Protein AF-0000000086820956 (afdb_homodimer)

Structure (mmCIF, N/CA/C/O backbone):
data_AF-0000000086820956-model_v1
#
loop_
_entity.id
_entity.type
_entity.pdbx_description
1 polymer Peripherin-2
#
loop_
_atom_site.group_PDB
_atom_site.id
_atom_site.type_symbol
_atom_site.label_atom_id
_atom_site.label_alt_id
_atom_site.label_comp_id
_atom_site.label_asym_id
_atom_site.label_entity_id
_atom_site.label_seq_id
_atom_site.pdbx_PDB_ins_code
_atom_site.Cartn_x
_atom_site.Cartn_y
_atom_site.Cartn_z
_atom_site.occupancy
_atom_site.B_iso_or_equiv
_atom_site.auth_seq_id
_atom_site.auth_comp_id
_atom_site.auth_asym_id
_atom_site.auth_atom_id
_atom_site.pdbx_PDB_model_num
ATOM 1 N N . MET A 1 1 ? 43.594 37.875 9.523 1 58.31 1 MET A N 1
ATOM 2 C CA . MET A 1 1 ? 42.438 38.719 9.273 1 58.31 1 MET A CA 1
ATOM 3 C C . MET A 1 1 ? 41.156 37.844 9.219 1 58.31 1 MET A C 1
ATOM 5 O O . MET A 1 1 ? 41.219 36.688 8.82 1 58.31 1 MET A O 1
ATOM 9 N N . ALA A 1 2 ? 40.156 38.344 9.859 1 69.44 2 ALA A N 1
ATOM 10 C CA . ALA A 1 2 ? 38.875 37.625 9.914 1 69.44 2 ALA A CA 1
ATOM 11 C C . ALA A 1 2 ? 38.406 37.281 8.516 1 69.44 2 ALA A C 1
ATOM 13 O O . ALA A 1 2 ? 38.594 38.031 7.566 1 69.44 2 ALA A O 1
ATOM 14 N N . LEU A 1 3 ? 38 36.094 8.305 1 74.12 3 LEU A N 1
ATOM 15 C CA . LEU A 1 3 ? 37.5 35.625 7.012 1 74.12 3 LEU A CA 1
ATOM 16 C C . LEU A 1 3 ? 36.031 36 6.84 1 74.12 3 LEU A C 1
ATOM 18 O O . LEU A 1 3 ? 35.219 35.75 7.73 1 74.12 3 LEU A O 1
ATOM 22 N N . LEU A 1 4 ? 35.688 36.75 5.754 1 78.75 4 LEU A N 1
ATOM 23 C CA . LEU A 1 4 ? 34.344 37.156 5.324 1 78.75 4 LEU A CA 1
ATOM 24 C C . LEU A 1 4 ? 33.688 38.031 6.359 1 78.75 4 LEU A C 1
ATOM 26 O O . LEU A 1 4 ? 32.656 37.688 6.922 1 78.75 4 LEU A O 1
ATOM 30 N N . LYS A 1 5 ? 34.25 39.188 6.551 1 84.31 5 LYS A N 1
ATOM 31 C CA . LYS A 1 5 ? 33.719 40.188 7.496 1 84.31 5 LYS A CA 1
ATOM 32 C C . LYS A 1 5 ? 32.562 40.938 6.898 1 84.31 5 LYS A C 1
ATOM 34 O O . LYS A 1 5 ? 32.562 41.312 5.723 1 84.31 5 LYS A O 1
ATOM 39 N N . VAL A 1 6 ? 31.469 40.938 7.68 1 85.56 6 VAL A N 1
ATOM 40 C CA . VAL A 1 6 ? 30.281 41.688 7.262 1 85.56 6 VAL A CA 1
ATOM 41 C C . VAL A 1 6 ? 29.891 42.688 8.344 1 85.56 6 VAL A C 1
ATOM 43 O O . VAL A 1 6 ? 29.969 42.375 9.539 1 85.56 6 VAL A O 1
ATOM 46 N N . ARG A 1 7 ? 29.531 43.875 7.965 1 86.31 7 ARG A N 1
ATOM 47 C CA . ARG A 1 7 ? 29.109 44.906 8.891 1 86.31 7 ARG A CA 1
ATOM 48 C C . ARG A 1 7 ? 27.594 44.875 9.102 1 86.31 7 ARG A C 1
ATOM 50 O O . ARG A 1 7 ? 26.844 44.75 8.141 1 86.31 7 ARG A O 1
ATOM 57 N N . PHE A 1 8 ? 27.234 44.906 10.359 1 84.44 8 PHE A N 1
ATOM 58 C CA . PHE A 1 8 ? 25.812 44.844 10.688 1 84.44 8 PHE A CA 1
ATOM 59 C C . PHE A 1 8 ? 25.359 46.062 11.461 1 84.44 8 PHE A C 1
ATOM 61 O O . PHE A 1 8 ? 26.062 46.531 12.359 1 84.44 8 PHE A O 1
ATOM 68 N N . ASP A 1 9 ? 24.234 46.594 10.906 1 84.31 9 ASP A N 1
ATOM 69 C CA . ASP A 1 9 ? 23.531 47.531 11.75 1 84.31 9 ASP A CA 1
ATOM 70 C C . ASP A 1 9 ? 22.5 46.812 12.633 1 84.31 9 ASP A C 1
ATOM 72 O O . ASP A 1 9 ? 22.359 45.594 12.562 1 84.31 9 ASP A O 1
ATOM 76 N N . GLN A 1 10 ? 21.922 47.594 13.578 1 81.5 10 GLN A N 1
ATOM 77 C CA . GLN A 1 10 ? 20.969 46.969 14.508 1 81.5 10 GLN A CA 1
ATOM 78 C C . GLN A 1 10 ? 19.797 46.375 13.766 1 81.5 10 GLN A C 1
ATOM 80 O O . GLN A 1 10 ? 19.359 45.25 14.094 1 81.5 10 GLN A O 1
ATOM 85 N N . LYS A 1 11 ? 19.266 47.062 12.828 1 84.88 11 LYS A N 1
ATOM 86 C CA . LYS A 1 11 ? 18.141 46.562 12.047 1 84.88 11 LYS A CA 1
ATOM 87 C C . LYS A 1 11 ? 18.5 45.281 11.297 1 84.88 11 LYS A C 1
ATOM 89 O O . LYS A 1 11 ? 17.734 44.312 11.273 1 84.88 11 LYS A O 1
ATOM 94 N N . ARG A 1 12 ? 19.641 45.281 10.742 1 86.94 12 ARG A N 1
ATOM 95 C CA . ARG A 1 12 ? 20.094 44.094 10 1 86.94 12 ARG A CA 1
ATOM 96 C C . ARG A 1 12 ? 20.359 42.938 10.93 1 86.94 12 ARG A C 1
ATOM 98 O O . ARG A 1 12 ? 20.125 41.781 10.57 1 86.94 12 ARG A O 1
ATOM 105 N N . ARG A 1 13 ? 20.766 43.219 12.062 1 86.31 13 ARG A N 1
ATOM 106 C CA . ARG A 1 13 ? 21.031 42.156 13.039 1 86.31 13 ARG A CA 1
ATOM 107 C C . ARG A 1 13 ? 19.734 41.5 13.5 1 86.31 13 ARG A C 1
ATOM 109 O O . ARG A 1 13 ? 19.672 40.281 13.633 1 86.31 13 ARG A O 1
ATOM 116 N N . VAL A 1 14 ? 18.797 42.344 13.727 1 87.5 14 VAL A N 1
ATOM 117 C CA . VAL A 1 14 ? 17.5 41.844 14.172 1 87.5 14 VAL A CA 1
ATOM 118 C C . VAL A 1 14 ? 16.875 41 13.062 1 87.5 14 VAL A C 1
ATOM 120 O O . VAL A 1 14 ? 16.328 39.906 13.32 1 87.5 14 VAL A O 1
ATOM 123 N N . ARG A 1 15 ? 16.969 41.469 11.82 1 91 15 ARG A N 1
ATOM 124 C CA . ARG A 1 15 ? 16.438 40.719 10.68 1 91 15 ARG A CA 1
ATOM 125 C C . ARG A 1 15 ? 17.172 39.406 10.508 1 91 15 ARG A C 1
ATOM 127 O O . ARG A 1 15 ? 16.562 38.375 10.164 1 91 15 ARG A O 1
ATOM 134 N N . LEU A 1 16 ? 18.453 39.469 10.703 1 90.62 16 LEU A N 1
ATOM 135 C CA . LEU A 1 16 ? 19.25 38.25 10.617 1 90.62 16 LEU A CA 1
ATOM 136 C C . LEU A 1 16 ? 18.828 37.25 11.695 1 90.62 16 LEU A C 1
ATOM 138 O O . LEU A 1 16 ? 18.641 36.062 11.414 1 90.62 16 LEU A O 1
ATOM 142 N N . ALA A 1 17 ? 18.656 37.75 12.867 1 90.81 17 ALA A N 1
ATOM 143 C CA . ALA A 1 17 ? 18.266 36.875 13.977 1 90.81 17 ALA A CA 1
ATOM 144 C C . ALA A 1 17 ? 16.891 36.25 13.727 1 90.81 17 ALA A C 1
ATOM 146 O O . ALA A 1 17 ? 16.688 35.062 13.984 1 90.81 17 ALA A O 1
ATOM 147 N N . GLN A 1 18 ? 16 37.031 13.195 1 93.69 18 GLN A N 1
ATOM 148 C CA . GLN A 1 18 ? 14.664 36.531 12.891 1 93.69 18 GLN A CA 1
ATOM 149 C C . GLN A 1 18 ? 14.703 35.531 11.758 1 93.69 18 GLN A C 1
ATOM 151 O O . GLN A 1 18 ? 14.016 34.5 11.812 1 93.69 18 GLN A O 1
ATOM 156 N N . GLY A 1 19 ? 15.406 35.844 10.727 1 94.88 19 GLY A N 1
ATOM 157 C CA . GLY A 1 19 ? 15.562 34.906 9.625 1 94.88 19 GLY A CA 1
ATOM 158 C C . GLY A 1 19 ? 16.203 33.594 10.047 1 94.88 19 GLY A C 1
ATOM 159 O O . GLY A 1 19 ? 15.773 32.531 9.609 1 94.88 19 GLY A O 1
ATOM 160 N N . LEU A 1 20 ? 17.156 33.75 10.906 1 94.44 20 LEU A N 1
ATOM 161 C CA . LEU A 1 20 ? 17.844 32.531 11.391 1 94.44 20 LEU A CA 1
ATOM 162 C C . LEU A 1 20 ? 16.922 31.719 12.289 1 94.44 20 LEU A C 1
ATOM 164 O O . LEU A 1 20 ? 16.984 30.484 12.289 1 94.44 20 LEU A O 1
ATOM 168 N N . TRP A 1 21 ? 16.203 32.438 13.094 1 94.94 21 TRP A N 1
ATOM 169 C CA . TRP A 1 21 ? 15.219 31.75 13.914 1 94.94 21 TRP A CA 1
ATOM 170 C C . TRP A 1 21 ? 14.273 30.922 13.055 1 94.94 21 TRP A C 1
ATOM 172 O O . TRP A 1 21 ? 14.047 29.75 13.336 1 94.94 21 TRP A O 1
ATOM 182 N N . LEU A 1 22 ? 13.797 31.484 11.922 1 95.19 22 LEU A N 1
ATOM 183 C CA . LEU A 1 22 ? 12.914 30.781 11 1 95.19 22 LEU A CA 1
ATOM 184 C C . LEU A 1 22 ? 13.641 29.641 10.32 1 95.19 22 LEU A C 1
ATOM 186 O O . LEU A 1 22 ? 13.102 28.531 10.188 1 95.19 22 LEU A O 1
ATOM 190 N N . LEU A 1 23 ? 14.82 29.922 9.914 1 95.19 23 LEU A N 1
ATOM 191 C CA . LEU A 1 23 ? 15.602 28.891 9.219 1 95.19 23 LEU A CA 1
ATOM 192 C C . LEU A 1 23 ? 15.891 27.703 10.125 1 95.19 23 LEU A C 1
ATOM 194 O O . LEU A 1 23 ? 15.852 26.562 9.688 1 95.19 23 LEU A O 1
ATOM 198 N N . ASN A 1 24 ? 16.156 27.969 11.383 1 95.31 24 ASN A N 1
ATOM 199 C CA . ASN A 1 24 ? 16.422 26.891 12.32 1 95.31 24 ASN A CA 1
ATOM 200 C C . ASN A 1 24 ? 15.172 26.047 12.578 1 95.31 24 ASN A C 1
ATOM 202 O O . ASN A 1 24 ? 15.258 24.828 12.68 1 95.31 24 ASN A O 1
ATOM 206 N N . TRP A 1 25 ? 14.062 26.766 12.633 1 95.38 25 TRP A N 1
ATOM 207 C CA . TRP A 1 25 ? 12.844 26 12.859 1 95.38 25 TRP A CA 1
ATOM 208 C C . TRP A 1 25 ? 12.469 25.188 11.625 1 95.38 25 TRP A C 1
ATOM 210 O O . TRP A 1 25 ? 11.938 24.078 11.734 1 95.38 25 TRP A O 1
ATOM 220 N N . LEU A 1 26 ? 12.742 25.703 10.461 1 95.94 26 LEU A N 1
ATOM 221 C CA . LEU A 1 26 ? 12.586 24.922 9.242 1 95.94 26 LEU A CA 1
ATOM 222 C C . LEU A 1 26 ? 13.539 23.734 9.234 1 95.94 26 LEU A C 1
ATOM 224 O O . LEU A 1 26 ? 13.172 22.641 8.781 1 95.94 26 LEU A O 1
ATOM 228 N N . SER A 1 27 ? 14.672 23.922 9.773 1 95.12 27 SER A N 1
ATOM 229 C CA . SER A 1 27 ? 15.656 22.844 9.836 1 95.12 27 SER A CA 1
ATOM 230 C C . SER A 1 27 ? 15.242 21.781 10.852 1 95.12 27 SER A C 1
ATOM 232 O O . SER A 1 27 ? 15.555 20.609 10.68 1 95.12 27 SER A O 1
ATOM 234 N N . VAL A 1 28 ? 14.594 22.203 11.906 1 95.75 28 VAL A N 1
ATOM 235 C CA . VAL A 1 28 ? 14.055 21.25 12.859 1 95.75 28 VAL A CA 1
ATOM 236 C C . VAL A 1 28 ? 13.047 20.328 12.156 1 95.75 28 VAL A C 1
ATOM 238 O O . VAL A 1 28 ? 13.086 19.109 12.328 1 95.75 28 VAL A O 1
ATOM 241 N N . LEU A 1 29 ? 12.18 20.969 11.312 1 96.62 29 LEU A N 1
ATOM 242 C CA . LEU A 1 29 ? 11.211 20.188 10.555 1 96.62 29 LEU A CA 1
ATOM 243 C C . LEU A 1 29 ? 11.914 19.25 9.578 1 96.62 29 LEU A C 1
ATOM 245 O O . LEU A 1 29 ? 11.523 18.094 9.43 1 96.62 29 LEU A O 1
ATOM 249 N N . ALA A 1 30 ? 12.945 19.75 8.961 1 96.38 30 ALA A N 1
ATOM 250 C CA . ALA A 1 30 ? 13.719 18.938 8.023 1 96.38 30 ALA A CA 1
ATOM 251 C C . ALA A 1 30 ? 14.414 17.797 8.75 1 96.38 30 ALA A C 1
ATOM 253 O O . ALA A 1 30 ? 14.477 16.672 8.234 1 96.38 30 ALA A O 1
ATOM 254 N N . GLY A 1 31 ? 14.961 18.094 9.906 1 95.75 31 GLY A N 1
ATOM 255 C CA . GLY A 1 31 ? 15.562 17.031 10.703 1 95.75 31 GLY A CA 1
ATOM 256 C C . GLY A 1 31 ? 14.57 15.961 11.117 1 95.75 31 GLY A C 1
ATOM 257 O O . GLY A 1 31 ? 14.906 14.773 11.125 1 95.75 31 GLY A O 1
ATOM 258 N N . THR A 1 32 ? 13.414 16.391 11.484 1 97.31 32 THR A N 1
ATOM 259 C CA . THR A 1 32 ? 12.352 15.438 11.805 1 97.31 32 THR A CA 1
ATOM 260 C C . THR A 1 32 ? 12.023 14.555 10.602 1 97.31 32 THR A C 1
ATOM 262 O O . THR A 1 32 ? 11.781 13.359 10.75 1 97.31 32 THR A O 1
ATOM 265 N N . ALA A 1 33 ? 12.031 15.148 9.445 1 97.25 33 ALA A N 1
ATOM 266 C CA . ALA A 1 33 ? 11.789 14.391 8.219 1 97.25 33 ALA A CA 1
ATOM 267 C C . ALA A 1 33 ? 12.867 13.336 8.008 1 97.25 33 ALA A C 1
ATOM 269 O O . ALA A 1 33 ? 12.562 12.188 7.656 1 97.25 33 ALA A O 1
ATOM 270 N N . VAL A 1 34 ? 14.086 13.742 8.242 1 97.69 34 VAL A N 1
ATOM 271 C CA . VAL A 1 34 ? 15.188 12.797 8.094 1 97.69 34 VAL A CA 1
ATOM 272 C C . VAL A 1 34 ? 15.047 11.664 9.102 1 97.69 34 VAL A C 1
ATOM 274 O O . VAL A 1 34 ? 15.25 10.492 8.766 1 97.69 34 VAL A O 1
ATOM 277 N N . PHE A 1 35 ? 14.695 12 10.352 1 97.88 35 PHE A N 1
ATOM 278 C CA . PHE A 1 35 ? 14.414 11 11.375 1 97.88 35 PHE A CA 1
ATOM 279 C C . PHE A 1 35 ? 13.32 10.047 10.914 1 97.88 35 PHE A C 1
ATOM 281 O O . PHE A 1 35 ? 13.461 8.828 11.031 1 97.88 35 PHE A O 1
ATOM 288 N N . GLY A 1 36 ? 12.312 10.555 10.375 1 98 36 GLY A N 1
ATOM 289 C CA . GLY A 1 36 ? 11.219 9.75 9.859 1 98 36 GLY A CA 1
ATOM 290 C C . GLY A 1 36 ? 11.625 8.852 8.711 1 98 36 GLY A C 1
ATOM 291 O O . GLY A 1 36 ? 11.18 7.703 8.617 1 98 36 GLY A O 1
ATOM 292 N N . LEU A 1 37 ? 12.438 9.391 7.793 1 97.31 37 LEU A N 1
ATOM 293 C CA . LEU A 1 37 ? 12.938 8.594 6.68 1 97.31 37 LEU A CA 1
ATOM 294 C C . LEU A 1 37 ? 13.766 7.418 7.188 1 97.31 37 LEU A C 1
ATOM 296 O O . LEU A 1 37 ? 13.688 6.316 6.645 1 97.31 37 LEU A O 1
ATOM 300 N N . GLY A 1 38 ? 14.508 7.73 8.188 1 97.25 38 GLY A N 1
ATOM 301 C CA . GLY A 1 38 ? 15.266 6.648 8.789 1 97.25 38 GLY A CA 1
ATOM 302 C C . GLY A 1 38 ? 14.391 5.555 9.375 1 97.25 38 GLY A C 1
ATOM 303 O O . GLY A 1 38 ? 14.656 4.367 9.172 1 97.25 38 GLY A O 1
ATOM 304 N N . LEU A 1 39 ? 13.375 5.965 10.102 1 96.81 39 LEU A N 1
ATOM 305 C CA . LEU A 1 39 ? 12.445 5 10.672 1 96.81 39 LEU A CA 1
ATOM 306 C C . LEU A 1 39 ? 11.742 4.211 9.578 1 96.81 39 LEU A C 1
ATOM 308 O O . LEU A 1 39 ? 11.57 2.996 9.688 1 96.81 39 LEU A O 1
ATOM 312 N N . PHE A 1 40 ? 11.32 4.879 8.531 1 96.56 40 PHE A N 1
ATOM 313 C CA . PHE A 1 40 ? 10.664 4.238 7.398 1 96.56 40 PHE A CA 1
ATOM 314 C C . PHE A 1 40 ? 11.57 3.189 6.77 1 96.56 40 PHE A C 1
ATOM 316 O O . PHE A 1 40 ? 11.148 2.061 6.516 1 96.56 40 PHE A O 1
ATOM 323 N N . LEU A 1 41 ? 12.805 3.574 6.559 1 94.88 41 LEU A N 1
ATOM 324 C CA . LEU A 1 41 ? 13.75 2.648 5.949 1 94.88 41 LEU A CA 1
ATOM 325 C C . LEU A 1 41 ? 14.008 1.455 6.863 1 94.88 41 LEU A C 1
ATOM 327 O O . LEU A 1 41 ? 14.133 0.322 6.395 1 94.88 41 LEU A O 1
ATOM 331 N N . LYS A 1 42 ? 14.07 1.757 8.172 1 93.62 42 LYS A N 1
ATOM 332 C CA . LYS A 1 42 ? 14.289 0.673 9.125 1 93.62 42 LYS A CA 1
ATOM 333 C C . LYS A 1 42 ? 13.141 -0.338 9.078 1 93.62 42 LYS A C 1
ATOM 335 O O . LYS A 1 42 ? 13.383 -1.548 9.062 1 93.62 42 LYS A O 1
ATOM 340 N N . VAL A 1 43 ? 11.992 0.066 9.031 1 93 43 VAL A N 1
ATOM 341 C CA . VAL A 1 43 ? 10.828 -0.809 8.961 1 93 43 VAL A CA 1
ATOM 342 C C . VAL A 1 43 ? 10.82 -1.566 7.637 1 93 43 VAL A C 1
ATOM 344 O O . VAL A 1 43 ? 10.555 -2.77 7.602 1 93 43 VAL A O 1
ATOM 347 N N . GLU A 1 44 ? 11.109 -0.853 6.57 1 90.56 44 GLU A N 1
ATOM 348 C CA . GLU A 1 44 ? 11.133 -1.468 5.246 1 90.56 44 GLU A CA 1
ATOM 349 C C . GLU A 1 44 ? 12.172 -2.586 5.176 1 90.56 44 GLU A C 1
ATOM 351 O O . GLU A 1 44 ? 11.898 -3.654 4.621 1 90.56 44 GLU A O 1
ATOM 356 N N . LEU A 1 45 ? 13.281 -2.318 5.73 1 90.12 45 LEU A N 1
ATOM 357 C CA . LEU A 1 45 ? 14.344 -3.32 5.703 1 90.12 45 LEU A CA 1
ATOM 358 C C . LEU A 1 45 ? 14.016 -4.48 6.637 1 90.12 45 LEU A C 1
ATOM 360 O O . LEU A 1 45 ? 14.375 -5.629 6.355 1 90.12 45 LEU A O 1
ATOM 364 N N . ARG A 1 46 ? 13.359 -4.18 7.691 1 89.38 46 ARG A N 1
ATOM 365 C CA . ARG A 1 46 ? 12.969 -5.23 8.625 1 89.38 46 ARG A CA 1
ATOM 366 C C . ARG A 1 46 ? 11.961 -6.18 7.988 1 89.38 46 ARG A C 1
ATOM 368 O O . ARG A 1 46 ? 11.977 -7.383 8.25 1 89.38 46 ARG A O 1
ATOM 375 N N . LYS A 1 47 ? 11.109 -5.688 7.172 1 87.75 47 LYS A N 1
ATOM 376 C CA . LYS A 1 47 ? 10.133 -6.504 6.461 1 87.75 47 LYS A CA 1
ATOM 377 C C . LYS A 1 47 ? 10.82 -7.586 5.633 1 87.75 47 LYS A C 1
ATOM 379 O O . LYS A 1 47 ? 10.266 -8.664 5.426 1 87.75 47 LYS A O 1
ATOM 384 N N . ARG A 1 48 ? 12.07 -7.242 5.195 1 89.19 48 ARG A N 1
ATOM 385 C CA . ARG A 1 48 ? 12.766 -8.164 4.301 1 89.19 48 ARG A CA 1
ATOM 386 C C . ARG A 1 48 ? 14.023 -8.719 4.957 1 89.19 48 ARG A C 1
ATOM 388 O O . ARG A 1 48 ? 14.961 -9.125 4.27 1 89.19 48 ARG A O 1
ATOM 395 N N . SER A 1 49 ? 14.039 -8.727 6.23 1 88.38 49 SER A N 1
ATOM 396 C CA . SER A 1 49 ? 15.227 -9.148 6.965 1 88.38 49 SER A CA 1
ATOM 397 C C . SER A 1 49 ? 15.508 -10.633 6.754 1 88.38 49 SER A C 1
ATOM 399 O O . SER A 1 49 ? 16.656 -11.07 6.812 1 88.38 49 SER A O 1
ATOM 401 N N . ASP A 1 50 ? 14.477 -11.398 6.414 1 88.06 50 ASP A N 1
ATOM 402 C CA . ASP A 1 50 ? 14.609 -12.844 6.234 1 88.06 50 ASP A CA 1
ATOM 403 C C . ASP A 1 50 ? 15.422 -13.164 4.98 1 88.06 50 ASP A C 1
ATOM 405 O O . ASP A 1 50 ? 16.016 -14.242 4.871 1 88.06 50 ASP A O 1
ATOM 409 N N . VAL A 1 51 ? 15.422 -12.258 4.035 1 90.94 51 VAL A N 1
ATOM 410 C CA . VAL A 1 51 ? 16.125 -12.531 2.783 1 90.94 51 VAL A CA 1
ATOM 411 C C . VAL A 1 51 ? 17.359 -11.633 2.674 1 90.94 51 VAL A C 1
ATOM 413 O O . VAL A 1 51 ? 17.875 -11.422 1.578 1 90.94 51 VAL A O 1
ATOM 416 N N . MET A 1 52 ? 17.672 -11.016 3.709 1 88 52 MET A N 1
ATOM 417 C CA . MET A 1 52 ? 18.906 -10.234 3.771 1 88 52 MET A CA 1
ATOM 418 C C . MET A 1 52 ? 19.844 -10.797 4.832 1 88 52 MET A C 1
ATOM 420 O O . MET A 1 52 ? 19.406 -11.375 5.824 1 88 52 MET A O 1
ATOM 424 N N . ASP A 1 53 ? 21.125 -10.742 4.602 1 79.81 53 ASP A N 1
ATOM 425 C CA . ASP A 1 53 ? 22.109 -11.164 5.59 1 79.81 53 ASP A CA 1
ATOM 426 C C . ASP A 1 53 ? 22.281 -10.117 6.688 1 79.81 53 ASP A C 1
ATOM 428 O O . ASP A 1 53 ? 22.281 -8.914 6.41 1 79.81 53 ASP A O 1
ATOM 432 N N . ASN A 1 54 ? 21.609 -10.242 7.992 1 64.88 54 ASN A N 1
ATOM 433 C CA . ASN A 1 54 ? 21.422 -9.391 9.164 1 64.88 54 ASN A CA 1
ATOM 434 C C . ASN A 1 54 ? 22.625 -8.469 9.383 1 64.88 54 ASN A C 1
ATOM 436 O O . ASN A 1 54 ? 22.5 -7.422 10.023 1 64.88 54 ASN A O 1
ATOM 440 N N . ALA A 1 55 ? 23.812 -8.75 8.992 1 56.5 55 ALA A N 1
ATOM 441 C CA . ALA A 1 55 ? 24.938 -8.062 9.633 1 56.5 55 ALA A CA 1
ATOM 442 C C . ALA A 1 55 ? 24.875 -6.562 9.383 1 56.5 55 ALA A C 1
ATOM 444 O O . ALA A 1 55 ? 25.172 -5.766 10.281 1 56.5 55 ALA A O 1
ATOM 445 N N . GLU A 1 56 ? 24.688 -6.133 8.141 1 58.53 56 GLU A N 1
ATOM 446 C CA . GLU A 1 56 ? 25.125 -4.77 7.84 1 58.53 56 GLU A CA 1
ATOM 447 C C . GLU A 1 56 ? 23.938 -3.891 7.457 1 58.53 56 GLU A C 1
ATOM 449 O O . GLU A 1 56 ? 24.078 -2.684 7.254 1 58.53 56 GLU A O 1
ATOM 454 N N . SER A 1 57 ? 22.562 -4.383 7.676 1 64.12 57 SER A N 1
ATOM 455 C CA . SER A 1 57 ? 21.484 -3.703 6.961 1 64.12 57 SER A CA 1
ATOM 456 C C . SER A 1 57 ? 20.891 -2.58 7.805 1 64.12 57 SER A C 1
ATOM 458 O O . SER A 1 57 ? 20.125 -1.752 7.297 1 64.12 57 SER A O 1
ATOM 460 N N . HIS A 1 58 ? 21.578 -2.416 9.047 1 80.69 58 HIS A N 1
ATOM 461 C CA . HIS A 1 58 ? 20.859 -1.438 9.852 1 80.69 58 HIS A CA 1
ATOM 462 C C . HIS A 1 58 ? 21.672 -0.169 10.047 1 80.69 58 HIS A C 1
ATOM 464 O O . HIS A 1 58 ? 21.25 0.749 10.75 1 80.69 58 HIS A O 1
ATOM 470 N N . LEU A 1 59 ? 22.781 -0.099 9.352 1 86.94 59 LEU A N 1
ATOM 471 C CA . LEU A 1 59 ? 23.672 1.04 9.523 1 86.94 59 LEU A CA 1
ATOM 472 C C . LEU A 1 59 ? 23.047 2.312 8.969 1 86.94 59 LEU A C 1
ATOM 474 O O . LEU A 1 59 ? 23 3.34 9.648 1 86.94 59 LEU A O 1
ATOM 478 N N . VAL A 1 60 ? 22.516 2.168 7.789 1 91.81 60 VAL A N 1
ATOM 479 C CA . VAL A 1 60 ? 22.016 3.35 7.09 1 91.81 60 VAL A CA 1
ATOM 480 C C . VAL A 1 60 ? 20.797 3.91 7.824 1 91.81 60 VAL A C 1
ATOM 482 O O . VAL A 1 60 ? 20.766 5.086 8.188 1 91.81 60 VAL A O 1
ATOM 485 N N . PRO A 1 61 ? 19.797 3.053 8.141 1 94.12 61 PRO A N 1
ATOM 486 C CA . PRO A 1 61 ? 18.641 3.605 8.859 1 94.12 61 PRO A CA 1
ATOM 487 C C . PRO A 1 61 ? 19.016 4.152 10.234 1 94.12 61 PRO A C 1
ATOM 489 O O . PRO A 1 61 ? 18.469 5.18 10.656 1 94.12 61 PRO A O 1
ATOM 492 N N . ASN A 1 62 ? 19.922 3.529 10.93 1 94.38 62 ASN A N 1
ATOM 493 C CA . ASN A 1 62 ? 20.344 4.016 12.234 1 94.38 62 ASN A CA 1
ATOM 494 C C . ASN A 1 62 ? 21.078 5.348 12.125 1 94.38 62 ASN A C 1
ATOM 496 O O . ASN A 1 62 ? 20.938 6.219 12.984 1 94.38 62 ASN A O 1
ATOM 500 N N . ALA A 1 63 ? 21.922 5.445 11.086 1 95.31 63 ALA A N 1
ATOM 501 C CA . ALA A 1 63 ? 22.609 6.703 10.844 1 95.31 63 ALA A CA 1
ATOM 502 C C . ALA A 1 63 ? 21.625 7.836 10.57 1 95.31 63 ALA A C 1
ATOM 504 O O . ALA A 1 63 ? 21.781 8.945 11.102 1 95.31 63 ALA A O 1
ATOM 505 N N . LEU A 1 64 ? 20.625 7.547 9.828 1 97.12 64 LEU A N 1
ATOM 506 C CA . LEU A 1 64 ? 19.625 8.555 9.516 1 97.12 64 LEU A CA 1
ATOM 507 C C . LEU A 1 64 ? 18.828 8.93 10.766 1 97.12 64 LEU A C 1
ATOM 509 O O . LEU A 1 64 ? 18.609 10.117 11.023 1 97.12 64 LEU A O 1
ATOM 513 N N . ILE A 1 65 ? 18.438 7.961 11.547 1 97.44 65 ILE A N 1
ATOM 514 C CA . ILE A 1 65 ? 17.672 8.195 12.773 1 97.44 65 ILE A CA 1
ATOM 515 C C . ILE A 1 65 ? 18.5 9.039 13.742 1 97.44 65 ILE A C 1
ATOM 517 O O . ILE A 1 65 ? 18.016 10.047 14.266 1 97.44 65 ILE A O 1
ATOM 521 N N . GLY A 1 66 ? 19.734 8.609 13.922 1 96.81 66 GLY A N 1
ATOM 522 C CA . GLY A 1 66 ? 20.625 9.352 14.82 1 96.81 66 GLY A CA 1
ATOM 523 C C . GLY A 1 66 ? 20.906 10.766 14.352 1 96.81 66 GLY A C 1
ATOM 524 O O . GLY A 1 66 ? 20.797 11.711 15.125 1 96.81 66 GLY A O 1
ATOM 525 N N . ALA A 1 67 ? 21.266 10.875 13.062 1 96.75 67 ALA A N 1
ATOM 526 C CA . ALA A 1 67 ? 21.578 12.18 12.5 1 96.75 67 ALA A CA 1
ATOM 527 C C . ALA A 1 67 ? 20.359 13.094 12.508 1 96.75 67 ALA A C 1
ATOM 529 O O . ALA A 1 67 ? 20.469 14.289 12.797 1 96.75 67 ALA A O 1
ATOM 530 N N . GLY A 1 68 ? 19.188 12.484 12.156 1 97.19 68 GLY A N 1
ATOM 531 C CA . GLY A 1 68 ? 17.969 13.281 12.188 1 97.19 68 GLY A CA 1
ATOM 532 C C . GLY A 1 68 ? 17.625 13.781 13.578 1 97.19 68 GLY A C 1
ATOM 533 O O . GLY A 1 68 ? 17.297 14.961 13.75 1 97.19 68 GLY A O 1
ATOM 534 N N . ALA A 1 69 ? 17.703 12.938 14.602 1 97.19 69 ALA A N 1
ATOM 535 C CA . ALA A 1 69 ? 17.406 13.305 15.984 1 97.19 69 ALA A CA 1
ATOM 536 C C . ALA A 1 69 ? 18.375 14.375 16.484 1 97.19 69 ALA A C 1
ATOM 538 O O . ALA A 1 69 ? 17.953 15.344 17.125 1 97.19 69 ALA A O 1
ATOM 539 N N . LEU A 1 70 ? 19.641 14.188 16.156 1 95.19 70 LEU A N 1
ATOM 540 C CA . LEU A 1 70 ? 20.656 15.148 16.562 1 95.19 70 LEU A CA 1
ATOM 541 C C . LEU A 1 70 ? 20.422 16.5 15.898 1 95.19 70 LEU A C 1
ATOM 543 O O . LEU A 1 70 ? 20.5 17.547 16.547 1 95.19 70 LEU A O 1
ATOM 547 N N . SER A 1 71 ? 20.109 16.453 14.602 1 95.38 71 SER A N 1
ATOM 548 C CA . SER A 1 71 ? 19.844 17.672 13.867 1 95.38 71 SER A CA 1
ATOM 549 C C . SER A 1 71 ? 18.641 18.422 14.453 1 95.38 71 SER A C 1
ATOM 551 O O . SER A 1 71 ? 18.688 19.641 14.625 1 95.38 71 SER A O 1
ATOM 553 N N . CYS A 1 72 ? 17.641 17.719 14.797 1 95.38 72 CYS A N 1
ATOM 554 C CA . CYS A 1 72 ? 16.453 18.328 15.398 1 95.38 72 CYS A CA 1
ATOM 555 C C . CYS A 1 72 ? 16.797 19 16.719 1 95.38 72 CYS A C 1
ATOM 557 O O . CYS A 1 72 ? 16.438 20.156 16.938 1 95.38 72 CYS A O 1
ATOM 559 N N . ALA A 1 73 ? 17.531 18.375 17.578 1 96 73 ALA A N 1
ATOM 560 C CA . ALA A 1 73 ? 17.906 18.906 18.891 1 96 73 ALA A CA 1
ATOM 561 C C . ALA A 1 73 ? 18.812 20.125 18.766 1 96 73 ALA A C 1
ATOM 563 O O . ALA A 1 73 ? 18.594 21.141 19.422 1 96 73 ALA A O 1
ATOM 564 N N . LEU A 1 74 ? 19.766 20.078 17.859 1 95.44 74 LEU A N 1
ATOM 565 C CA . LEU A 1 74 ? 20.75 21.141 17.703 1 95.44 74 LEU A CA 1
ATOM 566 C C . LEU A 1 74 ? 20.094 22.391 17.109 1 95.44 74 LEU A C 1
ATOM 568 O O . LEU A 1 74 ? 20.359 23.5 17.562 1 95.44 74 LEU A O 1
ATOM 572 N N . HIS A 1 75 ? 19.234 22.172 16.125 1 96.12 75 HIS A N 1
ATOM 573 C CA . HIS A 1 75 ? 18.594 23.328 15.492 1 96.12 75 HIS A CA 1
ATOM 574 C C . HIS A 1 75 ? 17.531 23.922 16.406 1 96.12 75 HIS A C 1
ATOM 576 O O . HIS A 1 75 ? 17.281 25.125 16.359 1 96.12 75 HIS A O 1
ATOM 582 N N . ALA A 1 76 ? 16.891 23.078 17.234 1 96.12 76 ALA A N 1
ATOM 583 C CA . ALA A 1 76 ? 15.984 23.609 18.234 1 96.12 76 ALA A CA 1
ATOM 584 C C . ALA A 1 76 ? 16.719 24.5 19.234 1 96.12 76 ALA A C 1
ATOM 586 O O . ALA A 1 76 ? 16.25 25.594 19.578 1 96.12 76 ALA A O 1
ATOM 587 N N . LEU A 1 77 ? 17.906 24.078 19.672 1 94.19 77 LEU A N 1
ATOM 588 C CA . LEU A 1 77 ? 18.734 24.875 20.578 1 94.19 77 LEU A CA 1
ATOM 589 C C . LEU A 1 77 ? 19.203 26.156 19.906 1 94.19 77 LEU A C 1
ATOM 591 O O . LEU A 1 77 ? 19.125 27.234 20.484 1 94.19 77 LEU A O 1
ATOM 595 N N . ALA A 1 78 ? 19.656 25.984 18.656 1 93.56 78 ALA A N 1
ATOM 596 C CA . ALA A 1 78 ? 20.109 27.156 17.906 1 93.56 78 ALA A CA 1
ATOM 597 C C . ALA A 1 78 ? 18.969 28.156 17.688 1 93.56 78 ALA A C 1
ATOM 599 O O . ALA A 1 78 ? 19.172 29.359 17.734 1 93.56 78 ALA A O 1
ATOM 600 N N . GLY A 1 79 ? 17.781 27.625 17.422 1 92.94 79 GLY A N 1
ATOM 601 C CA . GLY A 1 79 ? 16.625 28.484 17.281 1 92.94 79 GLY A CA 1
ATOM 602 C C . GLY A 1 79 ? 16.328 29.266 18.547 1 92.94 79 GLY A C 1
ATOM 603 O O . GLY A 1 79 ? 15.984 30.453 18.484 1 92.94 79 GLY A O 1
ATOM 604 N N . ARG A 1 80 ? 16.5 28.625 19.688 1 92.69 80 ARG A N 1
ATOM 605 C CA . ARG A 1 80 ? 16.297 29.312 20.969 1 92.69 80 ARG A CA 1
ATOM 606 C C . ARG A 1 80 ? 17.344 30.406 21.188 1 92.69 80 ARG A C 1
ATOM 608 O O . ARG A 1 80 ? 17.016 31.484 21.656 1 92.69 80 ARG A O 1
ATOM 615 N N . VAL A 1 81 ? 18.516 30.109 20.828 1 90.44 81 VAL A N 1
ATOM 616 C CA . VAL A 1 81 ? 19.594 31.094 20.938 1 90.44 81 VAL A CA 1
ATOM 617 C C . VAL A 1 81 ? 19.281 32.312 20.062 1 90.44 81 VAL A C 1
ATOM 619 O O . VAL A 1 81 ? 19.453 33.438 20.484 1 90.44 81 VAL A O 1
ATOM 622 N N . CYS A 1 82 ? 18.797 32.062 18.828 1 90.12 82 CYS A N 1
ATOM 623 C CA . CYS A 1 82 ? 18.469 33.156 17.922 1 90.12 82 CYS A CA 1
ATOM 624 C C . CYS A 1 82 ? 17.312 33.969 18.438 1 90.12 82 CYS A C 1
ATOM 626 O O . CYS A 1 82 ? 17.281 35.219 18.297 1 90.12 82 CYS A O 1
ATOM 628 N N . TYR A 1 83 ? 16.406 33.25 19.062 1 92 83 TYR A N 1
ATOM 629 C CA . TYR A 1 83 ? 15.273 33.969 19.656 1 92 83 TYR A CA 1
ATOM 630 C C . TYR A 1 83 ? 15.734 34.844 20.812 1 92 83 TYR A C 1
ATOM 632 O O . TYR A 1 83 ? 15.32 36 20.922 1 92 83 TYR A O 1
ATOM 640 N N . ASP A 1 84 ? 16.688 34.406 21.656 1 90.25 84 ASP A N 1
ATOM 641 C CA . ASP A 1 84 ? 17.172 35.156 22.812 1 90.25 84 ASP A CA 1
ATOM 642 C C . ASP A 1 84 ? 18.141 36.25 22.375 1 90.25 84 ASP A C 1
ATOM 644 O O . ASP A 1 84 ? 18.406 37.188 23.141 1 90.25 84 ASP A O 1
ATOM 648 N N . ALA A 1 85 ? 18.672 36.188 21.188 1 85.62 85 ALA A N 1
ATOM 649 C CA . ALA A 1 85 ? 19.609 37.188 20.672 1 85.62 85 ALA A CA 1
ATOM 650 C C . ALA A 1 85 ? 18.891 38.5 20.344 1 85.62 85 ALA A C 1
ATOM 652 O O . ALA A 1 85 ? 19.531 39.531 20.188 1 85.62 85 ALA A O 1
ATOM 653 N N . LEU A 1 86 ? 17.547 38.375 20.266 1 85 86 LEU A N 1
ATOM 654 C CA . LEU A 1 86 ? 16.766 39.594 20 1 85 86 LEU A CA 1
ATOM 655 C C . LEU A 1 86 ? 16.766 40.5 21.203 1 85 86 LEU A C 1
ATOM 657 O O . LEU A 1 86 ? 16.516 41.719 21.062 1 85 86 LEU A O 1
ATOM 661 N N . ASP A 1 87 ? 17.094 39.938 22.406 1 82.5 87 ASP A N 1
ATOM 662 C CA . ASP A 1 87 ? 17.234 40.688 23.656 1 82.5 87 ASP A CA 1
ATOM 663 C C . ASP A 1 87 ? 18.656 40.562 24.219 1 82.5 87 ASP A C 1
ATOM 665 O O . ASP A 1 87 ? 19.062 39.469 24.609 1 82.5 87 ASP A O 1
ATOM 669 N N . PRO A 1 88 ? 19.391 41.656 24.297 1 75.12 88 PRO A N 1
ATOM 670 C CA . PRO A 1 88 ? 20.781 41.594 24.766 1 75.12 88 PRO A CA 1
ATOM 671 C C . PRO A 1 88 ? 20.891 41.031 26.172 1 75.12 88 PRO A C 1
ATOM 673 O O . PRO A 1 88 ? 21.875 40.344 26.469 1 75.12 88 PRO A O 1
ATOM 676 N N . ALA A 1 89 ? 19.938 41.281 26.984 1 78.56 89 ALA A N 1
ATOM 677 C CA . ALA A 1 89 ? 20 40.75 28.359 1 78.56 89 ALA A CA 1
ATOM 678 C C . ALA A 1 89 ? 19.875 39.25 28.359 1 78.56 89 ALA A C 1
ATOM 680 O O . ALA A 1 89 ? 20.562 38.562 29.141 1 78.56 89 ALA A O 1
ATOM 681 N N . ARG A 1 90 ? 19.125 38.719 27.531 1 84.44 90 ARG A N 1
ATOM 682 C CA . ARG A 1 90 ? 18.922 37.281 27.453 1 84.44 90 ARG A CA 1
ATOM 683 C C . ARG A 1 90 ? 20.094 36.594 26.734 1 84.44 90 ARG A C 1
ATOM 685 O O . ARG A 1 90 ? 20.438 35.469 27.062 1 84.44 90 ARG A O 1
ATOM 692 N N . PHE A 1 91 ? 20.672 37.312 25.797 1 82.88 91 PHE A N 1
ATOM 693 C CA . PHE A 1 91 ? 21.766 36.75 25 1 82.88 91 PHE A CA 1
ATOM 694 C C . PHE A 1 91 ? 23 36.562 25.859 1 82.88 91 PHE A C 1
ATOM 696 O O . PHE A 1 91 ? 23.781 35.625 25.609 1 82.88 91 PHE A O 1
ATOM 703 N N . ALA A 1 92 ? 23.188 37.312 26.891 1 80.94 92 ALA A N 1
ATOM 704 C CA . ALA A 1 92 ? 24.359 37.281 27.734 1 80.94 92 ALA A CA 1
ATOM 705 C C . ALA A 1 92 ? 24.5 35.906 28.422 1 80.94 92 ALA A C 1
ATOM 707 O O . ALA A 1 92 ? 25.609 35.438 28.688 1 80.94 92 ALA A O 1
ATOM 708 N N . ARG A 1 93 ? 23.406 35.281 28.641 1 84.94 93 ARG A N 1
ATOM 709 C CA . ARG A 1 93 ? 23.406 33.969 29.297 1 84.94 93 ARG A CA 1
ATOM 710 C C . ARG A 1 93 ? 23.984 32.906 28.391 1 84.94 93 ARG A C 1
ATOM 712 O O . ARG A 1 93 ? 24.469 31.891 28.875 1 84.94 93 ARG A O 1
ATOM 719 N N . TRP A 1 94 ? 23.938 33.188 27.078 1 87.38 94 TRP A N 1
ATOM 720 C CA . TRP A 1 94 ? 24.344 32.188 26.109 1 87.38 94 TRP A CA 1
ATOM 721 C C . TRP A 1 94 ? 25.797 32.375 25.688 1 87.38 94 TRP A C 1
ATOM 723 O O . TRP A 1 94 ? 26.375 31.5 25.016 1 87.38 94 TRP A O 1
ATOM 733 N N . ARG A 1 95 ? 26.469 33.375 26.125 1 82.31 95 ARG A N 1
ATOM 734 C CA . ARG A 1 95 ? 27.797 33.75 25.656 1 82.31 95 ARG A CA 1
ATOM 735 C C . ARG A 1 95 ? 28.812 32.625 25.891 1 82.31 95 ARG A C 1
ATOM 737 O O . ARG A 1 95 ? 29.547 32.25 24.984 1 82.31 95 ARG A O 1
ATOM 744 N N . PRO A 1 96 ? 28.703 32.062 27.031 1 84.94 96 PRO A N 1
ATOM 745 C CA . PRO A 1 96 ? 29.719 31.016 27.25 1 84.94 96 PRO A CA 1
ATOM 746 C C . PRO A 1 96 ? 29.391 29.719 26.531 1 84.94 96 PRO A C 1
ATOM 748 O O . PRO A 1 96 ? 30.266 28.891 26.312 1 84.94 96 PRO A O 1
ATOM 751 N N . TRP A 1 97 ? 28.219 29.547 26.141 1 87.38 97 TRP A N 1
ATOM 752 C CA . TRP A 1 97 ? 27.781 28.281 25.578 1 87.38 97 TRP A CA 1
ATOM 753 C C . TRP A 1 97 ? 27.781 28.328 24.062 1 87.38 97 TRP A C 1
ATOM 755 O O . TRP A 1 97 ? 27.562 27.312 23.391 1 87.38 97 TRP A O 1
ATOM 765 N N . LEU A 1 98 ? 28.062 29.438 23.484 1 84.38 98 LEU A N 1
ATOM 766 C CA . LEU A 1 98 ? 27.922 29.609 22.047 1 84.38 98 LEU A CA 1
ATOM 767 C C . LEU A 1 98 ? 29 28.828 21.297 1 84.38 98 LEU A C 1
ATOM 769 O O . LEU A 1 98 ? 28.719 28.188 20.281 1 84.38 98 LEU A O 1
ATOM 773 N N . ARG A 1 99 ? 30.234 28.938 21.844 1 83.5 99 ARG A N 1
ATOM 774 C CA . ARG A 1 99 ? 31.312 28.219 21.188 1 83.5 99 ARG A CA 1
ATOM 775 C C . ARG A 1 99 ? 31.078 26.703 21.203 1 83.5 99 ARG A C 1
ATOM 777 O O . ARG A 1 99 ? 31.141 26.047 20.172 1 83.5 99 ARG A O 1
ATOM 784 N N . PRO A 1 100 ? 30.734 26.141 22.406 1 87.62 100 PRO A N 1
ATOM 785 C CA . PRO A 1 100 ? 30.406 24.719 22.406 1 87.62 100 PRO A CA 1
ATOM 786 C C . PRO A 1 100 ? 29.203 24.391 21.531 1 87.62 100 PRO A C 1
ATOM 788 O O . PRO A 1 100 ? 29.156 23.312 20.922 1 87.62 100 PRO A O 1
ATOM 791 N N . CYS A 1 101 ? 28.25 25.297 21.469 1 87.69 101 CYS A N 1
ATOM 792 C CA . CYS A 1 101 ? 27.062 25.078 20.656 1 87.69 101 CYS A CA 1
ATOM 793 C C . CYS A 1 101 ? 27.422 25.031 19.172 1 87.69 101 CYS A C 1
ATOM 795 O O . CYS A 1 101 ? 26.922 24.172 18.438 1 87.69 101 CYS A O 1
ATOM 797 N N . LEU A 1 102 ? 28.312 25.891 18.797 1 88.88 102 LEU A N 1
ATOM 798 C CA . LEU A 1 102 ? 28.734 25.922 17.391 1 88.88 102 LEU A CA 1
ATOM 799 C C . LEU A 1 102 ? 29.547 24.672 17.047 1 88.88 102 LEU A C 1
ATOM 801 O O . LEU A 1 102 ? 29.406 24.125 15.953 1 88.88 102 LEU A O 1
ATOM 805 N N . ALA A 1 103 ? 30.391 24.266 17.984 1 88.19 103 ALA A N 1
ATOM 806 C CA . ALA A 1 103 ? 31.141 23.031 17.766 1 88.19 103 ALA A CA 1
ATOM 807 C C . ALA A 1 103 ? 30.203 21.844 17.656 1 88.19 103 ALA A C 1
ATOM 809 O O . ALA A 1 103 ? 30.422 20.953 16.812 1 88.19 103 ALA A O 1
ATOM 810 N N . ALA A 1 104 ? 29.203 21.766 18.5 1 91.88 104 ALA A N 1
ATOM 811 C CA . ALA A 1 104 ? 28.219 20.688 18.453 1 91.88 104 ALA A CA 1
ATOM 812 C C . ALA A 1 104 ? 27.453 20.688 17.125 1 91.88 104 ALA A C 1
ATOM 814 O O . ALA A 1 104 ? 27.188 19.625 16.562 1 91.88 104 ALA A O 1
ATOM 815 N N . CYS A 1 105 ? 27.125 21.844 16.641 1 91.75 105 CYS A N 1
ATOM 816 C CA . CYS A 1 105 ? 26.453 21.969 15.359 1 91.75 105 CYS A CA 1
ATOM 817 C C . CYS A 1 105 ? 27.328 21.438 14.227 1 91.75 105 CYS A C 1
ATOM 819 O O . CYS A 1 105 ? 26.844 20.75 13.32 1 91.75 105 CYS A O 1
ATOM 821 N N . ALA A 1 106 ? 28.609 21.812 14.289 1 90.88 106 ALA A N 1
ATOM 822 C CA . ALA A 1 106 ? 29.531 21.328 13.266 1 90.88 106 ALA A CA 1
ATOM 823 C C . ALA A 1 106 ? 29.594 19.797 13.266 1 90.88 106 ALA A C 1
ATOM 825 O O . ALA A 1 106 ? 29.609 19.172 12.203 1 90.88 106 ALA A O 1
ATOM 826 N N . LEU A 1 107 ? 29.609 19.219 14.469 1 92.56 107 LEU A N 1
ATOM 827 C CA . LEU A 1 107 ? 29.594 17.766 14.586 1 92.56 107 LEU A CA 1
ATOM 828 C C . LEU A 1 107 ? 28.281 17.203 14.055 1 92.56 107 LEU A C 1
ATOM 830 O O . LEU A 1 107 ? 28.266 16.156 13.406 1 92.56 107 LEU A O 1
ATOM 834 N N . GLY A 1 108 ? 27.203 17.812 14.367 1 94.44 108 GLY A N 1
ATOM 835 C CA . GLY A 1 108 ? 25.906 17.391 13.844 1 94.44 108 GLY A CA 1
ATOM 836 C C . GLY A 1 108 ? 25.844 17.406 12.328 1 94.44 108 GLY A C 1
ATOM 837 O O . GLY A 1 108 ? 25.281 16.5 11.711 1 94.44 108 GLY A O 1
ATOM 838 N N . HIS A 1 109 ? 26.438 18.484 11.758 1 96 109 HIS A N 1
ATOM 839 C CA . HIS A 1 109 ? 26.469 18.562 10.305 1 96 109 HIS A CA 1
ATOM 840 C C . HIS A 1 109 ? 27.328 17.453 9.703 1 96 109 HIS A C 1
ATOM 842 O O . HIS A 1 109 ? 27 16.906 8.656 1 96 109 HIS A O 1
ATOM 848 N N . ALA A 1 110 ? 28.438 17.172 10.367 1 95.75 110 ALA A N 1
ATOM 849 C CA . ALA A 1 110 ? 29.266 16.062 9.906 1 95.75 110 ALA A CA 1
ATOM 850 C C . ALA A 1 110 ? 28.484 14.742 9.953 1 95.75 110 ALA A C 1
ATOM 852 O O . ALA A 1 110 ? 28.609 13.914 9.047 1 95.75 110 ALA A O 1
ATOM 853 N N . GLY A 1 111 ? 27.75 14.562 11.016 1 95.94 111 GLY A N 1
ATOM 854 C CA . GLY A 1 111 ? 26.922 13.375 11.125 1 95.94 111 GLY A CA 1
ATOM 855 C C . GLY A 1 111 ? 25.891 13.273 10.016 1 95.94 111 GLY A C 1
ATOM 856 O O . GLY A 1 111 ? 25.688 12.195 9.453 1 95.94 111 GLY A O 1
ATOM 857 N N . LEU A 1 112 ? 25.266 14.359 9.711 1 97.25 112 LEU A N 1
ATOM 858 C CA . LEU A 1 112 ? 24.281 14.391 8.641 1 97.25 112 LEU A CA 1
ATOM 859 C C . LEU A 1 112 ? 24.922 14.086 7.297 1 97.25 112 LEU A C 1
ATOM 861 O O . LEU A 1 112 ? 24.359 13.344 6.488 1 97.25 112 LEU A O 1
ATOM 865 N N . LEU A 1 113 ? 26.078 14.672 7.102 1 97.5 113 LEU A N 1
ATOM 866 C CA . LEU A 1 113 ? 26.781 14.422 5.852 1 97.5 113 LEU A CA 1
ATOM 867 C C . LEU A 1 113 ? 27.172 12.953 5.734 1 97.5 113 LEU A C 1
ATOM 869 O O . LEU A 1 113 ? 27.031 12.352 4.668 1 97.5 113 LEU A O 1
ATOM 873 N N . LEU A 1 114 ? 27.656 12.414 6.805 1 96.5 114 LEU A N 1
ATOM 874 C CA . LEU A 1 114 ? 28.016 11.008 6.816 1 96.5 114 LEU A CA 1
ATOM 875 C C . LEU A 1 114 ? 26.797 10.125 6.527 1 96.5 114 LEU A C 1
ATOM 877 O O . LEU A 1 114 ? 26.891 9.156 5.766 1 96.5 114 LEU A O 1
ATOM 881 N N . ALA A 1 115 ? 25.688 10.422 7.145 1 96.81 115 ALA A N 1
ATOM 882 C CA . ALA A 1 115 ? 24.469 9.664 6.902 1 96.81 115 ALA A CA 1
ATOM 883 C C . ALA A 1 115 ? 24.062 9.734 5.43 1 96.81 115 ALA A C 1
ATOM 885 O O . ALA A 1 115 ? 23.672 8.727 4.844 1 96.81 115 ALA A O 1
ATOM 886 N N . ALA A 1 116 ? 24.188 10.898 4.832 1 97.44 116 ALA A N 1
ATOM 887 C CA . ALA A 1 116 ? 23.859 11.055 3.414 1 97.44 116 ALA A CA 1
ATOM 888 C C . ALA A 1 116 ? 24.797 10.227 2.543 1 97.44 116 ALA A C 1
ATOM 890 O O . ALA A 1 116 ? 24.359 9.57 1.599 1 97.44 116 ALA A O 1
ATOM 891 N N . LEU A 1 117 ? 26.062 10.266 2.924 1 95.94 117 LEU A N 1
ATOM 892 C CA . LEU A 1 117 ? 27.047 9.508 2.154 1 95.94 117 LEU A CA 1
ATOM 893 C C . LEU A 1 117 ? 26.812 8.008 2.283 1 95.94 117 LEU A C 1
ATOM 895 O O . LEU A 1 117 ? 26.969 7.266 1.312 1 95.94 117 LEU A O 1
ATOM 899 N N . CYS A 1 118 ? 26.422 7.602 3.467 1 93.81 118 CYS A N 1
ATOM 900 C CA . CYS A 1 118 ? 26.078 6.195 3.66 1 93.81 118 CYS A CA 1
ATOM 901 C C . CYS A 1 118 ? 24.922 5.781 2.758 1 93.81 118 CYS A C 1
ATOM 903 O O . CYS A 1 118 ? 24.938 4.688 2.193 1 93.81 118 CYS A O 1
ATOM 905 N N . CYS A 1 119 ? 23.938 6.629 2.6 1 94.69 119 CYS A N 1
ATOM 906 C CA . CYS A 1 119 ? 22.797 6.34 1.739 1 94.69 119 CYS A CA 1
ATOM 907 C C . CYS A 1 119 ? 23.234 6.199 0.286 1 94.69 119 CYS A C 1
ATOM 909 O O . CYS A 1 119 ? 22.734 5.324 -0.431 1 94.69 119 CYS A O 1
ATOM 911 N N . LEU A 1 120 ? 24.234 6.961 -0.098 1 94.81 120 LEU A N 1
ATOM 912 C CA . LEU A 1 120 ? 24.594 7.055 -1.512 1 94.81 120 LEU A CA 1
ATOM 913 C C . LEU A 1 120 ? 25.672 6.039 -1.871 1 94.81 120 LEU A C 1
ATOM 915 O O . LEU A 1 120 ? 25.781 5.625 -3.027 1 94.81 120 LEU A O 1
ATOM 919 N N . LEU A 1 121 ? 26.438 5.535 -0.855 1 92.56 121 LEU A N 1
ATOM 920 C CA . LEU A 1 121 ? 27.641 4.781 -1.201 1 92.56 121 LEU A CA 1
ATOM 921 C C . LEU A 1 121 ? 27.5 3.32 -0.782 1 92.56 121 LEU A C 1
ATOM 923 O O . LEU A 1 121 ? 28.312 2.48 -1.171 1 92.56 121 LEU A O 1
ATOM 927 N N . LEU A 1 122 ? 26.547 2.961 -0.069 1 90 122 LEU A N 1
ATOM 928 C CA . LEU A 1 122 ? 26.516 1.609 0.48 1 90 122 LEU A CA 1
ATOM 929 C C . LEU A 1 122 ? 25.641 0.701 -0.379 1 90 122 LEU A C 1
ATOM 931 O O . LEU A 1 122 ? 25.109 -0.3 0.108 1 90 122 LEU A O 1
ATOM 935 N N . ARG A 1 123 ? 25.469 0.928 -1.567 1 90.25 123 ARG A N 1
ATOM 936 C CA . ARG A 1 123 ? 24.719 0.097 -2.504 1 90.25 123 ARG A CA 1
ATOM 937 C C . ARG A 1 123 ? 25.359 -1.28 -2.646 1 90.25 123 ARG A C 1
ATOM 939 O O . ARG A 1 123 ? 24.656 -2.293 -2.703 1 90.25 123 ARG A O 1
ATOM 946 N N . GLY A 1 124 ? 26.703 -1.242 -2.691 1 90.5 124 GLY A N 1
ATOM 947 C CA . GLY A 1 124 ? 27.422 -2.496 -2.826 1 90.5 124 GLY A CA 1
ATOM 948 C C . GLY A 1 124 ? 27.203 -3.438 -1.655 1 90.5 124 GLY A C 1
ATOM 949 O O . GLY A 1 124 ? 27 -4.637 -1.847 1 90.5 124 GLY A O 1
ATOM 950 N N . SER A 1 125 ? 27.312 -2.914 -0.507 1 88.81 125 SER A N 1
ATOM 951 C CA . SER A 1 125 ? 27.078 -3.721 0.687 1 88.81 125 SER A CA 1
ATOM 952 C C . SER A 1 125 ? 25.656 -4.27 0.711 1 88.81 125 SER A C 1
ATOM 954 O O . SER A 1 125 ? 25.438 -5.418 1.094 1 88.81 125 SER A O 1
ATOM 956 N N . LEU A 1 126 ? 24.719 -3.455 0.314 1 90.56 126 LEU A N 1
ATOM 957 C CA . LEU A 1 126 ? 23.328 -3.889 0.235 1 90.56 126 LEU A CA 1
ATOM 958 C C . LEU A 1 126 ? 23.172 -5.027 -0.769 1 90.56 126 LEU A C 1
ATOM 960 O O . LEU A 1 126 ? 22.5 -6.023 -0.485 1 90.56 126 LEU A O 1
ATOM 964 N N . GLU A 1 127 ? 23.828 -4.906 -1.878 1 93.38 127 GLU A N 1
ATOM 965 C CA . GLU A 1 127 ? 23.75 -5.938 -2.912 1 93.38 127 GLU A CA 1
ATOM 966 C C . GLU A 1 127 ? 24.312 -7.266 -2.406 1 93.38 127 GLU A C 1
ATOM 968 O O . GLU A 1 127 ? 23.719 -8.32 -2.641 1 93.38 127 GLU A O 1
ATOM 973 N N . ALA A 1 128 ? 25.422 -7.184 -1.749 1 92.56 128 ALA A N 1
ATOM 974 C CA . ALA A 1 128 ? 26.031 -8.391 -1.218 1 92.56 128 ALA A CA 1
ATOM 975 C C . ALA A 1 128 ? 25.141 -9.055 -0.175 1 92.56 128 ALA A C 1
ATOM 977 O O . ALA A 1 128 ? 25 -10.281 -0.163 1 92.56 128 ALA A O 1
ATOM 978 N N . SER A 1 129 ? 24.547 -8.242 0.66 1 91.94 129 SER A N 1
ATOM 979 C CA . SER A 1 129 ? 23.656 -8.766 1.682 1 91.94 129 SER A CA 1
ATOM 980 C C . SER A 1 129 ? 22.422 -9.422 1.054 1 91.94 129 SER A C 1
ATOM 982 O O . SER A 1 129 ? 22 -10.492 1.485 1 91.94 129 SER A O 1
ATOM 984 N N . LEU A 1 130 ? 21.891 -8.805 0.038 1 93.69 130 LEU A N 1
ATOM 985 C CA . LEU A 1 130 ? 20.719 -9.336 -0.651 1 93.69 130 LEU A CA 1
ATOM 986 C C . LEU A 1 130 ? 21.062 -10.633 -1.382 1 93.69 130 LEU A C 1
ATOM 988 O O . LEU A 1 130 ? 20.312 -11.602 -1.328 1 93.69 130 LEU A O 1
ATOM 992 N N . ALA A 1 131 ? 22.234 -10.625 -2.004 1 94.88 131 ALA A N 1
ATOM 993 C CA . ALA A 1 131 ? 22.656 -11.812 -2.75 1 94.88 131 ALA A CA 1
ATOM 994 C C . ALA A 1 131 ? 22.781 -13.023 -1.833 1 94.88 131 ALA A C 1
ATOM 996 O O . ALA A 1 131 ? 22.281 -14.102 -2.145 1 94.88 131 ALA A O 1
ATOM 997 N N . LEU A 1 132 ? 23.422 -12.773 -0.734 1 93.81 132 LEU A N 1
ATOM 998 C CA . LEU A 1 132 ? 23.625 -13.867 0.211 1 93.81 132 LEU A CA 1
ATOM 999 C C . LEU A 1 132 ? 22.312 -14.289 0.851 1 93.81 132 LEU A C 1
ATOM 1001 O O . LEU A 1 132 ? 22.016 -15.484 0.952 1 93.81 132 LEU A O 1
ATOM 1005 N N . GLY A 1 133 ? 21.562 -13.344 1.292 1 94.12 133 GLY A N 1
ATOM 1006 C CA . GLY A 1 133 ? 20.281 -13.641 1.923 1 94.12 133 GLY A CA 1
ATOM 1007 C C . GLY A 1 133 ? 19.312 -14.367 1.006 1 94.12 133 GLY A C 1
ATOM 1008 O O . GLY A 1 133 ? 18.656 -15.32 1.426 1 94.12 133 GLY A O 1
ATOM 1009 N N . LEU A 1 134 ? 19.219 -13.945 -0.235 1 96.38 134 LEU A N 1
ATOM 1010 C CA . LEU A 1 134 ? 18.328 -14.57 -1.204 1 96.38 134 LEU A CA 1
ATOM 1011 C C . LEU A 1 134 ? 18.797 -15.992 -1.524 1 96.38 134 LEU A C 1
ATOM 1013 O O . LEU A 1 134 ? 17.969 -16.891 -1.666 1 96.38 134 LEU A O 1
ATOM 1017 N N . ARG A 1 135 ? 20.094 -16.141 -1.65 1 95.75 135 ARG A N 1
ATOM 1018 C CA . ARG A 1 135 ? 20.625 -17.469 -1.9 1 95.75 135 ARG A CA 1
ATOM 1019 C C . ARG A 1 135 ? 20.234 -18.438 -0.788 1 95.75 135 ARG A C 1
ATOM 1021 O O . ARG A 1 135 ? 19.781 -19.547 -1.058 1 95.75 135 ARG A O 1
ATOM 1028 N N . GLN A 1 136 ? 20.344 -17.969 0.424 1 93.75 136 GLN A N 1
ATOM 1029 C CA . GLN A 1 136 ? 19.969 -18.781 1.563 1 93.75 136 GLN A CA 1
ATOM 1030 C C . GLN A 1 136 ? 18.453 -19 1.596 1 93.75 136 GLN A C 1
ATOM 1032 O O . GLN A 1 136 ? 17.984 -20.109 1.897 1 93.75 136 GLN A O 1
ATOM 1037 N N . GLY A 1 137 ? 17.766 -17.938 1.339 1 94.81 137 GLY A N 1
ATOM 1038 C CA . GLY A 1 137 ? 16.312 -18.062 1.304 1 94.81 137 GLY A CA 1
ATOM 1039 C C . GLY A 1 137 ? 15.82 -19.094 0.31 1 94.81 137 GLY A C 1
ATOM 1040 O O . GLY A 1 137 ? 14.922 -19.875 0.617 1 94.81 137 GLY A O 1
ATOM 1041 N N . LEU A 1 138 ? 16.422 -19.156 -0.873 1 96.88 138 LEU A N 1
ATOM 1042 C CA . LEU A 1 138 ? 16.047 -20.125 -1.891 1 96.88 138 LEU A CA 1
ATOM 1043 C C . LEU A 1 138 ? 16.391 -21.547 -1.435 1 96.88 138 LEU A C 1
ATOM 1045 O O . LEU A 1 138 ? 15.609 -22.469 -1.649 1 96.88 138 LEU A O 1
ATOM 1049 N N . ARG A 1 139 ? 17.516 -21.641 -0.81 1 94.12 139 ARG A N 1
ATOM 1050 C CA . ARG A 1 139 ? 17.953 -22.953 -0.338 1 94.12 139 ARG A CA 1
ATOM 1051 C C . ARG A 1 139 ? 17 -23.516 0.705 1 94.12 139 ARG A C 1
ATOM 1053 O O . ARG A 1 139 ? 16.734 -24.719 0.729 1 94.12 139 ARG A O 1
ATOM 1060 N N . PHE A 1 140 ? 16.453 -22.656 1.522 1 94.44 140 PHE A N 1
ATOM 1061 C CA . PHE A 1 140 ? 15.602 -23.094 2.629 1 94.44 140 PHE A CA 1
ATOM 1062 C C . PHE A 1 140 ? 14.133 -23.078 2.227 1 94.44 140 PHE A C 1
ATOM 1064 O O . PHE A 1 140 ? 13.258 -23.266 3.066 1 94.44 140 PHE A O 1
ATOM 1071 N N . TYR A 1 141 ? 13.859 -22.875 0.972 1 96.44 141 TYR A N 1
ATOM 1072 C CA . TYR A 1 141 ? 12.492 -22.812 0.464 1 96.44 141 TYR A CA 1
ATOM 1073 C C . TYR A 1 141 ? 11.734 -24.094 0.763 1 96.44 141 TYR A C 1
ATOM 1075 O O . TYR A 1 141 ? 10.555 -24.062 1.13 1 96.44 141 TYR A O 1
ATOM 1083 N N . ARG A 1 142 ? 12.414 -25.266 0.698 1 95.38 142 ARG A N 1
ATOM 1084 C CA . ARG A 1 142 ? 11.773 -26.562 0.827 1 95.38 142 ARG A CA 1
ATOM 1085 C C . ARG A 1 142 ? 11.586 -26.938 2.293 1 95.38 142 ARG A C 1
ATOM 1087 O O . ARG A 1 142 ? 10.875 -27.906 2.607 1 95.38 142 ARG A O 1
ATOM 1094 N N . ASP A 1 143 ? 12.203 -26.234 3.176 1 92.69 143 ASP A N 1
ATOM 1095 C CA . ASP A 1 143 ? 12.258 -26.609 4.586 1 92.69 143 ASP A CA 1
ATOM 1096 C C . ASP A 1 143 ? 11.055 -26.078 5.352 1 92.69 143 ASP A C 1
ATOM 1098 O O . ASP A 1 143 ? 11.203 -25.438 6.398 1 92.69 143 ASP A O 1
ATOM 1102 N N . THR A 1 144 ? 9.883 -26.375 4.895 1 90.75 144 THR A N 1
ATOM 1103 C CA . THR A 1 144 ? 8.664 -25.844 5.496 1 90.75 144 THR A CA 1
ATOM 1104 C C . THR A 1 144 ? 8.352 -26.578 6.805 1 90.75 144 THR A C 1
ATOM 1106 O O . THR A 1 144 ? 7.512 -26.109 7.582 1 90.75 144 THR A O 1
ATOM 1109 N N . ASP A 1 145 ? 9.023 -27.672 7.113 1 88.06 145 ASP A N 1
ATOM 1110 C CA . ASP A 1 145 ? 8.781 -28.438 8.336 1 88.06 145 ASP A CA 1
ATOM 1111 C C . ASP A 1 145 ? 9.914 -28.234 9.344 1 88.06 145 ASP A C 1
ATOM 1113 O O . ASP A 1 145 ? 9.906 -28.812 10.422 1 88.06 145 ASP A O 1
ATOM 1117 N N . THR A 1 146 ? 10.859 -27.484 8.977 1 89.69 146 THR A N 1
ATOM 1118 C CA . THR A 1 146 ? 11.992 -27.219 9.859 1 89.69 146 THR A CA 1
ATOM 1119 C C . THR A 1 146 ? 11.758 -25.969 10.688 1 89.69 146 THR A C 1
ATOM 1121 O O . THR A 1 146 ? 11.57 -24.875 10.141 1 89.69 146 THR A O 1
ATOM 1124 N N . PRO A 1 147 ? 11.742 -26.188 11.992 1 88.12 147 PRO A N 1
ATOM 1125 C CA . PRO A 1 147 ? 11.539 -25.016 12.844 1 88.12 147 PRO A CA 1
ATOM 1126 C C . PRO A 1 147 ? 12.539 -23.891 12.555 1 88.12 147 PRO A C 1
ATOM 1128 O O . PRO A 1 147 ? 13.727 -24.156 12.352 1 88.12 147 PRO A O 1
ATOM 1131 N N . GLY A 1 148 ? 12.164 -22.641 12.445 1 86.94 148 GLY A N 1
ATOM 1132 C CA . GLY A 1 148 ? 13.008 -21.484 12.148 1 86.94 148 GLY A CA 1
ATOM 1133 C C . GLY A 1 148 ? 13.039 -21.141 10.68 1 86.94 148 GLY A C 1
ATOM 1134 O O . GLY A 1 148 ? 13.43 -20.031 10.312 1 86.94 148 GLY A O 1
ATOM 1135 N N . ARG A 1 149 ? 12.656 -22.156 9.859 1 89.75 149 ARG A N 1
ATOM 1136 C CA . ARG A 1 149 ? 12.734 -21.922 8.422 1 89.75 149 ARG A CA 1
ATOM 1137 C C . ARG A 1 149 ? 11.383 -22.172 7.758 1 89.75 149 ARG A C 1
ATOM 1139 O O . ARG A 1 149 ? 11.25 -22.016 6.539 1 89.75 149 ARG A O 1
ATOM 1146 N N . CYS A 1 150 ? 10.367 -22.406 8.508 1 88.88 150 CYS A N 1
ATOM 1147 C CA . CYS A 1 150 ? 9.078 -22.828 7.98 1 88.88 150 CYS A CA 1
ATOM 1148 C C . CYS A 1 150 ? 8.414 -21.703 7.203 1 88.88 150 CYS A C 1
ATOM 1150 O O . CYS A 1 150 ? 7.59 -21.953 6.32 1 88.88 150 CYS A O 1
ATOM 1152 N N . PHE A 1 151 ? 8.852 -20.562 7.488 1 91.25 151 PHE A N 1
ATOM 1153 C CA . PHE A 1 151 ? 8.195 -19.406 6.883 1 91.25 151 PHE A CA 1
ATOM 1154 C C . PHE A 1 151 ? 8.898 -19 5.598 1 91.25 151 PHE A C 1
ATOM 1156 O O . PHE A 1 151 ? 8.445 -18.078 4.898 1 91.25 151 PHE A O 1
ATOM 1163 N N . MET A 1 152 ? 9.961 -19.625 5.289 1 94.06 152 MET A N 1
ATOM 1164 C CA . MET A 1 152 ? 10.805 -19.156 4.195 1 94.06 152 MET A CA 1
ATOM 1165 C C . MET A 1 152 ? 10.094 -19.312 2.854 1 94.06 152 MET A C 1
ATOM 1167 O O . MET A 1 152 ? 10.203 -18.438 1.985 1 94.06 152 MET A O 1
ATOM 1171 N N . LYS A 1 153 ? 9.344 -20.406 2.705 1 95.62 153 LYS A N 1
ATOM 1172 C CA . LYS A 1 153 ? 8.602 -20.594 1.464 1 95.62 153 LYS A CA 1
ATOM 1173 C C . LYS A 1 153 ? 7.625 -19.438 1.224 1 95.62 153 LYS A C 1
ATOM 1175 O O . LYS A 1 153 ? 7.613 -18.844 0.145 1 95.62 153 LYS A O 1
ATOM 1180 N N . LYS A 1 154 ? 6.859 -19.219 2.256 1 95.44 154 LYS A N 1
ATOM 1181 C CA . LYS A 1 154 ? 5.891 -18.125 2.168 1 95.44 154 LYS A CA 1
ATOM 1182 C C . LYS A 1 154 ? 6.586 -16.797 1.889 1 95.44 154 LYS A C 1
ATOM 1184 O O . LYS A 1 154 ? 6.141 -16.016 1.037 1 95.44 154 LYS A O 1
ATOM 1189 N N . THR A 1 155 ? 7.676 -16.562 2.551 1 96 155 THR A N 1
ATOM 1190 C CA . THR A 1 155 ? 8.422 -15.312 2.414 1 96 155 THR A CA 1
ATOM 1191 C C . THR A 1 155 ? 8.938 -15.141 0.988 1 96 155 THR A C 1
ATOM 1193 O O . THR A 1 155 ? 8.781 -14.078 0.388 1 96 155 THR A O 1
ATOM 1196 N N . ILE A 1 156 ? 9.445 -16.156 0.449 1 97.31 156 ILE A N 1
ATOM 1197 C CA . ILE A 1 156 ? 10.023 -16.094 -0.887 1 97.31 156 ILE A CA 1
ATOM 1198 C C . ILE A 1 156 ? 8.914 -15.945 -1.927 1 97.31 156 ILE A C 1
ATOM 1200 O O . ILE A 1 156 ? 9.039 -15.148 -2.861 1 97.31 156 ILE A O 1
ATOM 1204 N N . ASP A 1 157 ? 7.852 -16.703 -1.741 1 97.5 157 ASP A N 1
ATOM 1205 C CA . ASP A 1 157 ? 6.738 -16.609 -2.684 1 97.5 157 ASP A CA 1
ATOM 1206 C C . ASP A 1 157 ? 6.148 -15.203 -2.701 1 97.5 157 ASP A C 1
ATOM 1208 O O . ASP A 1 157 ? 5.93 -14.633 -3.77 1 97.5 157 ASP A O 1
ATOM 1212 N N . LEU A 1 158 ? 5.914 -14.727 -1.572 1 96.88 158 LEU A N 1
ATOM 1213 C CA . LEU A 1 158 ? 5.34 -13.383 -1.485 1 96.88 158 LEU A CA 1
ATOM 1214 C C . LEU A 1 158 ? 6.305 -12.344 -2.035 1 96.88 158 LEU A C 1
ATOM 1216 O O . LEU A 1 158 ? 5.887 -11.391 -2.695 1 96.88 158 LEU A O 1
ATOM 1220 N N . LEU A 1 159 ? 7.566 -12.484 -1.735 1 97.25 159 LEU A N 1
ATOM 1221 C CA . LEU A 1 159 ? 8.586 -11.578 -2.242 1 97.25 159 LEU A CA 1
ATOM 1222 C C . LEU A 1 159 ? 8.609 -11.578 -3.768 1 97.25 159 LEU A C 1
ATOM 1224 O O . LEU A 1 159 ? 8.609 -10.516 -4.395 1 97.25 159 LEU A O 1
ATOM 1228 N N . GLN A 1 160 ? 8.578 -12.742 -4.395 1 97.94 160 GLN A N 1
ATOM 1229 C CA . GLN A 1 160 ? 8.617 -12.859 -5.848 1 97.94 160 GLN A CA 1
ATOM 1230 C C . GLN A 1 160 ? 7.383 -12.242 -6.488 1 97.94 160 GLN A C 1
ATOM 1232 O O . GLN A 1 160 ? 7.477 -11.609 -7.543 1 97.94 160 GLN A O 1
ATOM 1237 N N . ILE A 1 161 ? 6.316 -12.375 -5.832 1 97.38 161 ILE A N 1
ATOM 1238 C CA . ILE A 1 161 ? 5.07 -11.812 -6.352 1 97.38 161 ILE A CA 1
ATOM 1239 C C . ILE A 1 161 ? 5.102 -10.289 -6.227 1 97.38 161 ILE A C 1
ATOM 1241 O O . ILE A 1 161 ? 4.812 -9.578 -7.188 1 97.38 161 ILE A O 1
ATOM 1245 N N . GLU A 1 162 ? 5.496 -9.844 -5.105 1 96.25 162 GLU A N 1
ATOM 1246 C CA . GLU A 1 162 ? 5.461 -8.414 -4.812 1 96.25 162 GLU A CA 1
ATOM 1247 C C . GLU A 1 162 ? 6.453 -7.645 -5.684 1 96.25 162 GLU A C 1
ATOM 1249 O O . GLU A 1 162 ? 6.141 -6.562 -6.184 1 96.25 162 GLU A O 1
ATOM 1254 N N . PHE A 1 163 ? 7.613 -8.188 -5.914 1 97.5 163 PHE A N 1
ATOM 1255 C CA . PHE A 1 163 ? 8.664 -7.461 -6.613 1 97.5 163 PHE A CA 1
ATOM 1256 C C . PHE A 1 163 ? 8.766 -7.918 -8.062 1 97.5 163 PHE A C 1
ATOM 1258 O O . PHE A 1 163 ? 9.664 -7.496 -8.797 1 97.5 163 PHE A O 1
ATOM 1265 N N . ARG A 1 164 ? 7.836 -8.82 -8.453 1 96.81 164 ARG A N 1
ATOM 1266 C CA . ARG A 1 164 ? 7.773 -9.273 -9.844 1 96.81 164 ARG A CA 1
ATOM 1267 C C . ARG A 1 164 ? 9.133 -9.773 -10.32 1 96.81 164 ARG A C 1
ATOM 1269 O O . ARG A 1 164 ? 9.664 -9.289 -11.32 1 96.81 164 ARG A O 1
ATOM 1276 N N . CYS A 1 165 ? 9.641 -10.648 -9.602 1 97.81 165 CYS A N 1
ATOM 1277 C CA . CYS A 1 165 ? 10.953 -11.227 -9.875 1 97.81 165 CYS A CA 1
ATOM 1278 C C . CYS A 1 165 ? 10.945 -12.734 -9.625 1 97.81 165 CYS A C 1
ATOM 1280 O O . CYS A 1 165 ? 9.953 -13.281 -9.148 1 97.81 165 CYS A O 1
ATOM 1282 N N . CYS A 1 166 ? 11.969 -13.383 -10.047 1 97.38 166 CYS A N 1
ATOM 1283 C CA . CYS A 1 166 ? 12.07 -14.828 -9.867 1 97.38 166 CYS A CA 1
ATOM 1284 C C . CYS A 1 166 ? 13.516 -15.242 -9.609 1 97.38 166 CYS A C 1
ATOM 1286 O O . CYS A 1 166 ? 14.414 -14.914 -10.383 1 97.38 166 CYS A O 1
ATOM 1288 N N . GLY A 1 167 ? 13.758 -15.938 -8.461 1 97.31 167 GLY A N 1
ATOM 1289 C CA . GLY A 1 167 ? 15.109 -16.391 -8.141 1 97.31 167 GLY A CA 1
ATOM 1290 C C . GLY A 1 167 ? 16.031 -15.258 -7.742 1 97.31 167 GLY A C 1
ATOM 1291 O O . GLY A 1 167 ? 15.609 -14.109 -7.625 1 97.31 167 GLY A O 1
ATOM 1292 N N . ASN A 1 168 ? 17.25 -15.656 -7.492 1 97.44 168 ASN A N 1
ATOM 1293 C CA . ASN A 1 168 ? 18.266 -14.672 -7.137 1 97.44 168 ASN A CA 1
ATOM 1294 C C . ASN A 1 168 ? 18.734 -13.883 -8.352 1 97.44 168 ASN A C 1
ATOM 1296 O O . ASN A 1 168 ? 18.516 -12.672 -8.438 1 97.44 168 ASN A O 1
ATOM 1300 N N . ASN A 1 169 ? 19.25 -14.539 -9.336 1 96.31 169 ASN A N 1
ATOM 1301 C CA . ASN A 1 169 ? 19.703 -13.93 -10.578 1 96.31 169 ASN A CA 1
ATOM 1302 C C . ASN A 1 169 ? 18.656 -14.078 -11.688 1 96.31 169 ASN A C 1
ATOM 1304 O O . ASN A 1 169 ? 18.641 -13.297 -12.633 1 96.31 169 ASN A O 1
ATOM 1308 N N . GLY A 1 170 ? 17.844 -15.039 -11.523 1 94.56 170 GLY A N 1
ATOM 1309 C CA . GLY A 1 170 ? 16.812 -15.398 -12.492 1 94.56 170 GLY A CA 1
ATOM 1310 C C . GLY A 1 170 ? 16.125 -16.703 -12.164 1 94.56 170 GLY A C 1
ATOM 1311 O O . GLY A 1 170 ? 16.453 -17.359 -11.172 1 94.56 170 GLY A O 1
ATOM 1312 N N . PHE A 1 171 ? 15.258 -17.094 -13.062 1 94.12 171 PHE A N 1
ATOM 1313 C CA . PHE A 1 171 ? 14.43 -18.266 -12.797 1 94.12 171 PHE A CA 1
ATOM 1314 C C . PHE A 1 171 ? 15.273 -19.547 -12.82 1 94.12 171 PHE A C 1
ATOM 1316 O O . PHE A 1 171 ? 14.906 -20.547 -12.195 1 94.12 171 PHE A O 1
ATOM 1323 N N . ARG A 1 172 ? 16.438 -19.516 -13.461 1 93.69 172 ARG A N 1
ATOM 1324 C CA . ARG A 1 172 ? 17.266 -20.719 -13.586 1 93.69 172 ARG A CA 1
ATOM 1325 C C . ARG A 1 172 ? 17.875 -21.094 -12.25 1 93.69 172 ARG A C 1
ATOM 1327 O O . ARG A 1 172 ? 18.375 -22.219 -12.078 1 93.69 172 ARG A O 1
ATOM 1334 N N . ASP A 1 173 ? 17.922 -20.172 -11.312 1 95.88 173 ASP A N 1
ATOM 1335 C CA . ASP A 1 173 ? 18.406 -20.469 -9.977 1 95.88 173 ASP A CA 1
ATOM 1336 C C . ASP A 1 173 ? 17.625 -21.641 -9.359 1 95.88 173 ASP A C 1
ATOM 1338 O O . ASP A 1 173 ? 18.188 -22.438 -8.602 1 95.88 173 ASP A O 1
ATOM 1342 N N . TRP A 1 174 ? 16.406 -21.75 -9.719 1 96.38 174 TRP A N 1
ATOM 1343 C CA . TRP 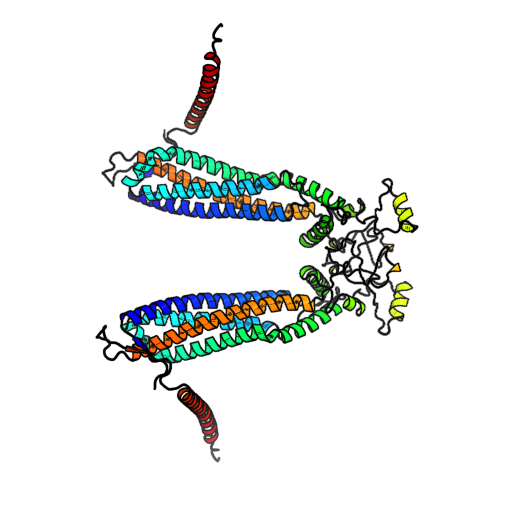A 1 174 ? 15.539 -22.797 -9.164 1 96.38 174 TRP A CA 1
ATOM 1344 C C . TRP A 1 174 ? 15.906 -24.172 -9.719 1 96.38 174 TRP A C 1
ATOM 1346 O O . TRP A 1 174 ? 15.562 -25.188 -9.125 1 96.38 174 TRP A O 1
ATOM 1356 N N . PHE A 1 175 ? 16.641 -24.156 -10.875 1 94.56 175 PHE A N 1
ATOM 1357 C CA . PHE A 1 175 ? 17.031 -25.406 -11.508 1 94.56 175 PHE A CA 1
ATOM 1358 C C . PHE A 1 175 ? 18.188 -26.047 -10.766 1 94.56 175 PHE A C 1
ATOM 1360 O O . PHE A 1 175 ? 18.438 -27.25 -10.891 1 94.56 175 PHE A O 1
ATOM 1367 N N . GLU A 1 176 ? 18.875 -25.188 -9.984 1 93.19 176 GLU A N 1
ATOM 1368 C CA . GLU A 1 176 ? 20.125 -25.625 -9.367 1 93.19 176 GLU A CA 1
ATOM 1369 C C . GLU A 1 176 ? 19.906 -26.047 -7.918 1 93.19 176 GLU A C 1
ATOM 1371 O O . GLU A 1 176 ? 20.844 -26.5 -7.25 1 93.19 176 GLU A O 1
ATOM 1376 N N . ILE A 1 177 ? 18.734 -25.953 -7.469 1 94.44 177 ILE A N 1
ATOM 1377 C CA . ILE A 1 177 ? 18.469 -26.328 -6.082 1 94.44 177 ILE A CA 1
ATOM 1378 C C . ILE A 1 177 ? 17.234 -27.234 -6.016 1 94.44 177 ILE A C 1
ATOM 1380 O O . ILE A 1 177 ? 16.391 -27.203 -6.906 1 94.44 177 ILE A O 1
ATOM 1384 N N . GLN A 1 178 ? 17.234 -28.141 -5.047 1 95.5 178 GLN A N 1
ATOM 1385 C CA . GLN A 1 178 ? 16.031 -28.906 -4.777 1 95.5 178 GLN A CA 1
ATOM 1386 C C . GLN A 1 178 ? 15.031 -28.109 -3.947 1 95.5 178 GLN A C 1
ATOM 1388 O O . GLN A 1 178 ? 15.219 -27.922 -2.744 1 95.5 178 GLN A O 1
ATOM 1393 N N . TRP A 1 179 ? 13.977 -27.625 -4.602 1 95.81 179 TRP A N 1
ATOM 1394 C CA . TRP A 1 179 ? 13.031 -26.766 -3.893 1 95.81 179 TRP A CA 1
ATOM 1395 C C . TRP A 1 179 ? 11.766 -27.531 -3.531 1 95.81 179 TRP A C 1
ATOM 1397 O O . TRP A 1 179 ? 10.867 -26.984 -2.879 1 95.81 179 TRP A O 1
ATOM 1407 N N . ILE A 1 180 ? 11.68 -28.812 -3.91 1 94.25 180 ILE A N 1
ATOM 1408 C CA . ILE A 1 180 ? 10.594 -29.688 -3.482 1 94.25 180 ILE A CA 1
ATOM 1409 C C . ILE A 1 180 ? 11.078 -30.594 -2.354 1 94.25 180 ILE A C 1
ATOM 1411 O O . ILE A 1 180 ? 12.055 -31.344 -2.518 1 94.25 180 ILE A O 1
ATOM 1415 N N . SER A 1 181 ? 10.406 -30.547 -1.271 1 93.12 181 SER A N 1
ATOM 1416 C CA . SER A 1 181 ? 10.789 -31.344 -0.109 1 93.12 181 SER A CA 1
ATOM 1417 C C . SER A 1 181 ? 10.625 -32.844 -0.389 1 93.12 181 SER A C 1
ATOM 1419 O O . SER A 1 181 ? 9.734 -33.25 -1.14 1 93.12 181 SER A O 1
ATOM 1421 N N . ASN A 1 182 ? 11.383 -33.688 0.251 1 91.62 182 ASN A N 1
ATOM 1422 C CA . ASN A 1 182 ? 11.352 -35.125 0.09 1 91.62 182 ASN A CA 1
ATOM 1423 C C . ASN A 1 182 ? 10.008 -35.719 0.505 1 91.62 182 ASN A C 1
ATOM 1425 O O . ASN A 1 182 ? 9.586 -36.75 -0.006 1 91.62 182 ASN A O 1
ATOM 1429 N N . ARG A 1 183 ? 9.336 -35.062 1.34 1 90.81 183 ARG A N 1
ATOM 1430 C CA . ARG A 1 183 ? 8.062 -35.562 1.854 1 90.81 183 ARG A CA 1
ATOM 1431 C C . ARG A 1 183 ? 7 -35.594 0.762 1 90.81 183 ARG A C 1
ATOM 1433 O O . ARG A 1 183 ? 5.969 -36.25 0.905 1 90.81 183 ARG A O 1
ATOM 1440 N N . TYR A 1 184 ? 7.301 -34.906 -0.342 1 91.81 184 TYR A N 1
ATOM 1441 C CA . TYR A 1 184 ? 6.312 -34.812 -1.41 1 91.81 184 TYR A CA 1
ATOM 1442 C C . TYR A 1 184 ? 6.781 -35.594 -2.641 1 91.81 184 TYR A C 1
ATOM 1444 O O . TYR A 1 184 ? 6.203 -35.469 -3.721 1 91.81 184 TYR A O 1
ATOM 1452 N N . LEU A 1 185 ? 7.848 -36.344 -2.451 1 92.88 185 LEU A N 1
ATOM 1453 C CA . LEU A 1 185 ? 8.398 -37.156 -3.535 1 92.88 185 LEU A CA 1
ATOM 1454 C C . LEU A 1 185 ? 8.148 -38.625 -3.291 1 92.88 185 LEU A C 1
ATOM 1456 O O . LEU A 1 185 ? 8.289 -39.125 -2.164 1 92.88 185 LEU A O 1
ATOM 1460 N N . ASP A 1 186 ? 7.715 -39.312 -4.312 1 93.25 186 ASP A N 1
ATOM 1461 C CA . ASP A 1 186 ? 7.539 -40.75 -4.246 1 93.25 186 ASP A CA 1
ATOM 1462 C C . ASP A 1 186 ? 8.82 -41.469 -4.648 1 93.25 186 ASP A C 1
ATOM 1464 O O . ASP A 1 186 ? 9.086 -41.656 -5.84 1 93.25 186 ASP A O 1
ATOM 1468 N N . PHE A 1 187 ? 9.5 -42.031 -3.707 1 91.62 187 PHE A N 1
ATOM 1469 C CA . PHE A 1 187 ? 10.797 -42.656 -3.959 1 91.62 187 PHE A CA 1
ATOM 1470 C C . PHE A 1 187 ? 10.617 -44.031 -4.57 1 91.62 187 PHE A C 1
ATOM 1472 O O . PHE A 1 187 ? 11.586 -44.656 -5.023 1 91.62 187 PHE A O 1
ATOM 1479 N N . SER A 1 188 ? 9.375 -44.5 -4.711 1 91.69 188 SER A N 1
ATOM 1480 C CA . SER A 1 188 ? 9.109 -45.75 -5.387 1 91.69 188 SER A CA 1
ATOM 1481 C C . SER A 1 188 ? 8.914 -45.562 -6.887 1 91.69 188 SER A C 1
ATOM 1483 O O . SER A 1 188 ? 8.992 -46.5 -7.664 1 91.69 188 SER A O 1
ATOM 1485 N N . SER A 1 189 ? 8.727 -44.312 -7.262 1 91.75 189 SER A N 1
ATOM 1486 C CA . SER A 1 189 ? 8.516 -44 -8.672 1 91.75 189 SER A CA 1
ATOM 1487 C C . SER A 1 189 ? 9.836 -44.031 -9.445 1 91.75 189 SER A C 1
ATOM 1489 O O . SER A 1 189 ? 10.852 -43.5 -8.961 1 91.75 189 SER A O 1
ATOM 1491 N N . LYS A 1 190 ? 9.773 -44.5 -10.664 1 92.62 190 LYS A N 1
ATOM 1492 C CA . LYS A 1 190 ? 10.953 -44.594 -11.516 1 92.62 190 LYS A CA 1
ATOM 1493 C C . LYS A 1 190 ? 11.438 -43.188 -11.922 1 92.62 190 LYS A C 1
ATOM 1495 O O . LYS A 1 190 ? 12.641 -42.938 -11.977 1 92.62 190 LYS A O 1
ATOM 1500 N N . GLU A 1 191 ? 10.5 -42.406 -12.148 1 89.12 191 GLU A N 1
ATOM 1501 C CA . GLU A 1 191 ? 10.852 -41.062 -12.594 1 89.12 191 GLU A CA 1
ATOM 1502 C C . GLU A 1 191 ? 11.664 -40.312 -11.531 1 89.12 191 GLU A C 1
ATOM 1504 O O . GLU A 1 191 ? 12.672 -39.688 -11.844 1 89.12 191 GLU A O 1
ATOM 1509 N N . VAL A 1 192 ? 11.258 -40.406 -10.32 1 92.12 192 VAL A N 1
ATOM 1510 C CA . VAL A 1 192 ? 11.93 -39.719 -9.219 1 92.12 192 VAL A CA 1
ATOM 1511 C C . VAL A 1 192 ? 13.32 -40.344 -9 1 92.12 192 VAL A C 1
ATOM 1513 O O . VAL A 1 192 ? 14.305 -39.594 -8.836 1 92.12 192 VAL A O 1
ATOM 1516 N N . LYS A 1 193 ? 13.422 -41.656 -9.055 1 92.44 193 LYS A N 1
ATOM 1517 C CA . LYS A 1 193 ? 14.695 -42.344 -8.852 1 92.44 193 LYS A CA 1
ATOM 1518 C C . LYS A 1 193 ? 15.695 -41.969 -9.953 1 92.44 193 LYS A C 1
ATOM 1520 O O . LYS A 1 193 ? 16.859 -41.719 -9.672 1 92.44 193 LYS A O 1
ATOM 1525 N N . ASP A 1 194 ? 15.18 -41.938 -11.133 1 91.94 194 ASP A N 1
ATOM 1526 C CA . ASP A 1 194 ? 16.047 -41.625 -12.266 1 91.94 194 ASP A CA 1
ATOM 1527 C C . ASP A 1 194 ? 16.578 -40.219 -12.156 1 91.94 194 ASP A C 1
ATOM 1529 O O . ASP A 1 194 ? 17.75 -39.969 -12.453 1 91.94 194 ASP A O 1
ATOM 1533 N N . ARG A 1 19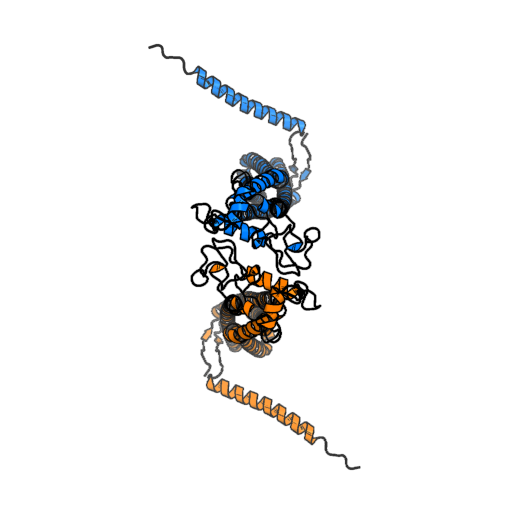5 ? 15.773 -39.375 -11.719 1 90.81 195 ARG A N 1
ATOM 1534 C CA . ARG A 1 195 ? 16.172 -37.969 -11.625 1 90.81 195 ARG A CA 1
ATOM 1535 C C . ARG A 1 195 ? 17.203 -37.781 -10.516 1 90.81 195 ARG A C 1
ATOM 1537 O O . ARG A 1 195 ? 18.156 -37.031 -10.68 1 90.81 195 ARG A O 1
ATOM 1544 N N . ILE A 1 196 ? 17.016 -38.406 -9.453 1 91.44 196 ILE A N 1
ATOM 1545 C CA . ILE A 1 196 ? 17.938 -38.312 -8.328 1 91.44 196 ILE A CA 1
ATOM 1546 C C . ILE A 1 196 ? 19.281 -38.938 -8.688 1 91.44 196 ILE A C 1
ATOM 1548 O O . ILE A 1 196 ? 20.344 -38.406 -8.352 1 91.44 196 ILE A O 1
ATOM 1552 N N . LYS A 1 197 ? 19.25 -40 -9.414 1 89.44 197 LYS A N 1
ATOM 1553 C CA . LYS A 1 197 ? 20.469 -40.719 -9.797 1 89.44 197 LYS A CA 1
ATOM 1554 C C . LYS A 1 197 ? 21.266 -39.938 -10.844 1 89.44 197 LYS A C 1
ATOM 1556 O O . LYS A 1 197 ? 22.484 -40.031 -10.883 1 89.44 197 LYS A O 1
ATOM 1561 N N . SER A 1 198 ? 20.516 -39.219 -11.648 1 86.81 198 SER A N 1
ATOM 1562 C CA . SER A 1 198 ? 21.141 -38.469 -12.734 1 86.81 198 SER A CA 1
ATOM 1563 C C . SER A 1 198 ? 21.875 -37.25 -12.203 1 86.81 198 SER A C 1
ATOM 1565 O O . SER A 1 198 ? 22.688 -36.656 -12.914 1 86.81 198 SER A O 1
ATOM 1567 N N . ASN A 1 199 ? 21.562 -36.938 -11.039 1 83.5 199 ASN A N 1
ATOM 1568 C CA . ASN A 1 199 ? 22.203 -35.781 -10.453 1 83.5 199 ASN A CA 1
ATOM 1569 C C . ASN A 1 199 ? 23.297 -36.156 -9.477 1 83.5 199 ASN A C 1
ATOM 1571 O O . ASN A 1 199 ? 23.109 -37.031 -8.625 1 83.5 199 ASN A O 1
ATOM 1575 N N . VAL A 1 200 ? 24.438 -35.688 -9.625 1 75.19 200 VAL A N 1
ATOM 1576 C CA . VAL A 1 200 ? 25.672 -36.062 -8.93 1 75.19 200 VAL A CA 1
ATOM 1577 C C . VAL A 1 200 ? 25.5 -35.875 -7.426 1 75.19 200 VAL A C 1
ATOM 1579 O O . VAL A 1 200 ? 25.984 -36.656 -6.629 1 75.19 200 VAL A O 1
ATOM 1582 N N . ASP A 1 201 ? 24.734 -34.875 -6.98 1 82.44 201 ASP A N 1
ATOM 1583 C CA . ASP A 1 201 ? 24.625 -34.562 -5.559 1 82.44 201 ASP A CA 1
ATOM 1584 C C . ASP A 1 201 ? 23.469 -35.312 -4.91 1 82.44 201 ASP A C 1
ATOM 1586 O O . ASP A 1 201 ? 23.172 -35.094 -3.732 1 82.44 201 ASP A O 1
ATOM 1590 N N . GLY A 1 202 ? 22.781 -36.156 -5.723 1 87.44 202 GLY A N 1
ATOM 1591 C CA . GLY A 1 202 ? 21.672 -36.938 -5.176 1 87.44 202 GLY A CA 1
ATOM 1592 C C . GLY A 1 202 ? 20.453 -36.062 -4.848 1 87.44 202 GLY A C 1
ATOM 1593 O O . GLY A 1 202 ? 19.656 -36.406 -3.975 1 87.44 202 GLY A O 1
ATOM 1594 N N . ARG A 1 203 ? 20.484 -34.906 -5.414 1 92.12 203 ARG A N 1
ATOM 1595 C CA . ARG A 1 203 ? 19.375 -34 -5.176 1 92.12 203 ARG A CA 1
ATOM 1596 C C . ARG A 1 203 ? 18.328 -34.125 -6.277 1 92.12 203 ARG A C 1
ATOM 1598 O O . ARG A 1 203 ? 18.641 -34.469 -7.41 1 92.12 203 ARG A O 1
ATOM 1605 N N . TYR A 1 204 ? 17.062 -33.969 -5.867 1 94.44 204 TYR A N 1
ATOM 1606 C CA . TYR A 1 204 ? 15.977 -33.938 -6.836 1 94.44 204 TYR A CA 1
ATOM 1607 C C . TYR A 1 204 ? 15.875 -32.594 -7.512 1 94.44 204 TYR A C 1
ATOM 1609 O O . TYR A 1 204 ? 15.227 -31.672 -6.992 1 94.44 204 TYR A O 1
ATOM 1617 N N . LEU A 1 205 ? 16.531 -32.406 -8.633 1 94.31 205 LEU A N 1
ATOM 1618 C CA . LEU A 1 205 ? 16.531 -31.141 -9.391 1 94.31 205 LEU A CA 1
ATOM 1619 C C . LEU A 1 205 ? 15.578 -31.234 -10.578 1 94.31 205 LEU A C 1
ATOM 1621 O O . LEU A 1 205 ? 15.555 -32.25 -11.289 1 94.31 205 LEU A O 1
ATOM 1625 N N . VAL A 1 206 ? 14.797 -30.266 -10.68 1 92.44 206 VAL A N 1
ATOM 1626 C CA . VAL A 1 206 ? 13.852 -30.219 -11.789 1 92.44 206 VAL A CA 1
ATOM 1627 C C . VAL A 1 206 ? 13.992 -28.906 -12.539 1 92.44 206 VAL A C 1
ATOM 1629 O O . VAL A 1 206 ? 14.453 -27.906 -11.969 1 92.44 206 VAL A O 1
ATOM 1632 N N . ASP A 1 207 ? 13.625 -28.938 -13.82 1 92.62 207 ASP A N 1
ATOM 1633 C CA . ASP A 1 207 ? 13.531 -27.703 -14.594 1 92.62 207 ASP A CA 1
ATOM 1634 C C . ASP A 1 207 ? 12.172 -27.047 -14.414 1 92.62 207 ASP A C 1
ATOM 1636 O O . ASP A 1 207 ? 11.398 -26.922 -15.367 1 92.62 207 ASP A O 1
ATOM 1640 N N . GLY A 1 208 ? 11.938 -26.656 -13.242 1 94.62 208 GLY A N 1
ATOM 1641 C CA . GLY A 1 208 ? 10.68 -26.047 -12.844 1 94.62 208 GLY A CA 1
ATOM 1642 C C . GLY A 1 208 ? 10.859 -24.938 -11.812 1 94.62 208 GLY A C 1
ATOM 1643 O O . GLY A 1 208 ? 11.93 -24.812 -11.219 1 94.62 208 GLY A O 1
ATOM 1644 N N . VAL A 1 209 ? 9.859 -24.125 -11.727 1 96.44 209 VAL A N 1
ATOM 1645 C CA . VAL A 1 209 ? 9.898 -22.984 -10.805 1 96.44 209 VAL A CA 1
ATOM 1646 C C . VAL A 1 209 ? 8.633 -22.984 -9.953 1 96.44 209 VAL A C 1
ATOM 1648 O O . VAL A 1 209 ? 7.625 -23.578 -10.312 1 96.44 209 VAL A O 1
ATOM 1651 N N . PRO A 1 210 ? 8.688 -22.406 -8.742 1 96.88 210 PRO A N 1
ATOM 1652 C CA . PRO A 1 210 ? 7.461 -22.203 -7.965 1 96.88 210 PRO A CA 1
ATOM 1653 C C . PRO A 1 210 ? 6.453 -21.297 -8.672 1 96.88 210 PRO A C 1
ATOM 1655 O O . PRO A 1 210 ? 6.82 -20.562 -9.586 1 96.88 210 PRO A O 1
ATOM 1658 N N . PHE A 1 211 ? 5.219 -21.359 -8.234 1 97.19 211 PHE A N 1
ATOM 1659 C CA . PHE A 1 211 ? 4.129 -20.625 -8.867 1 97.19 211 PHE A CA 1
ATOM 1660 C C . PHE A 1 211 ? 4.367 -19.125 -8.781 1 97.19 211 PHE A C 1
ATOM 1662 O O . PHE A 1 211 ? 3.877 -18.359 -9.617 1 97.19 211 PHE A O 1
ATOM 1669 N N . SER A 1 212 ? 5.121 -18.672 -7.797 1 97.5 212 SER A N 1
ATOM 1670 C CA . SER A 1 212 ? 5.324 -17.25 -7.535 1 97.5 212 SER A CA 1
ATOM 1671 C C . SER A 1 212 ? 6.191 -16.609 -8.609 1 97.5 212 SER A C 1
ATOM 1673 O O . SER A 1 212 ? 6.293 -15.375 -8.688 1 97.5 212 SER A O 1
ATOM 1675 N N . CYS A 1 213 ? 6.773 -17.391 -9.5 1 97.06 213 CYS A N 1
ATOM 1676 C CA . CYS A 1 213 ? 7.609 -16.906 -10.586 1 97.06 213 CYS A CA 1
ATOM 1677 C C . CYS A 1 213 ? 6.762 -16.531 -11.797 1 97.06 213 CYS A C 1
ATOM 1679 O O . CYS A 1 213 ? 7.254 -15.898 -12.734 1 97.06 213 CYS A O 1
ATOM 1681 N N . CYS A 1 214 ? 5.496 -16.828 -11.758 1 96.44 214 CYS A N 1
ATOM 1682 C CA . CYS A 1 214 ? 4.629 -16.656 -12.914 1 96.44 214 CYS A CA 1
ATOM 1683 C C . CYS A 1 214 ? 4.328 -15.172 -13.133 1 96.44 214 CYS A C 1
ATOM 1685 O O . CYS A 1 214 ? 4.035 -14.445 -12.188 1 96.44 214 CYS A O 1
ATOM 1687 N N . ASN A 1 215 ? 4.395 -14.797 -14.344 1 94.31 215 ASN A N 1
ATOM 1688 C CA . ASN A 1 215 ? 4.047 -13.438 -14.758 1 94.31 215 ASN A CA 1
ATOM 1689 C C . ASN A 1 215 ? 2.578 -13.336 -15.172 1 94.31 215 ASN A C 1
ATOM 1691 O O . ASN A 1 215 ? 2.178 -13.883 -16.203 1 94.31 215 ASN A O 1
ATOM 1695 N N . PRO A 1 216 ? 1.765 -12.609 -14.438 1 94.38 216 PRO A N 1
ATOM 1696 C CA . PRO A 1 216 ? 0.342 -12.5 -14.766 1 94.38 216 PRO A CA 1
ATOM 1697 C C . PRO A 1 216 ? 0.101 -11.805 -16.109 1 94.38 216 PRO A C 1
ATOM 1699 O O . PRO A 1 216 ? -0.979 -11.938 -16.688 1 94.38 216 PRO A O 1
ATOM 1702 N N . SER A 1 217 ? 1.053 -11.117 -16.625 1 91 217 SER A N 1
ATOM 1703 C CA . SER A 1 217 ? 0.88 -10.359 -17.859 1 91 217 SER A CA 1
ATOM 1704 C C . SER A 1 217 ? 1.085 -11.25 -19.078 1 91 217 SER A C 1
ATOM 1706 O O . SER A 1 217 ? 0.833 -10.836 -20.203 1 91 217 SER A O 1
ATOM 1708 N N . SER A 1 218 ? 1.54 -12.461 -18.797 1 90.38 218 SER A N 1
ATOM 1709 C CA . SER A 1 218 ? 1.695 -13.398 -19.906 1 90.38 218 SER A CA 1
ATOM 1710 C C . SER A 1 218 ? 0.341 -13.836 -20.453 1 90.38 218 SER A C 1
ATOM 1712 O O . SER A 1 218 ? -0.584 -14.109 -19.688 1 90.38 218 SER A O 1
ATOM 1714 N N . PRO A 1 219 ? 0.203 -13.898 -21.75 1 88.94 219 PRO A N 1
ATOM 1715 C CA . PRO A 1 219 ? -1.077 -14.312 -22.328 1 88.94 219 PRO A CA 1
ATOM 1716 C C . PRO A 1 219 ? -1.354 -15.805 -22.141 1 88.94 219 PRO A C 1
ATOM 1718 O O . PRO A 1 219 ? -2.514 -16.219 -22.156 1 88.94 219 PRO A O 1
ATOM 1721 N N . ARG A 1 220 ? -0.366 -16.594 -22.031 1 90.06 220 ARG A N 1
ATOM 1722 C CA . ARG A 1 220 ? -0.551 -18.031 -21.844 1 90.06 220 ARG A CA 1
ATOM 1723 C C . ARG A 1 220 ? -0.644 -18.391 -20.359 1 90.06 220 ARG A C 1
ATOM 1725 O O . ARG A 1 220 ? -0.042 -17.719 -19.516 1 90.06 220 ARG A O 1
ATOM 1732 N N . PRO A 1 221 ? -1.446 -19.453 -20.094 1 91.44 221 PRO A N 1
ATOM 1733 C CA . PRO A 1 221 ? -1.365 -19.922 -18.703 1 91.44 221 PRO A CA 1
ATOM 1734 C C . PRO A 1 221 ? 0.06 -20.281 -18.297 1 91.44 221 PRO A C 1
ATOM 1736 O O . PRO A 1 221 ? 0.828 -20.812 -19.094 1 91.44 221 PRO A O 1
ATOM 1739 N N . CYS A 1 222 ? 0.399 -20.016 -17.172 1 93.25 222 CYS A N 1
ATOM 1740 C CA . CYS A 1 222 ? 1.769 -20.125 -16.672 1 93.25 222 CYS A CA 1
ATOM 1741 C C . CYS A 1 222 ? 2.256 -21.578 -16.734 1 93.25 222 CYS A C 1
ATOM 1743 O O . CYS A 1 222 ? 1.563 -22.484 -16.297 1 93.25 222 CYS A O 1
ATOM 1745 N N . ILE A 1 223 ? 3.344 -21.734 -17.375 1 92 223 ILE A N 1
ATOM 1746 C CA . ILE A 1 223 ? 4.035 -23.016 -17.406 1 92 223 ILE A CA 1
ATOM 1747 C C . ILE A 1 223 ? 5.125 -23.031 -16.344 1 92 223 ILE A C 1
ATOM 1749 O O . ILE A 1 223 ? 5.988 -22.156 -16.312 1 92 223 ILE A O 1
ATOM 1753 N N . GLN A 1 224 ? 5.109 -23.984 -15.453 1 93.62 224 GLN A N 1
ATOM 1754 C CA . GLN A 1 224 ? 6.023 -23.984 -14.312 1 93.62 224 GLN A CA 1
ATOM 1755 C C . GLN A 1 224 ? 7.004 -25.141 -14.391 1 93.62 224 GLN A C 1
ATOM 1757 O O . GLN A 1 224 ? 8.016 -25.156 -13.688 1 93.62 224 GLN A O 1
ATOM 1762 N N . TYR A 1 225 ? 6.691 -26.188 -15.203 1 92 225 TYR A N 1
ATOM 1763 C CA . TYR A 1 225 ? 7.52 -27.375 -15.281 1 92 225 TYR A CA 1
ATOM 1764 C C . TYR A 1 225 ? 7.992 -27.625 -16.719 1 92 225 TYR A C 1
ATOM 1766 O O . TYR A 1 225 ? 7.336 -27.203 -17.672 1 92 225 TYR A O 1
ATOM 1774 N N . GLN A 1 226 ? 9.148 -28.281 -16.859 1 91.06 226 GLN A N 1
ATOM 1775 C CA . GLN A 1 226 ? 9.742 -28.594 -18.156 1 91.06 226 GLN A CA 1
ATOM 1776 C C . GLN A 1 226 ? 9.922 -27.328 -19 1 91.06 226 GLN A C 1
ATOM 1778 O O . GLN A 1 226 ? 9.531 -27.297 -20.156 1 91.06 226 GLN A O 1
ATOM 1783 N N . LEU A 1 227 ? 10.516 -26.391 -18.359 1 90.69 227 LEU A N 1
ATOM 1784 C CA . LEU A 1 227 ? 10.617 -25.062 -18.953 1 90.69 227 LEU A CA 1
ATOM 1785 C C . LEU A 1 227 ? 11.617 -25.062 -20.109 1 90.69 227 LEU A C 1
ATOM 1787 O O . LEU A 1 227 ? 11.523 -24.219 -21.016 1 90.69 227 LEU A O 1
ATOM 1791 N N . THR A 1 228 ? 12.523 -25.938 -20.094 1 87.81 228 THR A N 1
ATOM 1792 C CA . THR A 1 228 ? 13.555 -25.953 -21.125 1 87.81 228 THR A CA 1
ATOM 1793 C C . THR A 1 228 ? 13.203 -26.953 -22.234 1 87.81 228 THR A C 1
ATOM 1795 O O . THR A 1 228 ? 13.977 -27.141 -23.172 1 87.81 228 THR A O 1
ATOM 1798 N N . ASN A 1 229 ? 12.008 -27.578 -22.094 1 88.25 229 ASN A N 1
ATOM 1799 C CA . ASN A 1 229 ? 11.562 -28.562 -23.062 1 88.25 229 ASN A CA 1
ATOM 1800 C C . ASN A 1 229 ? 10.469 -28 -23.969 1 88.25 229 ASN A C 1
ATOM 1802 O O . ASN A 1 229 ? 9.297 -27.953 -23.594 1 88.25 229 ASN A O 1
ATOM 1806 N N . ASN A 1 230 ? 10.75 -27.734 -25.172 1 86.12 230 ASN A N 1
ATOM 1807 C CA . ASN A 1 230 ? 9.797 -27.141 -26.109 1 86.12 230 ASN A CA 1
ATOM 1808 C C . ASN A 1 230 ? 8.711 -28.141 -26.5 1 86.12 230 ASN A C 1
ATOM 1810 O O . ASN A 1 230 ? 7.586 -27.75 -26.812 1 86.12 230 ASN A O 1
ATOM 1814 N N . SER A 1 231 ? 9.039 -29.438 -26.438 1 86.38 231 SER A N 1
ATOM 1815 C CA . SER A 1 231 ? 8.094 -30.453 -26.891 1 86.38 231 SER A CA 1
ATOM 1816 C C . SER A 1 231 ? 7.074 -30.781 -25.812 1 86.38 231 SER A C 1
ATOM 1818 O O . SER A 1 231 ? 6.039 -31.391 -26.094 1 86.38 231 SER A O 1
ATOM 1820 N N . ALA A 1 232 ? 7.375 -30.312 -24.656 1 87.12 232 ALA A N 1
ATOM 1821 C CA . ALA A 1 232 ? 6.5 -30.656 -23.547 1 87.12 232 ALA A CA 1
ATOM 1822 C C . ALA A 1 232 ? 5.219 -29.828 -23.578 1 87.12 232 ALA A C 1
ATOM 1824 O O . ALA A 1 232 ? 4.195 -30.219 -23.016 1 87.12 232 ALA A O 1
ATOM 1825 N N . HIS A 1 233 ? 5.262 -28.719 -24.25 1 87.44 233 HIS A N 1
ATOM 1826 C CA . HIS A 1 233 ? 4.109 -27.828 -24.297 1 87.44 233 HIS A CA 1
ATOM 1827 C C . HIS A 1 233 ? 3.797 -27.406 -25.734 1 87.44 233 HIS A C 1
ATOM 1829 O O . HIS A 1 233 ? 4.707 -27.188 -26.531 1 87.44 233 HIS A O 1
ATOM 1835 N N . TYR A 1 234 ? 2.525 -27.375 -25.969 1 89.25 234 TYR A N 1
ATOM 1836 C CA . TYR A 1 234 ? 2.092 -27.016 -27.312 1 89.25 234 TYR A CA 1
ATOM 1837 C C . TYR A 1 234 ? 2.383 -25.547 -27.609 1 89.25 234 TYR A C 1
ATOM 1839 O O . TYR A 1 234 ? 2.131 -24.688 -26.766 1 89.25 234 TYR A O 1
ATOM 1847 N N . SER A 1 235 ? 2.928 -25.219 -28.797 1 85.56 235 SER A N 1
ATOM 1848 C CA . SER A 1 235 ? 3.221 -23.859 -29.25 1 85.56 235 SER A CA 1
ATOM 1849 C C . SER A 1 235 ? 4.074 -23.109 -28.234 1 85.56 235 SER A C 1
ATOM 1851 O O . SER A 1 235 ? 3.736 -21.984 -27.844 1 85.56 235 SER A O 1
ATOM 1853 N N . TYR A 1 236 ? 5.098 -23.859 -27.797 1 87.12 236 TYR A N 1
ATOM 1854 C CA . TYR A 1 236 ? 5.961 -23.297 -26.75 1 87.12 236 TYR A CA 1
ATOM 1855 C C . TYR A 1 236 ? 7.402 -23.203 -27.25 1 87.12 236 TYR A C 1
ATOM 1857 O O . TYR A 1 236 ? 7.93 -24.141 -27.828 1 87.12 236 TYR A O 1
ATOM 1865 N N . ASP A 1 237 ? 7.973 -21.938 -27.156 1 83.12 237 ASP A N 1
ATOM 1866 C CA . ASP A 1 237 ? 9.391 -21.703 -27.375 1 83.12 237 ASP A CA 1
ATOM 1867 C C . ASP A 1 237 ? 10.047 -21.078 -26.156 1 83.12 237 ASP A C 1
ATOM 1869 O O . ASP A 1 237 ? 9.789 -19.922 -25.828 1 83.12 237 ASP A O 1
ATOM 1873 N N . HIS A 1 238 ? 10.945 -21.891 -25.594 1 77.88 238 HIS A N 1
ATOM 1874 C CA . HIS A 1 238 ? 11.5 -21.469 -24.312 1 77.88 238 HIS A CA 1
ATOM 1875 C C . HIS A 1 238 ? 12.445 -20.281 -24.5 1 77.88 238 HIS A C 1
ATOM 1877 O O . HIS A 1 238 ? 12.695 -19.531 -23.547 1 77.88 238 HIS A O 1
ATOM 1883 N N . GLN A 1 239 ? 13.031 -20.078 -25.719 1 73.38 239 GLN A N 1
ATOM 1884 C CA . GLN A 1 239 ? 13.977 -18.984 -25.969 1 73.38 239 GLN A CA 1
ATOM 1885 C C . GLN A 1 239 ? 13.25 -17.656 -26.094 1 73.38 239 GLN A C 1
ATOM 1887 O O . GLN A 1 239 ? 13.82 -16.609 -25.797 1 73.38 239 GLN A O 1
ATOM 1892 N N . THR A 1 240 ? 12.219 -17.656 -26.781 1 63.38 240 THR A N 1
ATOM 1893 C CA . THR A 1 240 ? 11.5 -16.406 -27 1 63.38 240 THR A CA 1
ATOM 1894 C C . THR A 1 240 ? 10.523 -16.141 -25.875 1 63.38 240 THR A C 1
ATOM 1896 O O . THR A 1 240 ? 9.789 -15.148 -25.891 1 63.38 240 THR A O 1
ATOM 1899 N N . GLU A 1 241 ? 10.422 -17.016 -24.922 1 56.44 241 GLU A N 1
ATOM 1900 C CA . GLU A 1 241 ? 9.375 -17.062 -23.906 1 56.44 241 GLU A CA 1
ATOM 1901 C C . GLU A 1 241 ? 9.664 -16.078 -22.781 1 56.44 241 GLU A C 1
ATOM 1903 O O . GLU A 1 241 ? 9.031 -16.141 -21.719 1 56.44 241 GLU A O 1
ATOM 1908 N N . GLU A 1 242 ? 10.633 -15.18 -22.875 1 56.62 242 GLU A N 1
ATOM 1909 C CA . GLU A 1 242 ? 10.555 -14.078 -21.938 1 56.62 242 GLU A CA 1
ATOM 1910 C C . GLU A 1 242 ? 9.148 -13.945 -21.344 1 56.62 242 GLU A C 1
ATOM 1912 O O . GLU A 1 242 ? 8.969 -13.398 -20.266 1 56.62 242 GLU A O 1
ATOM 1917 N N . LEU A 1 243 ? 8.117 -14.766 -21.891 1 60.75 243 LEU A N 1
ATOM 1918 C CA . LEU A 1 243 ? 6.742 -14.273 -21.828 1 60.75 243 LEU A CA 1
ATOM 1919 C C . LEU A 1 243 ? 5.957 -15.008 -20.734 1 60.75 243 LEU A C 1
ATOM 1921 O O . LEU A 1 243 ? 4.898 -14.547 -20.312 1 60.75 243 LEU A O 1
ATOM 1925 N N . ASN A 1 244 ? 6.547 -16.156 -20.062 1 86 244 ASN A N 1
ATOM 1926 C CA . ASN A 1 244 ? 5.691 -16.875 -19.141 1 86 244 ASN A CA 1
ATOM 1927 C C . ASN A 1 244 ? 6.047 -16.562 -17.688 1 86 244 ASN A C 1
ATOM 1929 O O . ASN A 1 244 ? 5.16 -16.406 -16.844 1 86 244 ASN A O 1
ATOM 1933 N N . LEU A 1 245 ? 7.375 -16.312 -17.422 1 93.38 245 LEU A N 1
ATOM 1934 C CA . LEU A 1 245 ? 7.898 -16.062 -16.078 1 93.38 245 LEU A CA 1
ATOM 1935 C C . LEU A 1 245 ? 8.5 -14.672 -15.984 1 93.38 245 LEU A C 1
ATOM 1937 O O . LEU A 1 245 ? 8.719 -14.016 -17 1 93.38 245 LEU A O 1
ATOM 1941 N N . TRP A 1 246 ? 8.656 -14.234 -14.703 1 93.75 246 TRP A N 1
ATOM 1942 C CA . TRP A 1 246 ? 9.414 -13.008 -14.5 1 93.75 246 TRP A CA 1
ATOM 1943 C C . TRP A 1 246 ? 10.852 -13.172 -15 1 93.75 246 TRP A C 1
ATOM 1945 O O . TRP A 1 246 ? 11.523 -14.141 -14.648 1 93.75 246 TRP A O 1
ATOM 1955 N N . VAL A 1 247 ? 11.273 -12.266 -15.703 1 90.19 247 VAL A N 1
ATOM 1956 C CA . VAL A 1 247 ? 12.602 -12.375 -16.297 1 90.19 247 VAL A CA 1
ATOM 1957 C C . VAL A 1 247 ? 13.648 -11.836 -15.336 1 90.19 247 VAL A C 1
ATOM 1959 O O . VAL A 1 247 ? 14.766 -12.352 -15.266 1 90.19 247 VAL A O 1
ATOM 1962 N N . ARG A 1 248 ? 13.281 -10.906 -14.547 1 94.25 248 ARG A N 1
ATOM 1963 C CA . ARG A 1 248 ? 14.211 -10.234 -13.641 1 94.25 248 ARG A CA 1
ATOM 1964 C C . ARG A 1 248 ? 14.445 -11.07 -12.391 1 94.25 248 ARG A C 1
ATOM 1966 O O . ARG A 1 248 ? 13.516 -11.672 -11.852 1 94.25 248 ARG A O 1
ATOM 1973 N N . GLY A 1 249 ? 15.711 -11.055 -11.953 1 97.19 249 GLY A N 1
ATOM 1974 C CA . GLY A 1 249 ? 16.031 -11.664 -10.664 1 97.19 249 GLY A CA 1
ATOM 1975 C C . GLY A 1 249 ? 15.617 -10.805 -9.484 1 97.19 249 GLY A C 1
ATOM 1976 O O . GLY A 1 249 ? 15.617 -9.57 -9.578 1 97.19 249 GLY A O 1
ATOM 1977 N N . CYS A 1 250 ? 15.375 -11.461 -8.406 1 98.06 250 CYS A N 1
ATOM 1978 C CA . CYS A 1 250 ? 14.898 -10.75 -7.227 1 98.06 250 CYS A CA 1
ATOM 1979 C C . CYS A 1 250 ? 15.992 -9.867 -6.648 1 98.06 250 CYS A C 1
ATOM 1981 O O . CYS A 1 250 ? 15.711 -8.805 -6.09 1 98.06 250 CYS A O 1
ATOM 1983 N N . ARG A 1 251 ? 17.281 -10.297 -6.754 1 97.38 251 ARG A N 1
ATOM 1984 C CA . ARG A 1 251 ? 18.391 -9.469 -6.285 1 97.38 251 ARG A CA 1
ATOM 1985 C C . ARG A 1 251 ? 18.375 -8.102 -6.969 1 97.38 251 ARG A C 1
ATOM 1987 O O . ARG A 1 251 ? 18.438 -7.066 -6.301 1 97.38 251 ARG A O 1
ATOM 1994 N N . ALA A 1 252 ? 18.297 -8.172 -8.219 1 97.69 252 ALA A N 1
ATOM 1995 C CA . ALA A 1 252 ? 18.281 -6.93 -8.992 1 97.69 252 ALA A CA 1
ATOM 1996 C C . ALA A 1 252 ? 17.047 -6.098 -8.672 1 97.69 252 ALA A C 1
ATOM 1998 O O . ALA A 1 252 ? 17.125 -4.875 -8.562 1 97.69 252 ALA A O 1
ATOM 1999 N N . ALA A 1 253 ? 15.898 -6.758 -8.547 1 97.94 253 ALA A N 1
ATOM 2000 C CA . ALA A 1 253 ? 14.648 -6.062 -8.273 1 97.94 253 ALA A CA 1
ATOM 2001 C C . ALA A 1 253 ? 14.695 -5.359 -6.918 1 97.94 253 ALA A C 1
ATOM 2003 O O . ALA A 1 253 ? 14.352 -4.18 -6.812 1 97.94 253 ALA A O 1
ATOM 2004 N N . LEU A 1 254 ? 15.117 -6.062 -5.922 1 96.81 254 LEU A N 1
ATOM 2005 C CA . LEU A 1 254 ? 15.195 -5.5 -4.574 1 96.81 254 LEU A CA 1
ATOM 2006 C C . LEU A 1 254 ? 16.25 -4.402 -4.504 1 96.81 254 LEU A C 1
ATOM 2008 O O . LEU A 1 254 ? 16.031 -3.365 -3.875 1 96.81 254 LEU A O 1
ATOM 2012 N N . LEU A 1 255 ? 17.359 -4.664 -5.168 1 95.94 255 LEU A N 1
ATOM 2013 C CA . LEU A 1 255 ? 18.438 -3.674 -5.164 1 95.94 255 LEU A CA 1
ATOM 2014 C C . LEU A 1 255 ? 17.969 -2.365 -5.793 1 95.94 255 LEU A C 1
ATOM 2016 O O . LEU A 1 255 ? 18.234 -1.285 -5.266 1 95.94 255 LEU A O 1
ATOM 2020 N N . SER A 1 256 ? 17.312 -2.475 -6.871 1 97.06 256 SER A N 1
ATOM 2021 C CA . SER A 1 256 ? 16.812 -1.286 -7.543 1 97.06 256 SER A CA 1
ATOM 2022 C C . SER A 1 256 ? 15.82 -0.53 -6.656 1 97.06 256 SER A C 1
ATOM 2024 O O . SER A 1 256 ? 15.875 0.698 -6.57 1 97.06 256 SER A O 1
ATOM 2026 N N . TYR A 1 257 ? 14.961 -1.237 -6.008 1 96.5 257 TYR A N 1
ATOM 2027 C CA . TYR A 1 257 ? 13.969 -0.639 -5.121 1 96.5 257 TYR A CA 1
ATOM 2028 C C . TYR A 1 257 ? 14.633 0.092 -3.965 1 96.5 257 TYR A C 1
ATOM 2030 O O . TYR A 1 257 ? 14.383 1.279 -3.744 1 96.5 257 TYR A O 1
ATOM 2038 N N . TYR A 1 258 ? 15.5 -0.543 -3.264 1 93.81 258 TYR A N 1
ATOM 2039 C CA . TYR A 1 258 ? 16.125 0.032 -2.074 1 93.81 258 TYR A CA 1
ATOM 2040 C C . TYR A 1 258 ? 17.141 1.099 -2.449 1 93.81 258 TYR A C 1
ATOM 2042 O O . TYR A 1 258 ? 17.312 2.084 -1.728 1 93.81 258 TYR A O 1
ATOM 2050 N N . SER A 1 259 ? 17.844 0.895 -3.584 1 94.94 259 SER A N 1
ATOM 2051 C CA . SER A 1 259 ? 18.781 1.918 -4.035 1 94.94 259 SER A CA 1
ATOM 2052 C C . SER A 1 259 ? 18.062 3.217 -4.375 1 94.94 259 SER A C 1
ATOM 2054 O O . SER A 1 259 ? 18.547 4.305 -4.047 1 94.94 259 SER A O 1
ATOM 2056 N N . SER A 1 260 ? 16.984 3.084 -5.031 1 96.38 260 SER A N 1
ATOM 2057 C CA . SER A 1 260 ? 16.188 4.27 -5.352 1 96.38 260 SER A CA 1
ATOM 2058 C C . SER A 1 260 ? 15.719 4.98 -4.086 1 96.38 260 SER A C 1
ATOM 2060 O O . SER A 1 260 ? 15.797 6.207 -3.992 1 96.38 260 SER A O 1
ATOM 2062 N N . LEU A 1 261 ? 15.281 4.168 -3.156 1 95 261 LEU A N 1
ATOM 2063 C CA . LEU A 1 261 ? 14.836 4.711 -1.875 1 95 261 LEU A CA 1
ATOM 2064 C C . LEU A 1 261 ? 15.984 5.414 -1.158 1 95 261 LEU A C 1
ATOM 2066 O O . LEU A 1 261 ? 15.844 6.562 -0.731 1 95 261 LEU A O 1
ATOM 2070 N N . MET A 1 262 ? 17.094 4.766 -1.082 1 95.06 262 MET A N 1
ATOM 2071 C CA . MET A 1 262 ? 18.25 5.297 -0.368 1 95.06 262 MET A CA 1
ATOM 2072 C C . MET A 1 262 ? 18.812 6.527 -1.074 1 95.06 262 MET A C 1
ATOM 2074 O O . MET A 1 262 ? 19.203 7.492 -0.423 1 95.06 262 MET A O 1
ATOM 2078 N N . ASN A 1 263 ? 18.828 6.512 -2.396 1 96.5 263 ASN A N 1
ATOM 2079 C CA . ASN A 1 263 ? 19.297 7.664 -3.156 1 96.5 263 ASN A CA 1
ATOM 2080 C C . ASN A 1 263 ? 18.422 8.891 -2.906 1 96.5 263 ASN A C 1
ATOM 2082 O O . ASN A 1 263 ? 18.938 9.992 -2.711 1 96.5 263 ASN A O 1
ATOM 2086 N N . SER A 1 264 ? 17.172 8.656 -2.885 1 96.88 264 SER A N 1
ATOM 2087 C CA . SER A 1 264 ? 16.25 9.766 -2.609 1 96.88 264 SER A CA 1
ATOM 2088 C C . SER A 1 264 ? 16.422 10.289 -1.188 1 96.88 264 SER A C 1
ATOM 2090 O O . SER A 1 264 ? 16.453 11.5 -0.966 1 96.88 264 SER A O 1
ATOM 2092 N N . MET A 1 265 ? 16.578 9.375 -0.282 1 97.38 265 MET A N 1
ATOM 2093 C CA . MET A 1 265 ? 16.797 9.766 1.108 1 97.38 265 MET A CA 1
ATOM 2094 C C . MET A 1 265 ? 18.125 10.5 1.267 1 97.38 265 MET A C 1
ATOM 2096 O O . MET A 1 265 ? 18.219 11.477 2.014 1 97.38 265 MET A O 1
ATOM 2100 N N . GLY A 1 266 ? 19.094 9.977 0.561 1 97.31 266 GLY A N 1
ATOM 2101 C CA . GLY A 1 266 ? 20.391 10.648 0.596 1 97.31 266 GLY A CA 1
ATOM 2102 C C . GLY A 1 266 ? 20.344 12.062 0.042 1 97.31 266 GLY A C 1
ATOM 2103 O O . GLY A 1 266 ? 20.906 12.984 0.629 1 97.31 266 GLY A O 1
ATOM 2104 N N . ALA A 1 267 ? 19.672 12.266 -1.015 1 97 267 ALA A N 1
ATOM 2105 C CA . ALA A 1 267 ? 19.531 13.586 -1.63 1 97 267 ALA A CA 1
ATOM 2106 C C . ALA A 1 267 ? 18.797 14.547 -0.7 1 97 267 ALA A C 1
ATOM 2108 O O . ALA A 1 267 ? 19.234 15.695 -0.525 1 97 267 ALA A O 1
ATOM 2109 N N . LEU A 1 268 ? 17.766 14.047 -0.115 1 96.94 268 LEU A N 1
ATOM 2110 C CA . LEU A 1 268 ? 17.016 14.883 0.813 1 96.94 268 LEU A CA 1
ATOM 2111 C C . LEU A 1 268 ? 17.859 15.242 2.031 1 96.94 268 LEU A C 1
ATOM 2113 O O . LEU A 1 268 ? 17.828 16.375 2.502 1 96.94 268 LEU A O 1
ATOM 2117 N N . THR A 1 269 ? 18.562 14.25 2.506 1 97.75 269 THR A N 1
ATOM 2118 C CA . THR A 1 269 ? 19.422 14.477 3.662 1 97.75 269 THR A CA 1
ATOM 2119 C C . THR A 1 269 ? 20.516 15.492 3.332 1 97.75 269 THR A C 1
ATOM 2121 O O . THR A 1 269 ? 20.875 16.312 4.172 1 97.75 269 THR A O 1
ATOM 2124 N N . LEU A 1 270 ? 21.031 15.477 2.125 1 97.19 270 LEU A N 1
ATOM 2125 C CA . LEU A 1 270 ? 22.016 16.453 1.688 1 97.19 270 LEU A CA 1
ATOM 2126 C C . LEU A 1 270 ? 21.438 17.859 1.646 1 97.19 270 LEU A C 1
ATOM 2128 O O . LEU A 1 270 ? 22.094 18.828 2.014 1 97.19 270 LEU A O 1
ATOM 2132 N N . LEU A 1 271 ? 20.203 17.906 1.244 1 95.94 271 LEU A N 1
ATOM 2133 C CA . LEU A 1 271 ? 19.547 19.203 1.227 1 95.94 271 LEU A CA 1
ATOM 2134 C C . LEU A 1 271 ? 19.375 19.734 2.641 1 95.94 271 LEU A C 1
ATOM 2136 O O . LEU A 1 271 ? 19.578 20.938 2.883 1 95.94 271 LEU A O 1
ATOM 2140 N N . VAL A 1 272 ? 19 18.844 3.484 1 96.06 272 VAL A N 1
ATOM 2141 C CA . VAL A 1 272 ? 18.859 19.234 4.887 1 96.06 272 VAL A CA 1
ATOM 2142 C C . VAL A 1 272 ? 20.203 19.672 5.445 1 96.06 272 VAL A C 1
ATOM 2144 O O . VAL A 1 272 ? 20.297 20.641 6.191 1 96.06 272 VAL A O 1
ATOM 2147 N N . TRP A 1 273 ? 21.266 18.906 5.09 1 96.69 273 TRP A N 1
ATOM 2148 C CA . TRP A 1 273 ? 22.625 19.234 5.5 1 96.69 273 TRP A CA 1
ATOM 2149 C C . TRP A 1 273 ? 23.016 20.641 5.023 1 96.69 273 TRP A C 1
ATOM 2151 O O . TRP A 1 273 ? 23.531 21.438 5.801 1 96.69 273 TRP A O 1
ATOM 2161 N N . LEU A 1 274 ? 22.703 20.984 3.838 1 95.56 274 LEU A N 1
ATOM 2162 C CA . LEU A 1 274 ? 23.047 22.297 3.275 1 95.56 274 LEU A CA 1
ATOM 2163 C C . LEU A 1 274 ? 22.297 23.406 4.008 1 95.56 274 LEU A C 1
ATOM 2165 O O . LEU A 1 274 ? 22.875 24.453 4.312 1 95.56 274 LEU A O 1
ATOM 2169 N N . SER A 1 275 ? 21.062 23.172 4.254 1 93.56 275 SER A N 1
ATOM 2170 C CA . SER A 1 275 ? 20.266 24.141 4.992 1 93.56 275 SER A CA 1
ATOM 2171 C C . SER A 1 275 ? 20.797 24.344 6.406 1 93.56 275 SER A C 1
ATOM 2173 O O . SER A 1 275 ? 20.859 25.469 6.902 1 93.56 275 SER A O 1
ATOM 2175 N N . GLY A 1 276 ? 21.188 23.219 7.016 1 94.06 276 GLY A N 1
ATOM 2176 C CA . GLY A 1 276 ? 21.734 23.297 8.359 1 94.06 276 GLY A CA 1
ATOM 2177 C C . GLY A 1 276 ? 23.062 24.047 8.414 1 94.06 276 GLY A C 1
ATOM 2178 O O . GLY A 1 276 ? 23.266 24.859 9.312 1 94.06 276 GLY A O 1
ATOM 2179 N N . VAL A 1 277 ? 23.891 23.844 7.449 1 94.5 277 VAL A N 1
ATOM 2180 C CA . VAL A 1 277 ? 25.188 24.531 7.375 1 94.5 277 VAL A CA 1
ATOM 2181 C C . VAL A 1 277 ? 24.953 26.031 7.176 1 94.5 277 VAL A C 1
ATOM 2183 O O . VAL A 1 277 ? 25.641 26.844 7.785 1 94.5 277 VAL A O 1
ATOM 2186 N N . THR A 1 278 ? 23.984 26.375 6.426 1 93.94 278 THR A N 1
ATOM 2187 C CA . THR A 1 278 ? 23.656 27.781 6.203 1 93.94 278 THR A CA 1
ATOM 2188 C C . THR A 1 278 ? 23.172 28.422 7.496 1 93.94 278 THR A C 1
ATOM 2190 O O . THR A 1 278 ? 23.609 29.531 7.84 1 93.94 278 THR A O 1
ATOM 2193 N N . ALA A 1 279 ? 22.344 27.703 8.172 1 93.38 279 ALA A N 1
ATOM 2194 C CA . ALA A 1 279 ? 21.812 28.219 9.43 1 93.38 279 ALA A CA 1
ATOM 2195 C C . ALA A 1 279 ? 22.922 28.406 10.453 1 93.38 279 ALA A C 1
ATOM 2197 O O . ALA A 1 279 ? 22.969 29.422 11.156 1 93.38 279 ALA A O 1
ATOM 2198 N N . THR A 1 280 ? 23.828 27.469 10.547 1 92.19 280 THR A N 1
ATOM 2199 C CA . THR A 1 280 ? 24.906 27.547 11.516 1 92.19 280 THR A CA 1
ATOM 2200 C C . THR A 1 280 ? 25.906 28.641 11.141 1 92.19 280 THR A C 1
ATOM 2202 O O . THR A 1 280 ? 26.438 29.328 12.016 1 92.19 280 THR A O 1
ATOM 2205 N N . THR A 1 281 ? 26.156 28.812 9.859 1 92 281 THR A N 1
ATOM 2206 C CA . THR A 1 281 ? 27 29.906 9.391 1 92 281 THR A CA 1
ATOM 2207 C C . THR A 1 281 ? 26.406 31.25 9.773 1 92 281 THR A C 1
ATOM 2209 O O . THR A 1 281 ? 27.109 32.156 10.211 1 92 281 THR A O 1
ATOM 2212 N N . GLY A 1 282 ? 25.094 31.297 9.609 1 91.81 282 GLY A N 1
ATOM 2213 C CA . GLY A 1 282 ? 24.406 32.5 10.039 1 91.81 282 GLY A CA 1
ATOM 2214 C C . GLY A 1 282 ? 24.5 32.75 11.531 1 91.81 282 GLY A C 1
ATOM 2215 O O . GLY A 1 282 ? 24.672 33.875 11.977 1 91.81 282 GLY A O 1
ATOM 2216 N N . LEU A 1 283 ? 24.391 31.703 12.25 1 90.06 283 LEU A N 1
ATOM 2217 C CA . LEU A 1 283 ? 24.5 31.812 13.703 1 90.06 283 LEU A CA 1
ATOM 2218 C C . LEU A 1 283 ? 25.891 32.281 14.109 1 90.06 283 LEU A C 1
ATOM 2220 O O . LEU A 1 283 ? 26.031 33.062 15.055 1 90.06 283 LEU A O 1
ATOM 2224 N N . ARG A 1 284 ? 26.891 31.844 13.445 1 90.38 284 ARG A N 1
ATOM 2225 C CA . ARG A 1 284 ? 28.25 32.281 13.719 1 90.38 284 ARG A CA 1
ATOM 2226 C C . ARG A 1 284 ? 28.391 33.781 13.453 1 90.38 284 ARG A C 1
ATOM 2228 O O . ARG A 1 284 ? 29.016 34.5 14.242 1 90.38 284 ARG A O 1
ATOM 2235 N N . TYR A 1 285 ? 27.781 34.25 12.414 1 90 285 TYR A N 1
ATOM 2236 C CA . TYR A 1 285 ? 27.812 35.656 12.117 1 90 285 TYR A CA 1
ATOM 2237 C C . TYR A 1 285 ? 27.078 36.469 13.195 1 90 285 TYR A C 1
ATOM 2239 O O . TYR A 1 285 ? 27.547 37.531 13.609 1 90 285 TYR A O 1
ATOM 2247 N N . LEU A 1 286 ? 26 35.875 13.555 1 86.62 286 LEU A N 1
ATOM 2248 C CA . LEU A 1 286 ? 25.25 36.562 14.602 1 86.62 286 LEU A CA 1
ATOM 2249 C C . LEU A 1 286 ? 26.031 36.594 15.906 1 86.62 286 LEU A C 1
ATOM 2251 O O . LEU A 1 286 ? 26.062 37.625 16.594 1 86.62 286 LEU A O 1
ATOM 2255 N N . HIS A 1 287 ? 26.688 35.562 16.219 1 85 287 HIS A N 1
ATOM 2256 C CA . HIS A 1 287 ? 27.5 35.469 17.422 1 85 287 HIS A CA 1
ATOM 2257 C C . HIS A 1 287 ? 28.625 36.469 17.406 1 85 287 HIS A C 1
ATOM 2259 O O . HIS A 1 287 ? 28.797 37.25 18.375 1 85 287 HIS A O 1
ATOM 2265 N N . THR A 1 288 ? 29.391 36.531 16.344 1 86.88 288 THR A N 1
ATOM 2266 C CA . THR A 1 288 ? 30.516 37.438 16.281 1 86.88 288 THR A CA 1
ATOM 2267 C C . THR A 1 288 ? 30.047 38.875 16.172 1 86.88 288 THR A C 1
ATOM 2269 O O . THR A 1 288 ? 30.703 39.781 16.703 1 86.88 288 THR A O 1
ATOM 2272 N N . ALA A 1 289 ? 28.906 39.094 15.633 1 84.69 289 ALA A N 1
ATOM 2273 C CA . ALA A 1 289 ? 28.344 40.438 15.555 1 84.69 289 ALA A CA 1
ATOM 2274 C C . ALA A 1 289 ? 27.922 40.938 16.922 1 84.69 289 ALA A C 1
ATOM 2276 O O . ALA A 1 289 ? 28.141 42.094 17.266 1 84.69 289 ALA A O 1
ATOM 2277 N N . LEU A 1 290 ? 27.438 40.094 17.672 1 81.88 290 LEU A N 1
ATOM 2278 C CA . LEU A 1 290 ? 26.969 40.5 18.984 1 81.88 290 LEU A CA 1
ATOM 2279 C C . LEU A 1 290 ? 28.141 40.656 19.953 1 81.88 290 LEU A C 1
ATOM 2281 O O . LEU A 1 290 ? 28.094 41.469 20.875 1 81.88 290 LEU A O 1
ATOM 2285 N N . GLU A 1 291 ? 29.156 39.875 19.734 1 80.81 291 GLU A N 1
ATOM 2286 C CA . GLU A 1 291 ? 30.328 39.969 20.594 1 80.81 291 GLU A CA 1
ATOM 2287 C C . GLU A 1 291 ? 31.125 41.25 20.297 1 80.81 291 GLU A C 1
ATOM 2289 O O . GLU A 1 291 ? 31.828 41.75 21.172 1 80.81 291 GLU A O 1
ATOM 2294 N N . SER A 1 292 ? 30.938 41.75 19.125 1 77.25 292 SER A N 1
ATOM 2295 C CA . SER A 1 292 ? 31.719 42.906 18.703 1 77.25 292 SER A CA 1
ATOM 2296 C C . SER A 1 292 ? 31.016 44.219 19.062 1 77.25 292 SER A C 1
ATOM 2298 O O . SER A 1 292 ? 31.547 45.281 18.812 1 77.25 292 SER A O 1
ATOM 2300 N N . VAL A 1 293 ? 29.875 44.031 19.672 1 74.94 293 VAL A N 1
ATOM 2301 C CA . VAL A 1 293 ? 29.156 45.25 20.047 1 74.94 293 VAL A CA 1
ATOM 2302 C C . VAL A 1 293 ? 29.891 45.938 21.203 1 74.94 293 VAL A C 1
ATOM 2304 O O . VAL A 1 293 ? 30.125 45.312 22.25 1 74.94 293 VAL A O 1
ATOM 2307 N N . SER A 1 294 ? 30.641 47.125 21 1 62.38 294 SER A N 1
ATOM 2308 C CA . SER A 1 294 ? 31.469 47.875 21.953 1 62.38 294 SER A CA 1
ATOM 2309 C C . SER A 1 294 ? 30.609 48.469 23.078 1 62.38 294 SER A C 1
ATOM 2311 O O . SER A 1 294 ? 31.031 48.5 24.234 1 62.38 294 SER A O 1
ATOM 2313 N N . ASN A 1 295 ? 29.438 49.188 22.672 1 62.22 295 ASN A N 1
ATOM 2314 C CA . ASN A 1 295 ? 28.562 49.781 23.672 1 62.22 295 ASN A CA 1
ATOM 2315 C C . ASN A 1 295 ? 27.172 49.188 23.656 1 62.22 295 ASN A C 1
ATOM 2317 O O . ASN A 1 295 ? 26.344 49.531 22.797 1 62.22 295 ASN A O 1
ATOM 2321 N N . PRO A 1 296 ? 26.938 48.25 24.484 1 58.09 296 PRO A N 1
ATOM 2322 C CA . PRO A 1 296 ? 25.641 47.531 24.5 1 58.09 296 PRO A CA 1
ATOM 2323 C C . PRO A 1 296 ? 24.469 48.5 24.703 1 58.09 296 PRO A C 1
ATOM 2325 O O . PRO A 1 296 ? 23.328 48.125 24.406 1 58.09 296 PRO A O 1
ATOM 2328 N N . GLU A 1 297 ? 24.812 49.625 25.266 1 58.19 297 GLU A N 1
ATOM 2329 C CA . GLU A 1 297 ? 23.75 50.594 25.594 1 58.19 297 GLU A CA 1
ATOM 2330 C C . GLU A 1 297 ? 23.328 51.375 24.359 1 58.19 297 GLU A C 1
ATOM 2332 O O . GLU A 1 297 ? 22.266 52 24.344 1 58.19 297 GLU A O 1
ATOM 2337 N N . ASP A 1 298 ? 24.312 51.5 23.312 1 59.75 298 ASP A N 1
ATOM 2338 C CA . ASP A 1 298 ? 23.953 52.25 22.125 1 59.75 298 ASP A CA 1
ATOM 2339 C C . ASP A 1 298 ? 23.344 51.344 21.062 1 59.75 298 ASP A C 1
ATOM 2341 O O . ASP A 1 298 ? 24.031 50.5 20.484 1 59.75 298 ASP A O 1
ATOM 2345 N N . PRO A 1 299 ? 22.188 51.281 20.969 1 58.12 299 PRO A N 1
ATOM 2346 C CA . PRO A 1 299 ? 21.469 50.406 20.047 1 58.12 299 PRO A CA 1
ATOM 2347 C C . PRO A 1 299 ? 21.891 50.594 18.594 1 58.12 299 PRO A C 1
ATOM 2349 O O . PRO A 1 299 ? 21.656 49.75 17.75 1 58.12 299 PRO A O 1
ATOM 2352 N N . GLU A 1 300 ? 22.422 51.812 18.328 1 60.88 300 GLU A N 1
ATOM 2353 C CA . GLU A 1 300 ? 22.719 52.156 16.938 1 60.88 300 GLU A CA 1
ATOM 2354 C C . GLU A 1 300 ? 24.156 51.812 16.594 1 60.88 300 GLU A C 1
ATOM 2356 O O . GLU A 1 300 ? 24.625 52.094 15.484 1 60.88 300 GLU A O 1
ATOM 2361 N N . CYS A 1 301 ? 24.766 51.125 17.516 1 67.25 301 CYS A N 1
ATOM 2362 C CA . CYS A 1 301 ? 26.172 50.938 17.234 1 67.25 301 CYS A CA 1
ATOM 2363 C C . CYS A 1 301 ? 26.375 49.844 16.188 1 67.25 301 CYS A C 1
ATOM 2365 O O . CYS A 1 301 ? 25.719 48.812 16.25 1 67.25 301 CYS A O 1
ATOM 2367 N N . ALA A 1 302 ? 27.141 50.094 15.141 1 78.19 302 ALA A N 1
ATOM 2368 C CA . ALA A 1 302 ? 27.484 49.156 14.086 1 78.19 302 ALA A CA 1
ATOM 2369 C C . ALA A 1 302 ? 28.438 48.062 14.609 1 78.19 302 ALA A C 1
ATOM 2371 O O . ALA A 1 302 ? 29.281 48.344 15.469 1 78.19 302 ALA A O 1
ATOM 2372 N N . SER A 1 303 ? 28.031 46.812 14.336 1 82.62 303 SER A N 1
ATOM 2373 C CA . SER A 1 303 ? 28.875 45.688 14.734 1 82.62 303 SER A CA 1
ATOM 2374 C C . SER A 1 303 ? 29.375 44.906 13.523 1 82.62 303 SER A C 1
ATOM 2376 O O . SER A 1 303 ? 28.875 45.094 12.414 1 82.62 303 SER A O 1
ATOM 2378 N N . GLU A 1 304 ? 30.578 44.25 13.727 1 82.25 304 GLU A N 1
ATOM 2379 C CA . GLU A 1 304 ? 31.141 43.469 12.648 1 82.25 304 GLU A CA 1
ATOM 2380 C C . GLU A 1 304 ? 31.062 41.969 12.977 1 82.25 304 GLU A C 1
ATOM 2382 O O . GLU A 1 304 ? 31.328 41.562 14.109 1 82.25 304 GLU A O 1
ATOM 2387 N N . GLY A 1 305 ? 30.547 41.281 12.016 1 84.62 305 GLY A N 1
ATOM 2388 C CA . GLY A 1 305 ? 30.516 39.812 12.133 1 84.62 305 GLY A CA 1
ATOM 2389 C C . GLY A 1 305 ? 31.438 39.125 11.164 1 84.62 305 GLY A C 1
ATOM 2390 O O . GLY A 1 305 ? 31.688 39.625 10.062 1 84.62 305 GLY A O 1
ATOM 2391 N N . TRP A 1 306 ? 32.094 38 11.555 1 84.44 306 TRP A N 1
ATOM 2392 C CA . TRP A 1 306 ? 33 37.219 10.711 1 84.44 306 TRP A CA 1
ATOM 2393 C C . TRP A 1 306 ? 32.812 35.719 10.945 1 84.44 306 TRP A C 1
ATOM 2395 O O . TRP A 1 306 ? 32.25 35.312 11.953 1 84.44 306 TRP A O 1
ATOM 2405 N N . LEU A 1 307 ? 33.188 34.969 10.031 1 82.88 307 LEU A N 1
ATOM 2406 C CA . LEU A 1 307 ? 33.062 33.5 10.117 1 82.88 307 LEU A CA 1
ATOM 2407 C C . LEU A 1 307 ? 34.219 32.906 10.898 1 82.88 307 LEU A C 1
ATOM 2409 O O . LEU A 1 307 ? 34 32.125 11.82 1 82.88 307 LEU A O 1
ATOM 2413 N N . LEU A 1 308 ? 35.438 33.25 10.461 1 80.06 308 LEU A N 1
ATOM 2414 C CA . LEU A 1 308 ? 36.656 32.812 11.164 1 80.06 308 LEU A CA 1
ATOM 2415 C C . LEU A 1 308 ? 37.5 34 11.609 1 80.06 308 LEU A C 1
ATOM 2417 O O . LEU A 1 308 ? 37.594 35 10.898 1 80.06 308 LEU A O 1
ATOM 2421 N N . GLU A 1 309 ? 37.844 33.906 12.883 1 73.56 309 GLU A N 1
ATOM 2422 C CA . GLU A 1 309 ? 38.688 35 13.406 1 73.56 309 GLU A CA 1
ATOM 2423 C C . GLU A 1 309 ? 40 35.094 12.648 1 73.56 309 GLU A C 1
ATOM 2425 O O . GLU A 1 309 ? 40.531 36.188 12.445 1 73.56 309 GLU A O 1
ATOM 2430 N N . GLN A 1 310 ? 40.438 33.844 12.258 1 74.81 310 GLN A N 1
ATOM 2431 C CA . GLN A 1 310 ? 41.688 33.812 11.5 1 74.81 310 GLN A CA 1
ATOM 2432 C C . GLN A 1 310 ? 41.5 33.094 10.164 1 74.81 310 GLN A C 1
ATOM 2434 O O . GLN A 1 310 ? 40.438 32.5 9.906 1 74.81 310 GLN A O 1
ATOM 2439 N N . SER A 1 311 ? 42.469 33.25 9.211 1 71.44 311 SER A N 1
ATOM 2440 C CA . SER A 1 311 ? 42.406 32.594 7.91 1 71.44 311 SER A CA 1
ATOM 2441 C C . SER A 1 311 ? 42.281 31.078 8.07 1 71.44 311 SER A C 1
ATOM 2443 O O . SER A 1 311 ? 42.562 30.547 9.148 1 71.44 311 SER A O 1
ATOM 2445 N N . VAL A 1 312 ? 41.719 30.391 7.055 1 75.19 312 VAL A N 1
ATOM 2446 C CA . VAL A 1 312 ? 41.469 28.953 7.066 1 75.19 312 VAL A CA 1
ATOM 2447 C C . VAL A 1 312 ? 42.75 28.203 7.445 1 75.19 312 VAL A C 1
ATOM 2449 O O . VAL A 1 312 ? 42.75 27.359 8.336 1 75.19 312 VAL A O 1
ATOM 2452 N N . PRO A 1 313 ? 43.844 28.531 6.809 1 73.19 313 PRO A N 1
ATOM 2453 C CA . PRO A 1 313 ? 45.062 27.812 7.176 1 73.19 313 PRO A CA 1
ATOM 2454 C C . PRO A 1 313 ? 45.469 28.047 8.625 1 73.19 313 PRO A C 1
ATOM 2456 O O . PRO A 1 313 ? 45.938 27.125 9.297 1 73.19 313 PRO A O 1
ATOM 2459 N N . GLU A 1 314 ? 45.25 29.203 9.117 1 73.62 314 GLU A N 1
ATOM 2460 C CA . GLU A 1 314 ? 45.656 29.516 10.477 1 73.62 314 GLU A CA 1
ATOM 2461 C C . GLU A 1 314 ? 44.75 28.844 11.5 1 73.62 314 GLU A C 1
ATOM 2463 O O . GLU A 1 314 ? 45.219 28.375 12.539 1 73.62 314 GLU A O 1
ATOM 2468 N N . THR A 1 315 ? 43.5 28.859 11.18 1 71.56 315 THR A N 1
ATOM 2469 C CA . THR A 1 315 ? 42.562 28.188 12.062 1 71.56 315 THR A CA 1
ATOM 2470 C C . THR A 1 315 ? 42.812 26.688 12.109 1 71.56 315 THR A C 1
ATOM 2472 O O . THR A 1 315 ? 42.719 26.078 13.172 1 71.56 315 THR A O 1
ATOM 2475 N N . TRP A 1 316 ? 43.156 26.219 10.93 1 75.94 316 TRP A N 1
ATOM 2476 C CA . TRP A 1 316 ? 43.469 24.797 10.875 1 75.94 316 TRP A CA 1
ATOM 2477 C C . TRP A 1 316 ? 44.719 24.484 11.703 1 75.94 316 TRP A C 1
ATOM 2479 O O . TRP A 1 316 ? 44.75 23.5 12.43 1 75.94 316 TRP A O 1
ATOM 2489 N N . LYS A 1 317 ? 45.688 25.234 11.609 1 73.75 317 LYS A N 1
ATOM 2490 C CA . LYS A 1 317 ? 46.906 25.078 12.391 1 73.75 317 LYS A CA 1
ATOM 2491 C C . LYS A 1 317 ? 46.625 25.172 13.891 1 73.75 317 LYS A C 1
ATOM 2493 O O . LYS A 1 317 ? 47.156 24.391 14.68 1 73.75 317 LYS A O 1
ATOM 2498 N N . ALA A 1 318 ? 45.781 26.078 14.203 1 70.56 318 ALA A N 1
ATOM 2499 C CA . ALA A 1 318 ? 45.438 26.25 15.617 1 70.56 318 ALA A CA 1
ATOM 2500 C C . ALA A 1 318 ? 44.656 25.031 16.125 1 70.56 318 ALA A C 1
ATOM 2502 O O . ALA A 1 318 ? 44.875 24.594 17.266 1 70.56 318 ALA A O 1
ATOM 2503 N N . PHE A 1 319 ? 43.812 24.594 15.297 1 72.5 319 PHE A N 1
ATOM 2504 C CA . PHE A 1 319 ? 43.031 23.406 15.633 1 72.5 319 PHE A CA 1
ATOM 2505 C C . PHE A 1 319 ? 43.938 22.203 15.828 1 72.5 319 PHE A C 1
ATOM 2507 O O . PHE A 1 319 ? 43.781 21.453 16.797 1 72.5 319 PHE A O 1
ATOM 2514 N N . LEU A 1 320 ? 44.875 22 14.914 1 74.25 320 LEU A N 1
ATOM 2515 C CA . LEU A 1 320 ? 45.812 20.891 15.023 1 74.25 320 LEU A CA 1
ATOM 2516 C C . LEU A 1 320 ? 46.688 21.047 16.266 1 74.25 320 LEU A C 1
ATOM 2518 O O . LEU A 1 320 ? 47 20.047 16.938 1 74.25 320 LEU A O 1
ATOM 2522 N N . GLU A 1 321 ? 47.031 22.188 16.562 1 73.75 321 GLU A N 1
ATOM 2523 C CA . GLU A 1 321 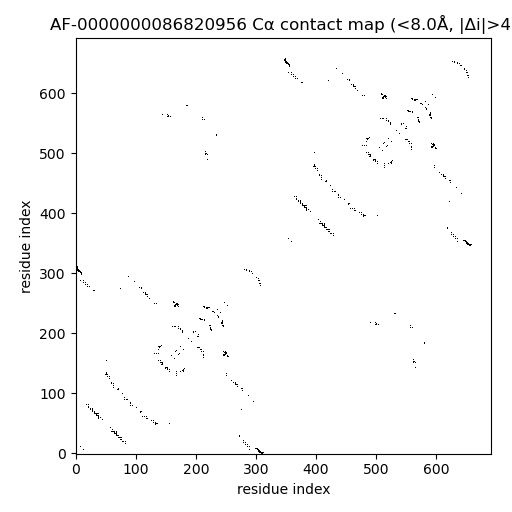? 47.844 22.453 17.75 1 73.75 321 GLU A CA 1
ATOM 2524 C C . GLU A 1 321 ? 47.062 22.172 19.031 1 73.75 321 GLU A C 1
ATOM 2526 O O . GLU A 1 321 ? 47.625 21.625 19.984 1 73.75 321 GLU A O 1
ATOM 2531 N N . SER A 1 322 ? 45.812 22.531 18.953 1 71.94 322 SER A N 1
ATOM 2532 C CA . SER A 1 322 ? 44.969 22.25 20.109 1 71.94 322 SER A CA 1
ATOM 2533 C C . SER A 1 322 ? 44.75 20.75 20.281 1 71.94 322 SER A C 1
ATOM 2535 O O . SER A 1 322 ? 44.719 20.234 21.406 1 71.94 322 SER A O 1
ATOM 2537 N N . LEU A 1 323 ? 44.531 20.141 19.188 1 72.62 323 LEU A N 1
ATOM 2538 C CA . LEU A 1 323 ? 44.406 18.688 19.203 1 72.62 323 LEU A CA 1
ATOM 2539 C C . LEU A 1 323 ? 45.688 18.016 19.703 1 72.62 323 LEU A C 1
ATOM 2541 O O . LEU A 1 323 ? 45.625 17.047 20.453 1 72.62 323 LEU A O 1
ATOM 2545 N N . LYS A 1 324 ? 46.75 18.469 19.25 1 70.19 324 LYS A N 1
ATOM 2546 C CA . LYS A 1 324 ? 48.062 17.969 19.719 1 70.19 324 LYS A CA 1
ATOM 2547 C C . LYS A 1 324 ? 48.219 18.219 21.219 1 70.19 324 LYS A C 1
ATOM 2549 O O . LYS A 1 324 ? 48.75 17.375 21.938 1 70.19 324 LYS A O 1
ATOM 2554 N N . ARG A 1 325 ? 47.719 19.312 21.672 1 69.81 325 ARG A N 1
ATOM 2555 C CA . ARG A 1 325 ? 47.812 19.641 23.078 1 69.81 325 ARG A CA 1
ATOM 2556 C C . ARG A 1 325 ? 46.906 18.734 23.906 1 69.81 325 ARG A C 1
ATOM 2558 O O . ARG A 1 325 ? 47.281 18.297 25 1 69.81 325 ARG A O 1
ATOM 2565 N N . LEU A 1 326 ? 45.75 18.516 23.344 1 65.75 326 LEU A N 1
ATOM 2566 C CA . LEU A 1 326 ? 44.844 17.609 24.016 1 65.75 326 LEU A CA 1
ATOM 2567 C C . LEU A 1 326 ? 45.375 16.188 24.031 1 65.75 326 LEU A C 1
ATOM 2569 O O . LEU A 1 326 ? 45.25 15.469 25.016 1 65.75 326 LEU A O 1
ATOM 2573 N N . GLY A 1 327 ? 45.969 15.852 22.938 1 63 327 GLY A N 1
ATOM 2574 C CA . GLY A 1 327 ? 46.656 14.562 22.891 1 63 327 GLY A CA 1
ATOM 2575 C C . GLY A 1 327 ? 47.844 14.469 23.828 1 63 327 GLY A C 1
ATOM 2576 O O . GLY A 1 327 ? 48.062 13.422 24.438 1 63 327 GLY A O 1
ATOM 2577 N N . LYS A 1 328 ? 48.594 15.461 23.969 1 65.19 328 LYS A N 1
ATOM 2578 C CA . LYS A 1 328 ? 49.75 15.484 24.859 1 65.19 328 LYS A CA 1
ATOM 2579 C C . LYS A 1 328 ? 49.312 15.539 26.312 1 65.19 328 LYS A C 1
ATOM 2581 O O . LYS A 1 328 ? 49.969 14.938 27.188 1 65.19 328 LYS A O 1
ATOM 2586 N N . SER A 1 329 ? 48.312 16.234 26.531 1 61.81 329 SER A N 1
ATOM 2587 C CA . SER A 1 329 ? 47.812 16.266 27.906 1 61.81 329 SER A CA 1
ATOM 2588 C C . SER A 1 329 ? 47.312 14.898 28.359 1 61.81 329 SER A C 1
ATOM 2590 O O . SER A 1 329 ? 47.531 14.5 29.5 1 61.81 329 SER A O 1
ATOM 2592 N N . ASN A 1 330 ? 46.75 14.234 27.438 1 64.44 330 ASN A N 1
ATOM 2593 C CA . ASN A 1 330 ? 46.344 12.875 27.766 1 64.44 330 ASN A CA 1
ATOM 2594 C C . ASN A 1 330 ? 47.531 11.945 27.922 1 64.44 330 ASN A C 1
ATOM 2596 O O . ASN A 1 330 ? 47.5 11.031 28.75 1 64.44 330 ASN A O 1
ATOM 2600 N N . GLN A 1 331 ? 48.531 12.211 27.172 1 59.97 331 GLN A N 1
ATOM 2601 C CA . GLN A 1 331 ? 49.75 11.422 27.328 1 59.97 331 GLN A CA 1
ATOM 2602 C C . GLN A 1 331 ? 50.5 11.773 28.625 1 59.97 331 GLN A C 1
ATOM 2604 O O . GLN A 1 331 ? 51.031 10.898 29.297 1 59.97 331 GLN A O 1
ATOM 2609 N N . VAL A 1 332 ? 50.5 13.016 29.031 1 59.16 332 VAL A N 1
ATOM 2610 C CA . VAL A 1 332 ? 51.188 13.43 30.25 1 59.16 332 VAL A CA 1
ATOM 2611 C C . VAL A 1 332 ? 50.438 12.906 31.469 1 59.16 332 VAL A C 1
ATOM 2613 O O . VAL A 1 332 ? 51.031 12.43 32.438 1 59.16 332 VAL A O 1
ATOM 2616 N N . GLU A 1 333 ? 49.188 12.93 31.453 1 56.78 333 GLU A N 1
ATOM 2617 C CA . GLU A 1 333 ? 48.406 12.398 32.562 1 56.78 333 GLU A CA 1
ATOM 2618 C C . GLU A 1 333 ? 48.562 10.883 32.656 1 56.78 333 GLU A C 1
ATOM 2620 O O . GLU A 1 333 ? 48.562 10.32 33.781 1 56.78 333 GLU A O 1
ATOM 2625 N N . ALA A 1 334 ? 48.781 10.227 31.672 1 58.81 334 ALA A N 1
ATOM 2626 C CA . ALA A 1 334 ? 49.031 8.789 31.641 1 58.81 334 ALA A CA 1
ATOM 2627 C C . ALA A 1 334 ? 50.438 8.469 32.188 1 58.81 334 ALA A C 1
ATOM 2629 O O . ALA A 1 334 ? 50.625 7.516 32.938 1 58.81 334 ALA A O 1
ATOM 2630 N N . GLU A 1 335 ? 51.406 9.273 31.734 1 56 335 GLU A N 1
ATOM 2631 C CA . GLU A 1 335 ? 52.75 9.07 32.219 1 56 335 GLU A CA 1
ATOM 2632 C C . GLU A 1 335 ? 52.875 9.469 33.688 1 56 335 GLU A C 1
ATOM 2634 O O . GLU A 1 335 ? 53.656 8.875 34.438 1 56 335 GLU A O 1
ATOM 2639 N N . GLY A 1 336 ? 52.219 10.547 34.094 1 54.12 336 GLY A N 1
ATOM 2640 C CA . GLY A 1 336 ? 52.219 10.984 35.5 1 54.12 336 GLY A CA 1
ATOM 2641 C C . GLY A 1 336 ? 51.562 9.992 36.438 1 54.12 336 GLY A C 1
ATOM 2642 O O . GLY A 1 336 ? 51.938 9.898 37.594 1 54.12 336 GLY A O 1
ATOM 2643 N N . ALA A 1 337 ? 50.562 9.375 36.094 1 55.94 337 ALA A N 1
ATOM 2644 C CA . ALA A 1 337 ? 49.938 8.32 36.875 1 55.94 337 ALA A CA 1
ATOM 2645 C C . ALA A 1 337 ? 50.875 7.129 37.062 1 55.94 337 ALA A C 1
ATOM 2647 O O . ALA A 1 337 ? 50.906 6.473 38.094 1 55.94 337 ALA A O 1
ATOM 2648 N N . ASP A 1 338 ? 51.562 6.785 36.031 1 50.09 338 ASP A N 1
ATOM 2649 C CA . ASP A 1 338 ? 52.469 5.652 36.125 1 50.09 338 ASP A CA 1
ATOM 2650 C C . ASP A 1 338 ? 53.688 5.988 37 1 50.09 338 ASP A C 1
ATOM 2652 O O . ASP A 1 338 ? 54.281 5.102 37.625 1 50.09 338 ASP A O 1
ATOM 2656 N N . ALA A 1 339 ? 54.156 7.172 37.125 1 50.41 339 ALA A N 1
ATOM 2657 C CA . ALA A 1 339 ? 55.344 7.539 37.906 1 50.41 339 ALA A CA 1
ATOM 2658 C C . ALA A 1 339 ? 55.062 7.562 39.406 1 50.41 339 ALA A C 1
ATOM 2660 O O . ALA A 1 339 ? 55.969 7.633 40.219 1 50.41 339 ALA A O 1
ATOM 2661 N N . GLY A 1 340 ? 53.75 7.746 39.844 1 46.09 340 GLY A N 1
ATOM 2662 C CA . GLY A 1 340 ? 53.438 7.805 41.25 1 46.09 340 GLY A CA 1
ATOM 2663 C C . GLY A 1 340 ? 53.562 6.461 41.969 1 46.09 340 GLY A C 1
ATOM 2664 O O . GLY A 1 340 ? 53.281 6.344 43.156 1 46.09 340 GLY A O 1
ATOM 2665 N N . GLN A 1 341 ? 53.469 5.383 41.188 1 42.09 341 GLN A N 1
ATOM 2666 C CA . GLN A 1 341 ? 53.469 4.156 41.969 1 42.09 341 GLN A CA 1
ATOM 2667 C C . GLN A 1 341 ? 54.906 3.779 42.406 1 42.09 341 GLN A C 1
ATOM 2669 O O . GLN A 1 341 ? 55.656 3.178 41.625 1 42.09 341 GLN A O 1
ATOM 2674 N N . ALA A 1 342 ? 55.688 4.676 43.062 1 44.31 342 ALA A N 1
ATOM 2675 C CA . ALA A 1 342 ? 56.906 4.191 43.688 1 44.31 342 ALA A CA 1
ATOM 2676 C C . ALA A 1 342 ? 56.625 3.068 44.688 1 44.31 342 ALA A C 1
ATOM 2678 O O . ALA A 1 342 ? 55.688 3.176 45.5 1 44.31 342 ALA A O 1
ATOM 2679 N N . PRO A 1 343 ? 57.125 1.825 44.5 1 44.28 343 PRO A N 1
ATOM 2680 C CA . PRO A 1 343 ? 56.938 0.647 45.344 1 44.28 343 PRO A CA 1
ATOM 2681 C C . PRO A 1 343 ? 57.375 0.883 46.781 1 44.28 343 PRO A C 1
ATOM 2683 O O . PRO A 1 343 ? 58.375 1.566 47.031 1 44.28 343 PRO A O 1
ATOM 2686 N N . GLU A 1 344 ? 56.469 1.223 47.719 1 38.28 344 GLU A N 1
ATOM 2687 C CA . GLU A 1 344 ? 56.812 1.2 49.125 1 38.28 344 GLU A CA 1
ATOM 2688 C C . GLU A 1 344 ? 57.562 -0.073 49.5 1 38.28 344 GLU A C 1
ATOM 2690 O O . GLU A 1 344 ? 57.125 -1.177 49.156 1 38.28 344 GLU A O 1
ATOM 2695 N N . ALA A 1 345 ? 58.875 -0.051 49.562 1 40.16 345 ALA A N 1
ATOM 2696 C CA . ALA A 1 345 ? 59.75 -1.058 50.125 1 40.16 345 ALA A CA 1
ATOM 2697 C C . ALA A 1 345 ? 59.281 -1.485 51.5 1 40.16 345 ALA A C 1
ATOM 2699 O O . ALA A 1 345 ? 59.156 -0.657 52.406 1 40.16 345 ALA A O 1
ATOM 2700 N N . GLY A 1 346 ? 58.344 -2.506 51.625 1 28.78 346 GLY A N 1
ATOM 2701 C CA . GLY A 1 346 ? 58.344 -3.32 52.844 1 28.78 346 GLY A CA 1
ATOM 2702 C C . GLY A 1 346 ? 59.656 -4.031 53.094 1 28.78 346 GLY A C 1
ATOM 2703 O O . GLY A 1 346 ? 60.406 -4.281 52.156 1 28.78 346 GLY A O 1
ATOM 2704 N N . MET B 1 1 ? -47.594 26.453 20.969 1 59.16 1 MET B N 1
ATOM 2705 C CA . MET B 1 1 ? -46.5 26.906 21.828 1 59.16 1 MET B CA 1
ATOM 2706 C C . MET B 1 1 ? -45.156 26.469 21.25 1 59.16 1 MET B C 1
ATOM 2708 O O . MET B 1 1 ? -45.062 25.438 20.609 1 59.16 1 MET B O 1
ATOM 2712 N N . ALA B 1 2 ? -44.281 27.391 21.266 1 69.44 2 ALA B N 1
ATOM 2713 C CA . ALA B 1 2 ? -42.938 27.125 20.734 1 69.44 2 ALA B CA 1
ATOM 2714 C C . ALA B 1 2 ? -42.344 25.875 21.375 1 69.44 2 ALA B C 1
ATOM 2716 O O . ALA B 1 2 ? -42.562 25.594 22.547 1 69.44 2 ALA B O 1
ATOM 2717 N N . LEU B 1 3 ? -41.812 25 20.625 1 74.19 3 LEU B N 1
ATOM 2718 C CA . LEU B 1 3 ? -41.219 23.781 21.109 1 74.19 3 LEU B CA 1
ATOM 2719 C C . LEU B 1 3 ? -39.781 24.031 21.562 1 74.19 3 LEU B C 1
ATOM 2721 O O . LEU B 1 3 ? -39 24.656 20.844 1 74.19 3 LEU B O 1
ATOM 2725 N N . LEU B 1 4 ? -39.438 23.703 22.844 1 78.62 4 LEU B N 1
ATOM 2726 C CA . LEU B 1 4 ? -38.125 23.75 23.484 1 78.62 4 LEU B CA 1
ATOM 2727 C C . LEU B 1 4 ? -37.625 25.188 23.547 1 78.62 4 LEU B C 1
ATOM 2729 O O . LEU B 1 4 ? -36.594 25.516 22.953 1 78.62 4 LEU B O 1
ATOM 2733 N N . LYS B 1 5 ? -38.312 26 24.297 1 84.25 5 LYS B N 1
ATOM 2734 C CA . LYS B 1 5 ? -37.969 27.391 24.484 1 84.25 5 LYS B CA 1
ATOM 2735 C C . LYS B 1 5 ? -36.844 27.531 25.516 1 84.25 5 LYS B C 1
ATOM 2737 O O . LYS B 1 5 ? -36.844 26.859 26.547 1 84.25 5 LYS B O 1
ATOM 2742 N N . VAL B 1 6 ? -35.812 28.25 25.094 1 85.5 6 VAL B N 1
ATOM 2743 C CA . VAL B 1 6 ? -34.688 28.516 25.969 1 85.5 6 VAL B CA 1
ATOM 2744 C C . VAL B 1 6 ? -34.438 30.031 26.094 1 85.5 6 VAL B C 1
ATOM 2746 O O . VAL B 1 6 ? -34.562 30.75 25.094 1 85.5 6 VAL B O 1
ATOM 2749 N N . ARG B 1 7 ? -34.219 30.516 27.266 1 86.12 7 ARG B N 1
ATOM 2750 C CA . ARG B 1 7 ? -33.938 31.938 27.5 1 86.12 7 ARG B CA 1
ATOM 2751 C C . ARG B 1 7 ? -32.438 32.219 27.422 1 86.12 7 ARG B C 1
ATOM 2753 O O . ARG B 1 7 ? -31.625 31.484 27.969 1 86.12 7 ARG B O 1
ATOM 2760 N N . PHE B 1 8 ? -32.156 33.25 26.672 1 84.38 8 PHE B N 1
ATOM 2761 C CA . PHE B 1 8 ? -30.75 33.594 26.469 1 84.38 8 PHE B CA 1
ATOM 2762 C C . PHE B 1 8 ? -30.469 35.031 26.953 1 84.38 8 PHE B C 1
ATOM 2764 O O . PHE B 1 8 ? -31.266 35.938 26.703 1 84.38 8 PHE B O 1
ATOM 2771 N N . ASP B 1 9 ? -29.375 35.031 27.766 1 84.12 9 ASP B N 1
ATOM 2772 C CA . ASP B 1 9 ? -28.812 36.344 28 1 84.12 9 ASP B CA 1
ATOM 2773 C C . ASP B 1 9 ? -27.781 36.688 26.953 1 84.12 9 ASP B C 1
ATOM 2775 O O . ASP B 1 9 ? -27.5 35.906 26.062 1 84.12 9 ASP B O 1
ATOM 2779 N N . GLN B 1 10 ? -27.328 37.969 26.969 1 81.19 10 GLN B N 1
ATOM 2780 C CA . GLN B 1 10 ? -26.375 38.406 25.953 1 81.19 10 GLN B CA 1
ATOM 2781 C C . GLN B 1 10 ? -25.094 37.594 25.984 1 81.19 10 GLN B C 1
ATOM 2783 O O . GLN B 1 10 ? -24.562 37.219 24.953 1 81.19 10 GLN B O 1
ATOM 2788 N N . LYS B 1 11 ? -24.594 37.375 27.156 1 84.62 11 LYS B N 1
ATOM 2789 C CA . LYS B 1 11 ? -23.375 36.562 27.312 1 84.62 11 LYS B CA 1
ATOM 2790 C C . LYS B 1 11 ? -23.578 35.156 26.766 1 84.62 11 LYS B C 1
ATOM 2792 O O . LYS B 1 11 ? -22.703 34.625 26.078 1 84.62 11 LYS B O 1
ATOM 2797 N N . ARG B 1 12 ? -24.656 34.594 27.047 1 86.81 12 ARG B N 1
ATOM 2798 C CA . ARG B 1 12 ? -24.969 33.25 26.594 1 86.81 12 ARG B CA 1
ATOM 2799 C C . ARG B 1 12 ? -25.156 33.188 25.078 1 86.81 12 ARG B C 1
ATOM 2801 O O . ARG B 1 12 ? -24.781 32.219 24.422 1 86.81 12 ARG B O 1
ATOM 2808 N N . ARG B 1 13 ? -25.656 34.219 24.578 1 86.19 13 ARG B N 1
ATOM 2809 C CA . ARG B 1 13 ? -25.859 34.281 23.141 1 86.19 13 ARG B CA 1
ATOM 2810 C C . ARG B 1 13 ? -24.531 34.375 22.391 1 86.19 13 ARG B C 1
ATOM 2812 O O . ARG B 1 13 ? -24.344 33.719 21.359 1 86.19 13 ARG B O 1
ATOM 2819 N N . VAL B 1 14 ? -23.688 35.188 22.953 1 87.31 14 VAL B N 1
ATOM 2820 C CA . VAL B 1 14 ? -22.375 35.344 22.344 1 87.31 14 VAL B CA 1
ATOM 2821 C C . VAL B 1 14 ? -21.609 34 22.422 1 87.31 14 VAL B C 1
ATOM 2823 O O . VAL B 1 14 ? -20.969 33.594 21.453 1 87.31 14 VAL B O 1
ATOM 2826 N N . ARG B 1 15 ? -21.703 33.344 23.562 1 90.81 15 ARG B N 1
ATOM 2827 C CA . ARG B 1 15 ? -21.047 32.031 23.719 1 90.81 15 ARG B CA 1
ATOM 2828 C C . ARG B 1 15 ? -21.625 31 22.766 1 90.81 15 ARG B C 1
ATOM 2830 O O . ARG B 1 15 ? -20.906 30.172 22.234 1 90.81 15 ARG B O 1
ATOM 2837 N N . LEU B 1 16 ? -22.906 31.062 22.625 1 90.5 16 LEU B N 1
ATOM 2838 C CA . LEU B 1 16 ? -23.562 30.156 21.703 1 90.5 16 LEU B CA 1
ATOM 2839 C C . LEU B 1 16 ? -23.109 30.406 20.266 1 90.5 16 LEU B C 1
ATOM 2841 O O . LEU B 1 16 ? -22.797 29.469 19.547 1 90.5 16 LEU B O 1
ATOM 2845 N N . ALA B 1 17 ? -23.047 31.641 19.922 1 90.62 17 ALA B N 1
ATOM 2846 C CA . ALA B 1 17 ? -22.625 32 18.562 1 90.62 17 ALA B CA 1
ATOM 2847 C C . ALA B 1 17 ? -21.188 31.562 18.312 1 90.62 17 ALA B C 1
ATOM 2849 O O . ALA B 1 17 ? -20.875 31.031 17.234 1 90.62 17 ALA B O 1
ATOM 2850 N N . GLN B 1 18 ? -20.344 31.734 19.312 1 93.56 18 GLN B N 1
ATOM 2851 C CA . GLN B 1 18 ? -18.953 31.328 19.172 1 93.56 18 GLN B CA 1
ATOM 2852 C C . GLN B 1 18 ? -18.828 29.812 19.094 1 93.56 18 GLN B C 1
ATOM 2854 O O . GLN B 1 18 ? -18.047 29.281 18.297 1 93.56 18 GLN B O 1
ATOM 2859 N N . GLY B 1 19 ? -19.516 29.141 19.969 1 94.81 19 GLY B N 1
ATOM 2860 C CA . GLY B 1 19 ? -19.516 27.688 19.938 1 94.81 19 GLY B CA 1
ATOM 2861 C C . GLY B 1 19 ? -20.031 27.125 18.625 1 94.81 19 GLY B C 1
ATOM 2862 O O . GLY B 1 19 ? -19.484 26.172 18.094 1 94.81 19 GLY B O 1
ATOM 2863 N N . LEU B 1 20 ? -21.047 27.781 18.141 1 94.44 20 LEU B N 1
ATOM 2864 C CA . LEU B 1 20 ? -21.625 27.328 16.875 1 94.44 20 LEU B CA 1
ATOM 2865 C C . LEU B 1 20 ? -20.672 27.609 15.711 1 94.44 20 LEU B C 1
ATOM 2867 O O . LEU B 1 20 ? -20.609 26.844 14.758 1 94.44 20 LEU B O 1
ATOM 2871 N N . TRP B 1 21 ? -20.078 28.766 15.805 1 94.88 21 TRP B N 1
ATOM 2872 C CA . TRP B 1 21 ? -19.062 29.078 14.797 1 94.88 21 TRP B CA 1
ATOM 2873 C C . TRP B 1 21 ? -18 27.984 14.734 1 94.88 21 TRP B C 1
ATOM 2875 O O . TRP B 1 21 ? -17.656 27.5 13.656 1 94.88 21 TRP B O 1
ATOM 2885 N N . LEU B 1 22 ? -17.531 27.516 15.93 1 95.12 22 LEU B N 1
ATOM 2886 C CA . LEU B 1 22 ? -16.516 26.469 16 1 95.12 22 LEU B CA 1
ATOM 2887 C C . LEU B 1 22 ? -17.094 25.141 15.508 1 95.12 22 LEU B C 1
ATOM 2889 O O . LEU B 1 22 ? -16.422 24.406 14.766 1 95.12 22 LEU B O 1
ATOM 2893 N N . LEU B 1 23 ? -18.266 24.875 15.922 1 95.19 23 LEU B N 1
ATOM 2894 C CA . LEU B 1 23 ? -18.906 23.625 15.539 1 95.19 23 LEU B CA 1
ATOM 2895 C C . LEU B 1 23 ? -19.109 23.562 14.031 1 95.19 23 LEU B C 1
ATOM 2897 O O . LEU B 1 23 ? -18.938 22.5 13.422 1 95.19 23 LEU B O 1
ATOM 2901 N N . ASN B 1 24 ? -19.469 24.656 13.43 1 95.25 24 ASN B N 1
ATOM 2902 C CA . ASN B 1 24 ? -19.672 24.688 11.984 1 95.25 24 ASN B CA 1
ATOM 2903 C C . ASN B 1 24 ? -18.359 24.484 11.234 1 95.25 24 ASN B C 1
ATOM 2905 O O . ASN B 1 24 ? -18.312 23.797 10.219 1 95.25 24 ASN B O 1
ATOM 2909 N N . TRP B 1 25 ? -17.328 25.094 11.797 1 95.38 25 TRP B N 1
ATOM 2910 C CA . TRP B 1 25 ? -16.047 24.922 11.117 1 95.38 25 TRP B CA 1
ATOM 2911 C C . TRP B 1 25 ? -15.531 23.484 11.297 1 95.38 25 TRP B C 1
ATOM 2913 O O . TRP B 1 25 ? -14.883 22.938 10.398 1 95.38 25 TRP B O 1
ATOM 2923 N N . LEU B 1 26 ? -15.805 22.891 12.43 1 95.81 26 LEU B N 1
ATOM 2924 C CA . LEU B 1 26 ? -15.508 21.469 12.602 1 95.81 26 LEU B CA 1
ATOM 2925 C C . LEU B 1 26 ? -16.328 20.625 11.633 1 95.81 26 LEU B C 1
ATOM 2927 O O . LEU B 1 26 ? -15.828 19.625 11.102 1 95.81 26 LEU B O 1
ATOM 2931 N N . SER B 1 27 ? -17.484 21.047 11.383 1 95.06 27 SER B N 1
ATOM 2932 C CA . SER B 1 27 ? -18.359 20.328 10.461 1 95.06 27 SER B CA 1
ATOM 2933 C C . SER B 1 27 ? -17.891 20.484 9.023 1 95.06 27 SER B C 1
ATOM 2935 O O . SER B 1 27 ? -18.062 19.578 8.203 1 95.06 27 SER B O 1
ATOM 2937 N N . VAL B 1 28 ? -17.359 21.641 8.711 1 95.69 28 VAL B N 1
ATOM 2938 C CA . VAL B 1 28 ? -16.766 21.828 7.391 1 95.69 28 VAL B CA 1
ATOM 2939 C C . VAL B 1 28 ? -15.625 20.828 7.184 1 95.69 28 VAL B C 1
ATOM 2941 O O . VAL B 1 28 ? -15.539 20.188 6.133 1 95.69 28 VAL B O 1
ATOM 2944 N N . LEU B 1 29 ? -14.789 20.656 8.258 1 96.62 29 LEU B N 1
ATOM 2945 C CA . LEU B 1 29 ? -13.703 19.688 8.188 1 96.62 29 LEU B CA 1
ATOM 2946 C C . LEU B 1 29 ? -14.25 18.266 8.039 1 96.62 29 LEU B C 1
ATOM 2948 O O . LEU B 1 29 ? -13.727 17.484 7.258 1 96.62 29 LEU B O 1
ATOM 2952 N N . ALA B 1 30 ? -15.305 18.016 8.758 1 96.25 30 ALA B N 1
ATOM 2953 C CA . ALA B 1 30 ? -15.938 16.688 8.68 1 96.25 30 ALA B CA 1
ATOM 2954 C C . ALA B 1 30 ? -16.547 16.453 7.301 1 96.25 30 ALA B C 1
ATOM 2956 O O . ALA B 1 30 ? -16.453 15.352 6.758 1 96.25 30 ALA B O 1
ATOM 2957 N N . GLY B 1 31 ? -17.188 17.484 6.785 1 95.62 31 GLY B N 1
ATOM 2958 C CA . GLY B 1 31 ? -17.703 17.375 5.434 1 95.62 31 GLY B CA 1
ATOM 2959 C C . GLY B 1 31 ? -16.625 17.125 4.391 1 95.62 31 GLY B C 1
ATOM 2960 O O . GLY B 1 31 ? -16.844 16.359 3.451 1 95.62 31 GLY B O 1
ATOM 2961 N N . THR B 1 32 ? -15.539 17.797 4.539 1 97.25 32 THR B N 1
ATOM 2962 C CA . THR B 1 32 ? -14.398 17.578 3.652 1 97.25 32 THR B CA 1
ATOM 2963 C C . THR B 1 32 ? -13.914 16.125 3.752 1 97.25 32 THR B C 1
ATOM 2965 O O . THR B 1 32 ? -13.555 15.516 2.744 1 97.25 32 THR B O 1
ATOM 2968 N N . ALA B 1 33 ? -13.93 15.602 4.957 1 97.19 33 ALA B N 1
ATOM 2969 C CA . ALA B 1 33 ? -13.547 14.203 5.156 1 97.19 33 ALA B CA 1
ATOM 2970 C C . ALA B 1 33 ? -14.492 13.266 4.422 1 97.19 33 ALA B C 1
ATOM 2972 O O . ALA B 1 33 ? -14.055 12.312 3.773 1 97.19 33 ALA B O 1
ATOM 2973 N N . VAL B 1 34 ? -15.742 13.57 4.52 1 97.62 34 VAL B N 1
ATOM 2974 C CA . VAL B 1 34 ? -16.734 12.742 3.836 1 97.62 34 VAL B CA 1
ATOM 2975 C C . VAL B 1 34 ? -16.516 12.828 2.326 1 97.62 34 VAL B C 1
ATOM 2977 O O . VAL B 1 34 ? -16.594 11.82 1.625 1 97.62 34 VAL B O 1
ATOM 2980 N N . PHE B 1 35 ? -16.281 14.055 1.814 1 97.81 35 PHE B N 1
ATOM 2981 C CA . PHE B 1 35 ? -15.953 14.25 0.408 1 97.81 35 PHE B CA 1
ATOM 2982 C C . PHE B 1 35 ? -14.742 13.414 0.014 1 97.81 35 PHE B C 1
ATOM 2984 O O . PHE B 1 35 ? -14.766 12.727 -1.009 1 97.81 35 PHE B O 1
ATOM 2991 N N . GLY B 1 36 ? -13.773 13.422 0.809 1 97.94 36 GLY B N 1
ATOM 2992 C CA . GLY B 1 36 ? -12.578 12.641 0.565 1 97.94 36 GLY B CA 1
ATOM 2993 C C . GLY B 1 36 ? -12.82 11.148 0.58 1 97.94 36 GLY B C 1
ATOM 2994 O O . GLY B 1 36 ? -12.258 10.406 -0.228 1 97.94 36 GLY B O 1
ATOM 2995 N N . LEU B 1 37 ? -13.641 10.688 1.528 1 97.19 37 LEU B N 1
ATOM 2996 C CA . LEU B 1 37 ? -14 9.281 1.589 1 97.19 37 LEU B CA 1
ATOM 2997 C C . LEU B 1 37 ? -14.719 8.844 0.318 1 97.19 37 LEU B C 1
ATOM 2999 O O . LEU B 1 37 ? -14.492 7.742 -0.187 1 97.19 37 LEU B O 1
ATOM 3003 N N . GLY B 1 38 ? -15.539 9.727 -0.11 1 97.19 38 GLY B N 1
ATOM 3004 C CA . GLY B 1 38 ? -16.203 9.438 -1.366 1 97.19 38 GLY B CA 1
ATOM 3005 C C . GLY B 1 38 ? -15.25 9.297 -2.535 1 97.19 38 GLY B C 1
ATOM 3006 O O . GLY B 1 38 ? -15.375 8.375 -3.342 1 97.19 38 GLY B O 1
ATOM 3007 N N . LEU B 1 39 ? -14.32 10.227 -2.619 1 96.75 39 LEU B N 1
ATOM 3008 C CA . LEU B 1 39 ? -13.32 10.164 -3.678 1 96.75 39 LEU B CA 1
ATOM 3009 C C . LEU B 1 39 ? -12.477 8.898 -3.557 1 96.75 39 LEU B C 1
ATOM 3011 O O . LEU B 1 39 ? -12.18 8.242 -4.562 1 96.75 39 LEU B O 1
ATOM 3015 N N . PHE B 1 40 ? -12.086 8.562 -2.363 1 96.5 40 PHE B N 1
ATOM 3016 C CA . PHE B 1 40 ? -11.305 7.352 -2.105 1 96.5 40 PHE B CA 1
ATOM 3017 C C . PHE B 1 40 ? -12.062 6.113 -2.562 1 96.5 40 PHE B C 1
ATOM 3019 O O . PHE B 1 40 ? -11.508 5.254 -3.252 1 96.5 40 PHE B O 1
ATOM 3026 N N . LEU B 1 41 ? -13.328 6.062 -2.197 1 94.75 41 LEU B N 1
ATOM 3027 C CA . LEU B 1 41 ? -14.141 4.91 -2.576 1 94.75 41 LEU B CA 1
ATOM 3028 C C . LEU B 1 41 ? -14.312 4.844 -4.09 1 94.75 41 LEU B C 1
ATOM 3030 O O . LEU B 1 41 ? -14.289 3.756 -4.672 1 94.75 41 LEU B O 1
ATOM 3034 N N . LYS B 1 42 ? -14.469 6.035 -4.688 1 93.56 42 LYS B N 1
ATOM 3035 C CA . LYS B 1 42 ? -14.609 6.07 -6.141 1 93.56 42 LYS B CA 1
ATOM 3036 C C . LYS B 1 42 ? -13.367 5.52 -6.828 1 93.56 42 LYS B C 1
ATOM 3038 O O . LYS B 1 42 ? -13.469 4.727 -7.766 1 93.56 42 LYS B O 1
ATOM 3043 N N . VAL B 1 43 ? -12.258 5.859 -6.422 1 92.88 43 VAL B N 1
ATOM 3044 C CA . VAL B 1 43 ? -11 5.387 -6.992 1 92.88 43 VAL B CA 1
ATOM 3045 C C . VAL B 1 43 ? -10.852 3.891 -6.738 1 92.88 43 VAL B C 1
ATOM 3047 O O . VAL B 1 43 ? -10.453 3.141 -7.633 1 92.88 43 VAL B O 1
ATOM 3050 N N . GLU B 1 44 ? -11.164 3.477 -5.535 1 90.5 44 GLU B N 1
ATOM 3051 C CA . GLU B 1 44 ? -11.055 2.066 -5.172 1 90.5 44 GLU B CA 1
ATOM 3052 C C . GLU B 1 44 ? -11.961 1.201 -6.043 1 90.5 44 GLU B C 1
ATOM 3054 O O . GLU B 1 44 ? -11.555 0.132 -6.504 1 90.5 44 GLU B O 1
ATOM 3059 N N . LEU B 1 45 ? -13.117 1.68 -6.246 1 90 45 LEU B N 1
ATOM 3060 C CA . LEU B 1 45 ? -14.062 0.917 -7.059 1 90 45 LEU B CA 1
ATOM 3061 C C . LEU B 1 45 ? -13.664 0.947 -8.531 1 90 45 LEU B C 1
ATOM 3063 O O . LEU B 1 45 ? -13.883 -0.024 -9.258 1 90 45 LEU B O 1
ATOM 3067 N N . ARG B 1 46 ? -13.094 2.02 -8.93 1 89.19 46 ARG B N 1
ATOM 3068 C CA . ARG B 1 46 ? -12.641 2.125 -10.312 1 89.19 46 ARG B CA 1
ATOM 3069 C C . ARG B 1 46 ? -11.508 1.145 -10.594 1 89.19 46 ARG B C 1
ATOM 3071 O O . ARG B 1 46 ? -11.414 0.597 -11.695 1 89.19 46 ARG B O 1
ATOM 3078 N N . LYS B 1 47 ? -10.68 0.913 -9.656 1 87.69 47 LYS B N 1
ATOM 3079 C CA . LYS B 1 47 ? -9.586 -0.046 -9.789 1 87.69 47 LYS B CA 1
ATOM 3080 C C . LYS B 1 47 ? -10.109 -1.435 -10.133 1 87.69 47 LYS B C 1
ATOM 3082 O O . LYS B 1 47 ? -9.43 -2.211 -10.812 1 87.69 47 LYS B O 1
ATOM 3087 N N . ARG B 1 48 ? -11.359 -1.695 -9.656 1 89.19 48 ARG B N 1
ATOM 3088 C CA . ARG B 1 48 ? -11.906 -3.037 -9.836 1 89.19 48 ARG B CA 1
ATOM 3089 C C . ARG B 1 48 ? -13.133 -3.014 -10.742 1 89.19 48 ARG B C 1
ATOM 3091 O O . ARG B 1 48 ? -13.984 -3.898 -10.672 1 89.19 48 ARG B O 1
ATOM 3098 N N . SER B 1 49 ? -13.211 -2.035 -11.562 1 88.31 49 SER B N 1
ATOM 3099 C CA . SER B 1 49 ? -14.383 -1.859 -12.414 1 88.31 49 SER B CA 1
ATOM 3100 C C . SER B 1 49 ? -14.492 -2.982 -13.438 1 88.31 49 SER B C 1
ATOM 3102 O O . SER B 1 49 ? -15.602 -3.33 -13.867 1 88.31 49 SER B O 1
ATOM 3104 N N . ASP B 1 50 ? -13.367 -3.611 -13.758 1 88 50 ASP B N 1
ATOM 3105 C CA . ASP B 1 50 ? -13.344 -4.668 -14.766 1 88 50 ASP B CA 1
ATOM 3106 C C . ASP B 1 50 ? -14.055 -5.922 -14.258 1 88 50 ASP B C 1
ATOM 3108 O O . ASP B 1 50 ? -14.516 -6.742 -15.055 1 88 50 ASP B O 1
ATOM 3112 N N . VAL B 1 51 ? -14.102 -6.086 -12.961 1 91 51 VAL B N 1
ATOM 3113 C CA . VAL B 1 51 ? -14.703 -7.297 -12.414 1 91 51 VAL B CA 1
ATOM 3114 C C . VAL B 1 51 ? -16.016 -6.957 -11.719 1 91 51 VAL B C 1
ATOM 3116 O O . VAL B 1 51 ? -16.5 -7.723 -10.883 1 91 51 VAL B O 1
ATOM 3119 N N . MET B 1 52 ? -16.453 -5.801 -11.922 1 88 52 MET B N 1
ATOM 3120 C CA . MET B 1 52 ? -17.766 -5.398 -11.422 1 88 52 MET B CA 1
ATOM 3121 C C . MET B 1 52 ? -18.688 -5.035 -12.578 1 88 52 MET B C 1
ATOM 3123 O O . MET B 1 52 ? -18.234 -4.586 -13.625 1 88 52 MET B O 1
ATOM 3127 N N . ASP B 1 53 ? -19.938 -5.312 -12.453 1 79.19 53 ASP B N 1
ATOM 3128 C CA . ASP B 1 53 ? -20.922 -4.922 -13.461 1 79.19 53 ASP B CA 1
ATOM 3129 C C . ASP B 1 53 ? -21.25 -3.434 -13.359 1 79.19 53 ASP B C 1
ATOM 3131 O O . ASP B 1 53 ? -21.359 -2.889 -12.258 1 79.19 53 ASP B O 1
ATOM 3135 N N . ASN B 1 54 ? -20.656 -2.432 -14.25 1 64.75 54 ASN B N 1
ATOM 3136 C CA . ASN B 1 54 ? -20.625 -0.975 -14.328 1 64.75 54 ASN B CA 1
ATOM 3137 C C . ASN B 1 54 ? -21.922 -0.357 -13.797 1 64.75 54 ASN B C 1
ATOM 3139 O O . ASN B 1 54 ? -21.938 0.81 -13.406 1 64.75 54 ASN B O 1
ATOM 3143 N N . ALA B 1 55 ? -23.062 -0.96 -13.82 1 56.62 55 ALA B N 1
ATOM 3144 C CA . ALA B 1 55 ? -24.281 -0.16 -13.758 1 56.62 55 ALA B CA 1
ATOM 3145 C C . ALA B 1 55 ? -24.375 0.605 -12.438 1 56.62 55 ALA B C 1
ATOM 3147 O O . ALA B 1 55 ? -24.766 1.771 -12.414 1 56.62 55 ALA B O 1
ATOM 3148 N N . GLU B 1 56 ? -24.172 -0.053 -11.297 1 58.44 56 GLU B N 1
ATOM 3149 C CA . GLU B 1 56 ? -24.719 0.527 -10.078 1 58.44 56 GLU B CA 1
ATOM 3150 C C . GLU B 1 56 ? -23.625 0.906 -9.094 1 58.44 56 GLU B C 1
ATOM 3152 O O . GLU B 1 56 ? -23.906 1.499 -8.047 1 58.44 56 GLU B O 1
ATOM 3157 N N . SER B 1 57 ? -22.219 0.896 -9.539 1 64.12 57 SER B N 1
ATOM 3158 C CA . SER B 1 57 ? -21.188 0.884 -8.508 1 64.12 57 SER B CA 1
ATOM 3159 C C . SER B 1 57 ? -20.75 2.299 -8.141 1 64.12 57 SER B C 1
ATOM 3161 O O . SER B 1 57 ? -20.062 2.504 -7.145 1 64.12 57 SER B O 1
ATOM 3163 N N . HIS B 1 58 ? -21.516 3.287 -8.844 1 80.56 58 HIS B N 1
ATOM 3164 C CA . HIS B 1 58 ? -20.938 4.602 -8.562 1 80.56 58 HIS B CA 1
ATOM 3165 C C . HIS B 1 58 ? -21.906 5.457 -7.746 1 80.56 58 HIS B C 1
ATOM 3167 O O . HIS B 1 58 ? -21.609 6.621 -7.465 1 80.56 58 HIS B O 1
ATOM 3173 N N . LEU B 1 59 ? -22.969 4.848 -7.312 1 86.81 59 LEU B N 1
ATOM 3174 C CA . LEU B 1 59 ? -23.984 5.602 -6.586 1 86.81 59 LEU B CA 1
ATOM 3175 C C . LEU B 1 59 ? -23.453 6.027 -5.219 1 86.81 59 LEU B C 1
ATOM 3177 O O . LEU B 1 59 ? -23.562 7.203 -4.852 1 86.81 59 LEU B O 1
ATOM 3181 N N . VAL B 1 60 ? -22.859 5.086 -4.559 1 91.69 60 VAL B N 1
ATOM 3182 C CA . VAL B 1 60 ? -22.453 5.336 -3.18 1 91.69 60 VAL B CA 1
ATOM 3183 C C . VAL B 1 60 ? -21.344 6.387 -3.148 1 91.69 60 VAL B C 1
ATOM 3185 O O . VAL B 1 60 ? -21.469 7.406 -2.467 1 91.69 60 VAL B O 1
ATOM 3188 N N . PRO B 1 61 ? -20.266 6.199 -3.963 1 94.06 61 PRO B N 1
ATOM 3189 C CA . PRO B 1 61 ? -19.219 7.223 -3.93 1 94.06 61 PRO B CA 1
ATOM 3190 C C . PRO B 1 61 ? -19.719 8.586 -4.395 1 94.06 61 PRO B C 1
ATOM 3192 O O . PRO B 1 61 ? -19.312 9.617 -3.836 1 94.06 61 PRO B O 1
ATOM 3195 N N . ASN B 1 62 ? -20.594 8.641 -5.363 1 94.31 62 ASN B N 1
ATOM 3196 C CA . ASN B 1 62 ? -21.125 9.914 -5.836 1 94.31 62 ASN B CA 1
ATOM 3197 C C . ASN B 1 62 ? -22 10.586 -4.773 1 94.31 62 ASN B C 1
ATOM 3199 O O . ASN B 1 62 ? -22 11.812 -4.641 1 94.31 62 ASN B O 1
ATOM 3203 N N . ALA B 1 63 ? -22.781 9.742 -4.086 1 95.19 63 ALA B N 1
ATOM 3204 C CA . ALA B 1 63 ? -23.609 10.266 -2.998 1 95.19 63 ALA B CA 1
ATOM 3205 C C . ALA B 1 63 ? -22.734 10.867 -1.897 1 95.19 63 ALA B C 1
ATOM 3207 O O . ALA B 1 63 ? -23.031 11.953 -1.386 1 95.19 63 ALA B O 1
ATOM 3208 N N . LEU B 1 64 ? -21.672 10.219 -1.584 1 97.12 64 LEU B N 1
ATOM 3209 C CA . LEU B 1 64 ? -20.766 10.719 -0.562 1 97.12 64 LEU B CA 1
ATOM 3210 C C . LEU B 1 64 ? -20.094 12.008 -1.019 1 97.12 64 LEU B C 1
ATOM 3212 O O . LEU B 1 64 ? -20 12.977 -0.255 1 97.12 64 LEU B O 1
ATOM 3216 N N . ILE B 1 65 ? -19.625 12.055 -2.25 1 97.44 65 ILE B N 1
ATOM 3217 C CA . ILE B 1 65 ? -18.953 13.227 -2.803 1 97.44 65 ILE B CA 1
ATOM 3218 C C . ILE B 1 65 ? -19.922 14.414 -2.811 1 97.44 65 ILE B C 1
ATOM 3220 O O . ILE B 1 65 ? -19.578 15.5 -2.336 1 97.44 65 ILE B O 1
ATOM 3224 N N . GLY B 1 66 ? -21.109 14.148 -3.312 1 96.75 66 GLY B N 1
ATOM 3225 C CA . GLY B 1 66 ? -22.109 15.203 -3.355 1 96.75 66 GLY B CA 1
ATOM 3226 C C . GLY B 1 66 ? -22.516 15.695 -1.979 1 96.75 66 GLY B C 1
ATOM 3227 O O . GLY B 1 66 ? -22.547 16.906 -1.731 1 96.75 66 GLY B O 1
ATOM 3228 N N . ALA B 1 67 ? -22.828 14.734 -1.095 1 96.69 67 ALA B N 1
ATOM 3229 C CA . ALA B 1 67 ? -23.25 15.078 0.256 1 96.69 67 ALA B CA 1
ATOM 3230 C C . ALA B 1 67 ? -22.141 15.789 1.02 1 96.69 67 ALA B C 1
ATOM 3232 O O . ALA B 1 67 ? -22.391 16.75 1.754 1 96.69 67 ALA B O 1
ATOM 3233 N N . GLY B 1 68 ? -20.906 15.266 0.832 1 97.12 68 GLY B N 1
ATOM 3234 C CA . GLY B 1 68 ? -19.781 15.914 1.486 1 97.12 68 GLY B CA 1
ATOM 3235 C C . GLY B 1 68 ? -19.562 17.344 1.014 1 97.12 68 GLY B C 1
ATOM 3236 O O . GLY B 1 68 ? -19.375 18.25 1.826 1 97.12 68 GLY B O 1
ATOM 3237 N N . ALA B 1 69 ? -19.594 17.594 -0.299 1 97.12 69 ALA B N 1
ATOM 3238 C CA . ALA B 1 69 ? -19.422 18.922 -0.873 1 97.12 69 ALA B CA 1
ATOM 3239 C C . ALA B 1 69 ? -20.516 19.891 -0.415 1 97.12 69 ALA B C 1
ATOM 3241 O O . ALA B 1 69 ? -20.234 21.031 -0.041 1 97.12 69 ALA B O 1
ATOM 3242 N N . LEU B 1 70 ? -21.734 19.359 -0.415 1 95.12 70 LEU B N 1
ATOM 3243 C CA . LEU B 1 70 ? -22.875 20.172 0.023 1 95.12 70 LEU B CA 1
ATOM 3244 C C . LEU B 1 70 ? -22.75 20.531 1.502 1 95.12 70 LEU B C 1
ATOM 3246 O O . LEU B 1 70 ? -22.969 21.672 1.892 1 95.12 70 LEU B O 1
ATOM 3250 N N . SER B 1 71 ? -22.359 19.531 2.299 1 95.25 71 SER B N 1
ATOM 3251 C CA . SER B 1 71 ? -22.188 19.766 3.729 1 95.25 71 SER B CA 1
ATOM 3252 C C . SER B 1 71 ? -21.109 20.812 3.99 1 95.25 71 SER B C 1
ATOM 3254 O O . SER B 1 71 ? -21.281 21.703 4.828 1 95.25 71 SER B O 1
ATOM 3256 N N . CYS B 1 72 ? -20.047 20.75 3.268 1 95.25 72 CYS B N 1
ATOM 3257 C CA . CYS B 1 72 ? -18.969 21.719 3.418 1 95.25 72 CYS B CA 1
ATOM 3258 C C . CYS B 1 72 ? -19.453 23.125 3.092 1 95.25 72 CYS B C 1
ATOM 3260 O O . CYS B 1 72 ? -19.219 24.047 3.867 1 95.25 72 CYS B O 1
ATOM 3262 N N . ALA B 1 73 ? -20.156 23.312 2.012 1 95.88 73 ALA B N 1
ATOM 3263 C CA . ALA B 1 73 ? -20.656 24.625 1.573 1 95.88 73 ALA B CA 1
ATOM 3264 C C . ALA B 1 73 ? -21.672 25.188 2.559 1 95.88 73 ALA B C 1
ATOM 3266 O O . ALA B 1 73 ? -21.609 26.359 2.93 1 95.88 73 ALA B O 1
ATOM 3267 N N . LEU B 1 74 ? -22.562 24.344 3.037 1 95.38 74 LEU B N 1
ATOM 3268 C CA . LEU B 1 74 ? -23.641 24.766 3.922 1 95.38 74 LEU B CA 1
ATOM 3269 C C . LEU B 1 74 ? -23.094 25.172 5.289 1 95.38 74 LEU B C 1
ATOM 3271 O O . LEU B 1 74 ? -23.5 26.188 5.852 1 95.38 74 LEU B O 1
ATOM 3275 N N . HIS B 1 75 ? -22.172 24.359 5.797 1 96.06 75 HIS B N 1
ATOM 3276 C CA . HIS B 1 75 ? -21.625 24.672 7.117 1 96.06 75 HIS B CA 1
ATOM 3277 C C . HIS B 1 75 ? -20.672 25.859 7.055 1 96.06 75 HIS B C 1
ATOM 3279 O O . HIS B 1 75 ? -20.547 26.609 8.023 1 96.06 75 HIS B O 1
ATOM 3285 N N . ALA B 1 76 ? -20 26.031 5.902 1 96.06 76 ALA B N 1
ATOM 3286 C CA . ALA B 1 76 ? -19.188 27.25 5.73 1 96.06 76 ALA B CA 1
ATOM 3287 C C . ALA B 1 76 ? -20.078 28.5 5.754 1 96.06 76 ALA B C 1
ATOM 3289 O O . ALA B 1 76 ? -19.734 29.484 6.402 1 96.06 76 ALA B O 1
ATOM 3290 N N . LEU B 1 77 ? -21.234 28.438 5.074 1 94.06 77 LEU B N 1
ATOM 3291 C CA . LEU B 1 77 ? -22.188 29.547 5.078 1 94.06 77 LEU B CA 1
ATOM 3292 C C . LEU B 1 77 ? -22.75 29.766 6.477 1 94.06 77 LEU B C 1
ATOM 3294 O O . LEU B 1 77 ? -22.828 30.906 6.945 1 94.06 77 LEU B O 1
ATOM 3298 N N . ALA B 1 78 ? -23.125 28.656 7.129 1 93.38 78 ALA B N 1
ATOM 3299 C CA . ALA B 1 78 ? -23.656 28.75 8.484 1 93.38 78 ALA B CA 1
ATOM 3300 C C . ALA B 1 78 ? -22.609 29.328 9.438 1 93.38 78 ALA B C 1
ATOM 3302 O O . ALA B 1 78 ? -22.953 30.094 10.344 1 93.38 78 ALA B O 1
ATOM 3303 N N . GLY B 1 79 ? -21.359 28.922 9.258 1 92.81 79 GLY B N 1
ATOM 3304 C CA . GLY B 1 79 ? -20.297 29.484 10.062 1 92.81 79 GLY B CA 1
ATOM 3305 C C . GLY B 1 79 ? -20.141 30.984 9.883 1 92.81 79 GLY B C 1
ATOM 3306 O O . GLY B 1 79 ? -19.922 31.703 10.859 1 92.81 79 GLY B O 1
ATOM 3307 N N . ARG B 1 80 ? -20.312 31.453 8.648 1 92.62 80 ARG B N 1
ATOM 3308 C CA . ARG B 1 80 ? -20.25 32.875 8.375 1 92.62 80 ARG B CA 1
ATOM 3309 C C . ARG B 1 80 ? -21.406 33.625 9.039 1 92.62 80 ARG B C 1
ATOM 3311 O O . ARG B 1 80 ? -21.234 34.719 9.586 1 92.62 80 ARG B O 1
ATOM 3318 N N . VAL B 1 81 ? -22.531 33.031 8.992 1 90.38 81 VAL B N 1
ATOM 3319 C CA . VAL B 1 81 ? -23.703 33.625 9.625 1 90.38 81 VAL B CA 1
ATOM 3320 C C . VAL B 1 81 ? -23.484 33.719 11.125 1 90.38 81 VAL B C 1
ATOM 3322 O O . VAL B 1 81 ? -23.797 34.75 11.734 1 90.38 81 VAL B O 1
ATOM 3325 N N . CYS B 1 82 ? -22.906 32.688 11.758 1 90 82 CYS B N 1
ATOM 3326 C CA . CYS B 1 82 ? -22.641 32.688 13.195 1 90 82 CYS B CA 1
ATOM 3327 C C . CYS B 1 82 ? -21.594 33.719 13.555 1 90 82 CYS B C 1
ATOM 3329 O O . CYS B 1 82 ? -21.688 34.375 14.594 1 90 82 CYS B O 1
ATOM 3331 N N . TYR B 1 83 ? -20.656 33.875 12.648 1 91.88 83 TYR B N 1
ATOM 3332 C CA . TYR B 1 83 ? -19.641 34.875 12.875 1 91.88 83 TYR B CA 1
ATOM 3333 C C . TYR B 1 83 ? -20.25 36.281 12.805 1 91.88 83 TYR B C 1
ATOM 3335 O O . TYR B 1 83 ? -19.969 37.125 13.648 1 91.88 83 TYR B O 1
ATOM 3343 N N . ASP B 1 84 ? -21.188 36.562 11.883 1 90.12 84 ASP B N 1
ATOM 3344 C CA . ASP B 1 84 ? -21.828 37.844 11.695 1 90.12 84 ASP B CA 1
ATOM 3345 C C . ASP B 1 84 ? -22.875 38.125 12.773 1 90.12 84 ASP B C 1
ATOM 3347 O O . ASP B 1 84 ? -23.266 39.25 13.008 1 90.12 84 ASP B O 1
ATOM 3351 N N . ALA B 1 85 ? -23.328 37.094 13.453 1 85.5 85 ALA B N 1
ATOM 3352 C CA . ALA B 1 85 ? -24.328 37.219 14.5 1 85.5 85 ALA B CA 1
ATOM 3353 C C . ALA B 1 85 ? -23.734 37.844 15.75 1 85.5 85 ALA B C 1
ATOM 3355 O O . ALA B 1 85 ? -24.484 38.312 16.625 1 85.5 85 ALA B O 1
ATOM 3356 N N . LEU B 1 86 ? -22.391 37.875 15.789 1 84.81 86 LEU B N 1
ATOM 3357 C CA . LEU B 1 86 ? -21.719 38.5 16.922 1 84.81 86 LEU B CA 1
ATOM 3358 C C . LEU B 1 86 ? -21.875 40 16.875 1 84.81 86 LEU B C 1
ATOM 3360 O O . LEU B 1 86 ? -21.766 40.688 17.906 1 84.81 86 LEU B O 1
ATOM 3364 N N . ASP B 1 87 ? -22.188 40.562 15.672 1 82 87 ASP B N 1
ATOM 3365 C CA . ASP B 1 87 ? -22.484 41.969 15.461 1 82 87 ASP B CA 1
ATOM 3366 C C . ASP B 1 87 ? -23.906 42.156 14.922 1 82 87 ASP B C 1
ATOM 3368 O O . ASP B 1 87 ? -24.219 41.75 13.812 1 82 87 ASP B O 1
ATOM 3372 N N . PRO B 1 88 ? -24.75 42.844 15.711 1 74.81 88 PRO B N 1
ATOM 3373 C CA . PRO B 1 88 ? -26.156 43.031 15.305 1 74.81 88 PRO B CA 1
ATOM 3374 C C . PRO B 1 88 ? -26.281 43.719 13.953 1 74.81 88 PRO B C 1
ATOM 3376 O O . PRO B 1 88 ? -27.203 43.438 13.188 1 74.81 88 PRO B O 1
ATOM 3379 N N . ALA B 1 89 ? -25.406 44.625 13.672 1 78.06 89 ALA B N 1
ATOM 3380 C CA . ALA B 1 89 ? -25.469 45.344 12.406 1 78.06 89 ALA B CA 1
ATOM 3381 C C . ALA B 1 89 ? -25.203 44.406 11.227 1 78.06 89 ALA B C 1
ATOM 3383 O O . ALA B 1 89 ? -25.844 44.531 10.188 1 78.06 89 ALA B O 1
ATOM 3384 N N . ARG B 1 90 ? -24.344 43.531 11.383 1 84.12 90 ARG B N 1
ATOM 3385 C CA . ARG B 1 90 ? -24 42.594 10.32 1 84.12 90 ARG B CA 1
ATOM 3386 C C . ARG B 1 90 ? -25.047 41.5 10.195 1 84.12 90 ARG B C 1
ATOM 3388 O O . ARG B 1 90 ? -25.297 41 9.102 1 84.12 90 ARG B O 1
ATOM 3395 N N . PHE B 1 91 ? -25.656 41.156 11.328 1 82.88 91 PHE B N 1
ATOM 3396 C CA . PHE B 1 91 ? -26.641 40.062 11.336 1 82.88 91 PHE B CA 1
ATOM 3397 C C . PHE B 1 91 ? -27.891 40.469 10.578 1 82.88 91 PHE B C 1
ATOM 3399 O O . PHE B 1 91 ? -28.562 39.625 9.984 1 82.88 91 PHE B O 1
ATOM 3406 N N . ALA B 1 92 ? -28.203 41.719 10.516 1 80.81 92 ALA B N 1
ATOM 3407 C CA . ALA B 1 92 ? -29.422 42.219 9.883 1 80.81 92 ALA B CA 1
ATOM 3408 C C . ALA B 1 92 ? -29.438 41.906 8.391 1 80.81 92 ALA B C 1
ATOM 3410 O O . ALA B 1 92 ? -30.5 41.688 7.809 1 80.81 92 ALA B O 1
ATOM 3411 N N . ARG B 1 93 ? -28.297 41.781 7.824 1 84.75 93 ARG B N 1
ATOM 3412 C CA . ARG B 1 93 ? -28.188 41.5 6.402 1 84.75 93 ARG B CA 1
ATOM 3413 C C . ARG B 1 93 ? -28.594 40.062 6.105 1 84.75 93 ARG B C 1
ATOM 3415 O O . ARG B 1 93 ? -29 39.719 4.984 1 84.75 93 ARG B O 1
ATOM 3422 N N . TRP B 1 94 ? -28.516 39.219 7.168 1 87.19 94 TRP B N 1
ATOM 3423 C CA . TRP B 1 94 ? -28.766 37.781 6.969 1 87.19 94 TRP B CA 1
ATOM 3424 C C . TRP B 1 94 ? -30.203 37.438 7.312 1 87.19 94 TRP B C 1
ATOM 3426 O O . TRP B 1 94 ? -30.641 36.312 7.035 1 87.19 94 TRP B O 1
ATOM 3436 N N . ARG B 1 95 ? -31.016 38.312 7.766 1 82.12 95 ARG B N 1
ATOM 3437 C CA . ARG B 1 95 ? -32.344 38.062 8.289 1 82.12 95 ARG B CA 1
ATOM 3438 C C . ARG B 1 95 ? -33.25 37.438 7.223 1 82.12 95 ARG B C 1
ATOM 3440 O O . ARG B 1 95 ? -33.906 36.406 7.465 1 82.12 95 ARG B O 1
ATOM 3447 N N . PRO B 1 96 ? -33.125 37.969 6.074 1 84.75 96 PRO B N 1
ATOM 3448 C CA . PRO B 1 96 ? -34.031 37.375 5.078 1 84.75 96 PRO B CA 1
ATOM 3449 C C . PRO B 1 96 ? -33.531 36.031 4.543 1 84.75 96 PRO B C 1
ATOM 3451 O O . PRO B 1 96 ? -34.312 35.25 3.992 1 84.75 96 PRO B O 1
ATOM 3454 N N . TRP B 1 97 ? -32.344 35.75 4.719 1 87.25 97 TRP B N 1
ATOM 3455 C CA . TRP B 1 97 ? -31.75 34.562 4.113 1 87.25 97 TRP B CA 1
ATOM 3456 C C . TRP B 1 97 ? -31.672 33.438 5.121 1 87.25 97 TRP B C 1
ATOM 3458 O O . TRP B 1 97 ? -31.312 32.312 4.762 1 87.25 97 TRP B O 1
ATOM 3468 N N . LEU B 1 98 ? -32.062 33.656 6.301 1 84 98 LEU B N 1
ATOM 3469 C CA . LEU B 1 98 ? -31.859 32.656 7.352 1 84 98 LEU B CA 1
ATOM 3470 C C . LEU B 1 98 ? -32.812 31.484 7.172 1 84 98 LEU B C 1
ATOM 3472 O O . LEU B 1 98 ? -32.406 30.328 7.344 1 84 98 LEU B O 1
ATOM 3476 N N . ARG B 1 99 ? -34.062 31.844 6.855 1 83.31 99 ARG B N 1
ATOM 3477 C CA . ARG B 1 99 ? -35.031 30.766 6.664 1 83.31 99 ARG B CA 1
ATOM 3478 C C . ARG B 1 99 ? -34.625 29.875 5.5 1 83.31 99 ARG B C 1
ATOM 3480 O O . ARG B 1 99 ? -34.594 28.641 5.645 1 83.31 99 ARG B O 1
ATOM 3487 N N . PRO B 1 100 ? -34.312 30.469 4.324 1 87.44 100 PRO B N 1
ATOM 3488 C CA . PRO B 1 100 ? -33.812 29.625 3.232 1 87.44 100 PRO B CA 1
ATOM 3489 C C . PRO B 1 100 ? -32.531 28.875 3.594 1 87.44 100 PRO B C 1
ATOM 3491 O O . PRO B 1 100 ? -32.344 27.734 3.156 1 87.44 100 PRO B O 1
ATOM 3494 N N . CYS B 1 101 ? -31.688 29.484 4.379 1 87.56 101 CYS B N 1
ATOM 3495 C CA . CYS B 1 101 ? -30.453 28.844 4.789 1 87.56 101 CYS B CA 1
ATOM 3496 C C . CYS B 1 101 ? -30.719 27.625 5.672 1 87.56 101 CYS B C 1
ATOM 3498 O O . CYS B 1 101 ? -30.109 26.578 5.5 1 87.56 101 CYS B O 1
ATOM 3500 N N . LEU B 1 102 ? -31.688 27.781 6.539 1 88.69 102 LEU B N 1
ATOM 3501 C CA . LEU B 1 102 ? -32.031 26.672 7.422 1 88.69 102 LEU B CA 1
ATOM 3502 C C . LEU B 1 102 ? -32.688 25.547 6.633 1 88.69 102 LEU B C 1
ATOM 3504 O O . LEU B 1 102 ? -32.438 24.359 6.91 1 88.69 102 LEU B O 1
ATOM 3508 N N . ALA B 1 103 ? -33.531 25.922 5.703 1 88.12 103 ALA B N 1
ATOM 3509 C CA . ALA B 1 103 ? -34.125 24.906 4.84 1 88.12 103 ALA B CA 1
ATOM 3510 C C . ALA B 1 103 ? -33.062 24.172 4.027 1 88.12 103 ALA B C 1
ATOM 3512 O O . ALA B 1 103 ? -33.156 22.953 3.873 1 88.12 103 ALA B O 1
ATOM 3513 N N . ALA B 1 104 ? -32.094 24.875 3.49 1 91.75 104 ALA B N 1
ATOM 3514 C CA . ALA B 1 104 ? -31.016 24.281 2.732 1 91.75 104 ALA B CA 1
ATOM 3515 C C . ALA B 1 104 ? -30.188 23.344 3.609 1 91.75 104 ALA B C 1
ATOM 3517 O O . ALA B 1 104 ? -29.781 22.266 3.162 1 91.75 104 ALA B O 1
ATOM 3518 N N . CYS B 1 105 ? -29.969 23.719 4.832 1 91.62 105 CYS B N 1
ATOM 3519 C CA . CYS B 1 105 ? -29.25 22.875 5.762 1 91.62 105 CYS B CA 1
ATOM 3520 C C . CYS B 1 105 ? -30 21.578 6.027 1 91.62 105 CYS B C 1
ATOM 3522 O O . CYS B 1 105 ? -29.406 20.5 6.094 1 91.62 105 CYS B O 1
ATOM 3524 N N . ALA B 1 106 ? -31.312 21.719 6.211 1 90.75 106 ALA B N 1
ATOM 3525 C CA . ALA B 1 106 ? -32.125 20.531 6.43 1 90.75 106 ALA B CA 1
ATOM 3526 C C . ALA B 1 106 ? -32.031 19.562 5.246 1 90.75 106 ALA B C 1
ATOM 3528 O O . ALA B 1 106 ? -31.922 18.359 5.434 1 90.75 106 ALA B O 1
ATOM 3529 N N . LEU B 1 107 ? -32.031 20.125 4.039 1 92.25 107 LEU B N 1
ATOM 3530 C CA . LEU B 1 107 ? -31.875 19.312 2.842 1 92.25 107 LEU B CA 1
ATOM 3531 C C . LEU B 1 107 ? -30.484 18.688 2.799 1 92.25 107 LEU B C 1
ATOM 3533 O O . LEU B 1 107 ? -30.328 17.531 2.402 1 92.25 107 LEU B O 1
ATOM 3537 N N . GLY B 1 108 ? -29.484 19.422 3.135 1 94.31 108 GLY B N 1
ATOM 3538 C CA . GLY B 1 108 ? -28.141 18.906 3.215 1 94.31 108 GLY B CA 1
ATOM 3539 C C . GLY B 1 108 ? -28 17.75 4.191 1 94.31 108 GLY B C 1
ATOM 3540 O O . GLY B 1 108 ? -27.312 16.766 3.902 1 94.31 108 GLY B O 1
ATOM 3541 N N . HIS B 1 109 ? -28.688 17.922 5.336 1 95.88 109 HIS B N 1
ATOM 3542 C CA . HIS B 1 109 ? -28.656 16.844 6.316 1 95.88 109 HIS B CA 1
ATOM 3543 C C . HIS B 1 109 ? -29.359 15.594 5.793 1 95.88 109 HIS B C 1
ATOM 3545 O O . HIS B 1 109 ? -28.922 14.469 6.047 1 95.88 109 HIS B O 1
ATOM 3551 N N . ALA B 1 110 ? -30.453 15.82 5.109 1 95.69 110 ALA B N 1
ATOM 3552 C CA . ALA B 1 110 ? -31.141 14.68 4.504 1 95.69 110 ALA B CA 1
ATOM 3553 C C . ALA B 1 110 ? -30.234 13.969 3.492 1 95.69 110 ALA B C 1
ATOM 3555 O O . ALA B 1 110 ? -30.219 12.742 3.422 1 95.69 110 ALA B O 1
ATOM 3556 N N . GLY B 1 111 ? -29.547 14.758 2.709 1 95.88 111 GLY B N 1
ATOM 3557 C CA . GLY B 1 111 ? -28.594 14.195 1.767 1 95.88 111 GLY B CA 1
ATOM 3558 C C . GLY B 1 111 ? -27.5 13.383 2.438 1 95.88 111 GLY B C 1
ATOM 3559 O O . GLY B 1 111 ? -27.156 12.297 1.972 1 95.88 111 GLY B O 1
ATOM 3560 N N . LEU B 1 112 ? -26.984 13.883 3.508 1 97.12 112 LEU B N 1
ATOM 3561 C CA . LEU B 1 112 ? -25.938 13.18 4.254 1 97.12 112 LEU B CA 1
ATOM 3562 C C . LEU B 1 112 ? -26.484 11.883 4.836 1 97.12 112 LEU B C 1
ATOM 3564 O O . LEU B 1 112 ? -25.797 10.852 4.805 1 97.12 112 LEU B O 1
ATOM 3568 N N . LEU B 1 113 ? -27.688 11.977 5.344 1 97.44 113 LEU B N 1
ATOM 3569 C CA . LEU B 1 113 ? -28.297 10.781 5.902 1 97.44 113 LEU B CA 1
ATOM 3570 C C . LEU B 1 113 ? -28.516 9.727 4.824 1 97.44 113 LEU B C 1
ATOM 3572 O O . LEU B 1 113 ? -28.25 8.539 5.043 1 97.44 113 LEU B O 1
ATOM 3576 N N . LEU B 1 114 ? -29 10.172 3.717 1 96.44 114 LEU B N 1
ATOM 3577 C CA . LEU B 1 114 ? -29.203 9.258 2.6 1 96.44 114 LEU B CA 1
ATOM 3578 C C . LEU B 1 114 ? -27.891 8.625 2.164 1 96.44 114 LEU B C 1
ATOM 3580 O O . LEU B 1 114 ? -27.844 7.418 1.894 1 96.44 114 LEU B O 1
ATOM 3584 N N . ALA B 1 115 ? -26.859 9.414 2.064 1 96.81 115 ALA B N 1
ATOM 3585 C CA . ALA B 1 115 ? -25.547 8.883 1.696 1 96.81 115 ALA B CA 1
ATOM 3586 C C . ALA B 1 115 ? -25.078 7.828 2.699 1 96.81 115 ALA B C 1
ATOM 3588 O O . ALA B 1 115 ? -24.547 6.785 2.312 1 96.81 115 ALA B O 1
ATOM 3589 N N . ALA B 1 116 ? -25.297 8.07 3.973 1 97.38 116 ALA B N 1
ATOM 3590 C CA . ALA B 1 116 ? -24.922 7.113 5.008 1 97.38 116 ALA B CA 1
ATOM 3591 C C . ALA B 1 116 ? -25.719 5.82 4.867 1 97.38 116 ALA B C 1
ATOM 3593 O O . ALA B 1 116 ? -25.156 4.723 4.98 1 97.38 116 ALA B O 1
ATOM 3594 N N . LEU B 1 117 ? -27 6 4.59 1 95.81 117 LEU B N 1
ATOM 3595 C CA . LEU B 1 117 ? -27.859 4.828 4.441 1 95.81 117 LEU B CA 1
ATOM 3596 C C . LEU B 1 117 ? -27.469 4.016 3.215 1 95.81 117 LEU B C 1
ATOM 3598 O O . LEU B 1 117 ? -27.5 2.783 3.246 1 95.81 117 LEU B O 1
ATOM 3602 N N . CYS B 1 118 ? -27.109 4.715 2.176 1 93.75 118 CYS B N 1
ATOM 3603 C CA . CYS B 1 118 ? -26.625 4.023 0.982 1 93.75 118 CYS B CA 1
ATOM 3604 C C . CYS B 1 118 ? -25.391 3.191 1.292 1 93.75 118 CYS B C 1
ATOM 3606 O O . CYS B 1 118 ? -25.25 2.068 0.803 1 93.75 118 CYS B O 1
ATOM 3608 N N . CYS B 1 119 ? -24.484 3.711 2.096 1 94.62 119 CYS B N 1
ATOM 3609 C CA . CYS B 1 119 ? -23.266 2.986 2.475 1 94.62 119 CYS B CA 1
ATOM 3610 C C . CYS B 1 119 ? -23.609 1.728 3.262 1 94.62 119 CYS B C 1
ATOM 3612 O O . CYS B 1 119 ? -23 0.679 3.064 1 94.62 119 CYS B O 1
ATOM 3614 N N . LEU B 1 120 ? -24.688 1.797 4.039 1 94.69 120 LEU B N 1
ATOM 3615 C CA . LEU B 1 120 ? -24.969 0.724 4.984 1 94.69 120 LEU B CA 1
ATOM 3616 C C . LEU B 1 120 ? -25.922 -0.304 4.375 1 94.69 120 LEU B C 1
ATOM 3618 O O . LEU B 1 120 ? -25.922 -1.469 4.777 1 94.69 120 LEU B O 1
ATOM 3622 N N . LEU B 1 121 ? -26.672 0.083 3.312 1 92.5 121 LEU B N 1
ATOM 3623 C CA . LEU B 1 121 ? -27.766 -0.786 2.889 1 92.5 121 LEU B CA 1
ATOM 3624 C C . LEU B 1 121 ? -27.5 -1.358 1.5 1 92.5 121 LEU B C 1
ATOM 3626 O O . LEU B 1 121 ? -28.188 -2.273 1.056 1 92.5 121 LEU B O 1
ATOM 3630 N N . LEU B 1 122 ? -26.547 -0.922 0.819 1 89.81 122 LEU B N 1
ATOM 3631 C CA . LEU B 1 122 ? -26.391 -1.337 -0.571 1 89.81 122 LEU B CA 1
ATOM 3632 C C . LEU B 1 122 ? -25.375 -2.477 -0.686 1 89.81 122 LEU B C 1
ATOM 3634 O O . LEU B 1 122 ? -24.781 -2.676 -1.744 1 89.81 122 LEU B O 1
ATOM 3638 N N . ARG B 1 123 ? -25.172 -3.225 0.249 1 90.31 123 ARG B N 1
ATOM 3639 C CA . ARG B 1 123 ? -24.297 -4.387 0.238 1 90.31 123 ARG B CA 1
ATOM 3640 C C . ARG B 1 123 ? -24.781 -5.43 -0.766 1 90.31 123 ARG B C 1
ATOM 3642 O O . ARG B 1 123 ? -23.969 -6.035 -1.478 1 90.31 123 ARG B O 1
ATOM 3649 N N . GLY B 1 124 ? -26.109 -5.586 -0.768 1 90.56 124 GLY B N 1
ATOM 3650 C CA . GLY B 1 124 ? -26.688 -6.555 -1.686 1 90.56 124 GLY B CA 1
ATOM 3651 C C . GLY B 1 124 ? -26.438 -6.219 -3.145 1 90.56 124 GLY B C 1
ATOM 3652 O O . GLY B 1 124 ? -26.078 -7.094 -3.938 1 90.56 124 GLY B O 1
ATOM 3653 N N . SER B 1 125 ? -26.656 -5.02 -3.475 1 88.81 125 SER B N 1
ATOM 3654 C CA . SER B 1 125 ? -26.406 -4.578 -4.84 1 88.81 125 SER B CA 1
ATOM 3655 C C . SER B 1 125 ? -24.938 -4.75 -5.215 1 88.81 125 SER B C 1
ATOM 3657 O O . SER B 1 125 ? -24.625 -5.152 -6.332 1 88.81 125 SER B O 1
ATOM 3659 N N . LEU B 1 126 ? -24.062 -4.445 -4.293 1 90.56 126 LEU B N 1
ATOM 3660 C CA . LEU B 1 126 ? -22.641 -4.629 -4.512 1 90.56 126 LEU B CA 1
ATOM 3661 C C . LEU B 1 126 ? -22.312 -6.098 -4.742 1 90.56 126 LEU B C 1
ATOM 3663 O O . LEU B 1 126 ? -21.547 -6.43 -5.656 1 90.56 126 LEU B O 1
ATOM 3667 N N . GLU B 1 127 ? -22.906 -6.945 -3.98 1 93.44 127 GLU B N 1
ATOM 3668 C CA . GLU B 1 127 ? -22.672 -8.383 -4.117 1 93.44 127 GLU B CA 1
ATOM 3669 C C . GLU B 1 127 ? -23.109 -8.883 -5.488 1 93.44 127 GLU B C 1
ATOM 3671 O O . GLU B 1 127 ? -22.406 -9.664 -6.125 1 93.44 127 GLU B O 1
ATOM 3676 N N . ALA B 1 128 ? -24.266 -8.453 -5.891 1 92.62 128 ALA B N 1
ATOM 3677 C CA . ALA B 1 128 ? -24.781 -8.867 -7.191 1 92.62 128 ALA B CA 1
ATOM 3678 C C . ALA B 1 128 ? -23.875 -8.383 -8.32 1 92.62 128 ALA B C 1
ATOM 3680 O O . ALA B 1 128 ? -23.594 -9.125 -9.266 1 92.62 128 ALA B O 1
ATOM 3681 N N . SER B 1 129 ? -23.422 -7.164 -8.195 1 91.94 129 SER B N 1
ATOM 3682 C CA . SER B 1 129 ? -22.516 -6.605 -9.203 1 91.94 129 SER B CA 1
ATOM 3683 C C . SER B 1 129 ? -21.203 -7.371 -9.25 1 91.94 129 SER B C 1
ATOM 3685 O O . SER B 1 129 ? -20.688 -7.664 -10.328 1 91.94 129 SER B O 1
ATOM 3687 N N . LEU B 1 130 ? -20.688 -7.707 -8.102 1 93.69 130 LEU B N 1
ATOM 3688 C CA . LEU B 1 130 ? -19.438 -8.445 -8.016 1 93.69 130 LEU B CA 1
ATOM 3689 C C . LEU B 1 130 ? -19.609 -9.859 -8.57 1 93.69 130 LEU B C 1
ATOM 3691 O O . LEU B 1 130 ? -18.75 -10.344 -9.32 1 93.69 130 LEU B O 1
ATOM 3695 N N . ALA B 1 131 ? -20.734 -10.453 -8.242 1 94.94 131 ALA B N 1
ATOM 3696 C CA . ALA B 1 131 ? -21 -11.812 -8.703 1 94.94 131 ALA B CA 1
ATOM 3697 C C . ALA B 1 131 ? -21.047 -11.883 -10.227 1 94.94 131 ALA B C 1
ATOM 3699 O O . ALA B 1 131 ? -20.406 -12.742 -10.836 1 94.94 131 ALA B O 1
ATOM 3700 N N . LEU B 1 132 ? -21.75 -10.953 -10.758 1 93.88 132 LEU B N 1
ATOM 3701 C CA . LEU B 1 132 ? -21.891 -10.93 -12.211 1 93.88 132 LEU B CA 1
ATOM 3702 C C . LEU B 1 132 ? -20.562 -10.555 -12.875 1 93.88 132 LEU B C 1
ATOM 3704 O O . LEU B 1 132 ? -20.156 -11.195 -13.852 1 93.88 132 LEU B O 1
ATOM 3708 N N . GLY B 1 133 ? -19.938 -9.547 -12.383 1 94.12 133 GLY B N 1
ATOM 3709 C CA . GLY B 1 133 ? -18.672 -9.109 -12.945 1 94.12 133 GLY B CA 1
ATOM 3710 C C . GLY B 1 133 ? -17.594 -10.172 -12.875 1 94.12 133 GLY B C 1
ATOM 3711 O O . GLY B 1 133 ? -16.844 -10.375 -13.844 1 94.12 133 GLY B O 1
ATOM 3712 N N . LEU B 1 134 ? -17.469 -10.859 -11.766 1 96.44 134 LEU B N 1
ATOM 3713 C CA . LEU B 1 134 ? -16.469 -11.906 -11.594 1 96.44 134 LEU B CA 1
ATOM 3714 C C . LEU B 1 134 ? -16.766 -13.094 -12.508 1 96.44 134 LEU B C 1
ATOM 3716 O O . LEU B 1 134 ? -15.844 -13.68 -13.078 1 96.44 134 LEU B O 1
ATOM 3720 N N . ARG B 1 135 ? -18.047 -13.414 -12.609 1 95.81 135 ARG B N 1
ATOM 3721 C CA . ARG B 1 135 ? -18.422 -14.5 -13.508 1 95.81 135 ARG B CA 1
ATOM 3722 C C . ARG B 1 135 ? -17.984 -14.203 -14.938 1 95.81 135 ARG B C 1
ATOM 3724 O O . ARG B 1 135 ? -17.406 -15.062 -15.609 1 95.81 135 ARG B O 1
ATOM 3731 N N . GLN B 1 136 ? -18.219 -12.984 -15.344 1 93.75 136 GLN B N 1
ATOM 3732 C CA . GLN B 1 136 ? -17.797 -12.578 -16.688 1 93.75 136 GLN B CA 1
ATOM 3733 C C . GLN B 1 136 ? -16.281 -12.531 -16.797 1 93.75 136 GLN B C 1
ATOM 3735 O O . GLN B 1 136 ? -15.711 -12.938 -17.812 1 93.75 136 GLN B O 1
ATOM 3740 N N . GLY B 1 137 ? -15.688 -11.984 -15.773 1 94.81 137 GLY B N 1
ATOM 3741 C CA . GLY B 1 137 ? -14.234 -11.93 -15.766 1 94.81 137 GLY B CA 1
ATOM 3742 C C . GLY B 1 137 ? -13.586 -13.297 -15.914 1 94.81 137 GLY B C 1
ATOM 3743 O O . GLY B 1 137 ? -12.633 -13.461 -16.672 1 94.81 137 GLY B O 1
ATOM 3744 N N . LEU B 1 138 ? -14.117 -14.305 -15.25 1 96.88 138 LEU B N 1
ATOM 3745 C CA . LEU B 1 138 ? -13.602 -15.664 -15.344 1 96.88 138 LEU B CA 1
ATOM 3746 C C . LEU B 1 138 ? -13.812 -16.234 -16.734 1 96.88 138 LEU B C 1
ATOM 3748 O O . LEU B 1 138 ? -12.93 -16.891 -17.281 1 96.88 138 LEU B O 1
ATOM 3752 N N . ARG B 1 139 ? -14.938 -15.93 -17.266 1 94.12 139 ARG B N 1
ATOM 3753 C CA . ARG B 1 139 ? -15.266 -16.438 -18.594 1 94.12 139 ARG B CA 1
ATOM 3754 C C . ARG B 1 139 ? -14.312 -15.875 -19.656 1 94.12 139 ARG B C 1
ATOM 3756 O O . ARG B 1 139 ? -13.93 -16.578 -20.578 1 94.12 139 ARG B O 1
ATOM 3763 N N . PHE B 1 140 ? -13.898 -14.648 -19.469 1 94.44 140 PHE B N 1
ATOM 3764 C CA . PHE B 1 140 ? -13.07 -13.977 -20.453 1 94.44 140 PHE B CA 1
ATOM 3765 C C . PHE B 1 140 ? -11.594 -14.125 -20.125 1 94.44 140 PHE B C 1
ATOM 3767 O O . PHE B 1 140 ? -10.742 -13.508 -20.766 1 94.44 140 PHE B O 1
ATOM 3774 N N . TYR B 1 141 ? -11.266 -14.945 -19.156 1 96.38 141 TYR B N 1
ATOM 3775 C CA . TYR B 1 141 ? -9.891 -15.148 -18.719 1 96.38 141 TYR B CA 1
ATOM 3776 C C . TYR B 1 141 ? -9.016 -15.648 -19.859 1 96.38 141 TYR B C 1
ATOM 3778 O O . TYR B 1 141 ? -7.871 -15.219 -20 1 96.38 141 TYR B O 1
ATOM 3786 N N . ARG B 1 142 ? -9.57 -16.5 -20.766 1 95.25 142 ARG B N 1
ATOM 3787 C CA . ARG B 1 142 ? -8.797 -17.141 -21.812 1 95.25 142 ARG B CA 1
ATOM 3788 C C . ARG B 1 142 ? -8.641 -16.234 -23.031 1 95.25 142 ARG B C 1
ATOM 3790 O O . ARG B 1 142 ? -7.848 -16.516 -23.922 1 95.25 142 ARG B O 1
ATOM 3797 N N . ASP B 1 143 ? -9.383 -15.164 -23.062 1 92.56 143 ASP B N 1
ATOM 3798 C CA . ASP B 1 143 ? -9.461 -14.32 -24.25 1 92.56 143 ASP B CA 1
ATOM 3799 C C . ASP B 1 143 ? -8.352 -13.266 -24.25 1 92.56 143 ASP B C 1
ATOM 3801 O O . ASP B 1 143 ? -8.625 -12.078 -24.422 1 92.56 143 ASP B O 1
ATOM 3805 N N . THR B 1 144 ? -7.129 -13.68 -24.156 1 90.62 144 THR B N 1
ATOM 3806 C CA . THR B 1 144 ? -6.004 -12.758 -24.047 1 90.62 144 THR B CA 1
ATOM 3807 C C . THR B 1 144 ? -5.672 -12.156 -25.406 1 90.62 144 THR B C 1
ATOM 3809 O O . THR B 1 144 ? -4.918 -11.188 -25.5 1 90.62 144 THR B O 1
ATOM 3812 N N . ASP B 1 145 ? -6.246 -12.664 -26.5 1 87.81 145 ASP B N 1
ATOM 3813 C CA . ASP B 1 145 ? -5.984 -12.156 -27.844 1 87.81 145 ASP B CA 1
ATOM 3814 C C . ASP B 1 145 ? -7.18 -11.375 -28.391 1 87.81 145 ASP B C 1
ATOM 3816 O O . ASP B 1 145 ? -7.164 -10.898 -29.516 1 87.81 145 ASP B O 1
ATOM 3820 N N . THR B 1 146 ? -8.18 -11.297 -27.625 1 89.62 146 THR B N 1
ATOM 3821 C CA . THR B 1 146 ? -9.383 -10.586 -28.047 1 89.62 146 THR B CA 1
ATOM 3822 C C . THR B 1 146 ? -9.336 -9.133 -27.578 1 89.62 146 THR B C 1
ATOM 3824 O O . THR B 1 146 ? -9.242 -8.859 -26.375 1 89.62 146 THR B O 1
ATOM 3827 N N . PRO B 1 147 ? -9.367 -8.258 -28.578 1 88.25 147 PRO B N 1
ATOM 3828 C CA . PRO B 1 147 ? -9.344 -6.844 -28.188 1 88.25 147 PRO B CA 1
ATOM 3829 C C . PRO B 1 147 ? -10.445 -6.48 -27.203 1 88.25 147 PRO B C 1
ATOM 3831 O O . PRO B 1 147 ? -11.586 -6.926 -27.344 1 88.25 147 PRO B O 1
ATOM 3834 N N . GLY B 1 148 ? -10.203 -5.738 -26.125 1 87.06 148 GLY B N 1
ATOM 3835 C CA . GLY B 1 148 ? -11.156 -5.34 -25.094 1 87.06 148 GLY B CA 1
ATOM 3836 C C . GLY B 1 148 ? -11.148 -6.262 -23.891 1 87.06 148 GLY B C 1
ATOM 3837 O O . GLY B 1 148 ? -11.641 -5.898 -22.828 1 87.06 148 GLY B O 1
ATOM 3838 N N . ARG B 1 149 ? -10.625 -7.496 -24.156 1 89.75 149 ARG B N 1
ATOM 3839 C CA . ARG B 1 149 ? -10.656 -8.469 -23.078 1 89.75 149 ARG B CA 1
ATOM 3840 C C . ARG B 1 149 ? -9.25 -8.992 -22.766 1 89.75 149 ARG B C 1
ATOM 3842 O O . ARG B 1 149 ? -9.07 -9.812 -21.875 1 89.75 149 ARG B O 1
ATOM 3849 N N . CYS B 1 150 ? -8.266 -8.461 -23.391 1 89.06 150 CYS B N 1
ATOM 3850 C CA . CYS B 1 150 ? -6.914 -9 -23.312 1 89.06 150 CYS B CA 1
ATOM 3851 C C . CYS B 1 150 ? -6.328 -8.812 -21.922 1 89.06 150 CYS B C 1
ATOM 3853 O O . CYS B 1 150 ? -5.434 -9.555 -21.516 1 89.06 150 CYS B O 1
ATOM 3855 N N . PHE B 1 151 ? -6.898 -7.922 -21.234 1 91.31 151 PHE B N 1
ATOM 3856 C CA . PHE B 1 151 ? -6.336 -7.594 -19.922 1 91.31 151 PHE B CA 1
ATOM 3857 C C . PHE B 1 151 ? -7.012 -8.406 -18.828 1 91.31 151 PHE B C 1
ATOM 3859 O O . PHE B 1 151 ? -6.617 -8.336 -17.656 1 91.31 151 PHE B O 1
ATOM 3866 N N . MET B 1 152 ? -7.977 -9.156 -19.172 1 94.12 152 MET B N 1
ATOM 3867 C CA . MET B 1 152 ? -8.812 -9.797 -18.156 1 94.12 152 MET B CA 1
ATOM 3868 C C . MET B 1 152 ? -8.016 -10.852 -17.391 1 94.12 152 MET B C 1
ATOM 3870 O O . MET B 1 152 ? -8.172 -10.992 -16.188 1 94.12 152 MET B O 1
ATOM 3874 N N . LYS B 1 153 ? -7.148 -11.57 -18.109 1 95.56 153 LYS B N 1
ATOM 3875 C CA . LYS B 1 153 ? -6.328 -12.57 -17.438 1 95.56 153 LYS B CA 1
ATOM 3876 C C . LYS B 1 153 ? -5.469 -11.93 -16.359 1 95.56 153 LYS B C 1
ATOM 3878 O O . LYS B 1 153 ? -5.465 -12.398 -15.211 1 95.56 153 LYS B O 1
ATOM 3883 N N . LYS B 1 154 ? -4.789 -10.914 -16.781 1 95.5 154 LYS B N 1
ATOM 3884 C CA . LYS B 1 154 ? -3.939 -10.195 -15.836 1 95.5 154 LYS B CA 1
ATOM 3885 C C . LYS B 1 154 ? -4.758 -9.656 -14.664 1 95.5 154 LYS B C 1
ATOM 3887 O O . LYS B 1 154 ? -4.355 -9.789 -13.508 1 95.5 154 LYS B O 1
ATOM 3892 N N . THR B 1 155 ? -5.895 -9.117 -14.961 1 95.94 155 THR B N 1
ATOM 3893 C CA . THR B 1 155 ? -6.754 -8.523 -13.945 1 95.94 155 THR B CA 1
ATOM 3894 C C . THR B 1 155 ? -7.211 -9.57 -12.938 1 95.94 155 THR B C 1
ATOM 3896 O O . THR B 1 155 ? -7.141 -9.352 -11.727 1 95.94 155 THR B O 1
ATOM 3899 N N . ILE B 1 156 ? -7.582 -10.672 -13.414 1 97.31 156 ILE B N 1
ATOM 3900 C CA . ILE B 1 156 ? -8.102 -11.727 -12.547 1 97.31 156 ILE B CA 1
ATOM 3901 C C . ILE B 1 156 ? -6.961 -12.32 -11.719 1 97.31 156 ILE B C 1
ATOM 3903 O O . ILE B 1 156 ? -7.117 -12.555 -10.516 1 97.31 156 ILE B O 1
ATOM 3907 N N . ASP B 1 157 ? -5.836 -12.547 -12.367 1 97.5 157 ASP B N 1
ATOM 3908 C CA . ASP B 1 157 ? -4.695 -13.094 -11.641 1 97.5 157 ASP B CA 1
ATOM 3909 C C . ASP B 1 157 ? -4.254 -12.164 -10.516 1 97.5 157 ASP B C 1
ATOM 3911 O O . ASP B 1 157 ? -4.047 -12.609 -9.383 1 97.5 157 ASP B O 1
ATOM 3915 N N . LEU B 1 158 ? -4.125 -10.969 -10.852 1 96.88 158 LEU B N 1
ATOM 3916 C CA . LEU B 1 158 ? -3.703 -10 -9.844 1 96.88 158 LEU B CA 1
ATOM 3917 C C . LEU B 1 158 ? -4.746 -9.875 -8.734 1 96.88 158 LEU B C 1
ATOM 3919 O O . LEU B 1 158 ? -4.398 -9.75 -7.559 1 96.88 158 LEU B O 1
ATOM 3923 N N . LEU B 1 159 ? -6 -9.867 -9.102 1 97.31 159 LEU B N 1
ATOM 3924 C CA . LEU B 1 159 ? -7.086 -9.805 -8.133 1 97.31 159 LEU B CA 1
ATOM 3925 C C . LEU B 1 159 ? -7.027 -10.984 -7.168 1 97.31 159 LEU B C 1
ATOM 3927 O O . LEU B 1 159 ? -7.113 -10.797 -5.953 1 97.31 159 LEU B O 1
ATOM 3931 N N . GLN B 1 160 ? -6.84 -12.188 -7.668 1 98 160 GLN B N 1
ATOM 3932 C CA . GLN B 1 160 ? -6.801 -13.391 -6.844 1 98 160 GLN B CA 1
ATOM 3933 C C . GLN B 1 160 ? -5.605 -13.367 -5.895 1 98 160 GLN B C 1
ATOM 3935 O O . GLN B 1 160 ? -5.711 -13.805 -4.746 1 98 160 GLN B O 1
ATOM 3940 N N . ILE B 1 161 ? -4.559 -12.836 -6.359 1 97.38 161 ILE B N 1
ATOM 3941 C CA . ILE B 1 161 ? -3.355 -12.758 -5.535 1 97.38 161 ILE B CA 1
ATOM 3942 C C . ILE B 1 161 ? -3.551 -11.711 -4.441 1 97.38 161 ILE B C 1
ATOM 3944 O O . ILE B 1 161 ? -3.289 -11.969 -3.268 1 97.38 161 ILE B O 1
ATOM 3948 N N . GLU B 1 162 ? -4.047 -10.594 -4.824 1 96.25 162 GLU B N 1
ATOM 3949 C CA . GLU B 1 162 ? -4.18 -9.469 -3.904 1 96.25 162 GLU B CA 1
ATOM 3950 C C . GLU B 1 162 ? -5.199 -9.766 -2.809 1 96.25 162 GLU B C 1
ATOM 3952 O O . GLU B 1 162 ? -4.977 -9.445 -1.642 1 96.25 162 GLU B O 1
ATOM 3957 N N . PHE B 1 163 ? -6.281 -10.398 -3.137 1 97.56 163 PHE B N 1
ATOM 3958 C CA . PHE B 1 163 ? -7.367 -10.594 -2.182 1 97.56 163 PHE B CA 1
ATOM 3959 C C . PHE B 1 163 ? -7.34 -12.008 -1.618 1 97.56 163 PHE B C 1
ATOM 3961 O O . PHE B 1 163 ? -8.242 -12.406 -0.876 1 97.56 163 PHE B O 1
ATOM 3968 N N . ARG B 1 164 ? -6.312 -12.789 -2.029 1 96.94 164 ARG B N 1
ATOM 3969 C CA . ARG B 1 164 ? -6.133 -14.133 -1.496 1 96.94 164 ARG B CA 1
ATOM 3970 C C . ARG B 1 164 ? -7.406 -14.953 -1.647 1 96.94 164 ARG B C 1
ATOM 3972 O O . ARG B 1 164 ? -7.926 -15.492 -0.666 1 96.94 164 ARG B O 1
ATOM 3979 N N . CYS B 1 165 ? -7.855 -15.008 -2.807 1 97.88 165 CYS B N 1
ATOM 3980 C CA . CYS B 1 165 ? -9.078 -15.727 -3.145 1 97.88 165 CYS B CA 1
ATOM 3981 C C . CYS B 1 165 ? -8.93 -16.469 -4.469 1 97.88 165 CYS B C 1
ATOM 3983 O O . CYS B 1 165 ? -7.914 -16.328 -5.152 1 97.88 165 CYS B O 1
ATOM 3985 N N . CYS B 1 166 ? -9.844 -17.312 -4.754 1 97.56 166 CYS B N 1
ATOM 3986 C CA . CYS B 1 166 ? -9.805 -18.078 -5.992 1 97.56 166 CYS B CA 1
ATOM 3987 C C . CYS B 1 166 ? -11.203 -18.281 -6.547 1 97.56 166 CYS B C 1
ATOM 3989 O O . CYS B 1 166 ? -12.094 -18.766 -5.844 1 97.56 166 CYS B O 1
ATOM 3991 N N . GLY B 1 167 ? -11.43 -17.875 -7.816 1 97.44 167 GLY B N 1
ATOM 3992 C CA . GLY B 1 167 ? -12.734 -18.047 -8.438 1 97.44 167 GLY B CA 1
ATOM 3993 C C . GLY B 1 167 ? -13.797 -17.125 -7.863 1 97.44 167 GLY B C 1
ATOM 3994 O O . GLY B 1 167 ? -13.5 -16.281 -7.027 1 97.44 167 GLY B O 1
ATOM 3995 N N . ASN B 1 168 ? -14.977 -17.312 -8.391 1 97.5 168 ASN B N 1
ATOM 3996 C CA . ASN B 1 168 ? -16.109 -16.531 -7.902 1 97.5 168 ASN B CA 1
ATOM 3997 C C . ASN B 1 168 ? -16.594 -17.031 -6.543 1 97.5 168 ASN B C 1
ATOM 3999 O O . ASN B 1 168 ? -16.5 -16.312 -5.547 1 97.5 168 ASN B O 1
ATOM 4003 N N . ASN B 1 169 ? -16.984 -18.25 -6.461 1 96.5 169 ASN B N 1
ATOM 4004 C CA . ASN B 1 169 ? -17.438 -18.875 -5.223 1 96.5 169 ASN B CA 1
ATOM 4005 C C . ASN B 1 169 ? -16.328 -19.719 -4.59 1 96.5 169 ASN B C 1
ATOM 4007 O O . ASN B 1 169 ? -16.344 -19.969 -3.383 1 96.5 169 ASN B O 1
ATOM 4011 N N . GLY B 1 170 ? -15.414 -20.094 -5.387 1 94.88 170 GLY B N 1
ATOM 4012 C CA . GLY B 1 170 ? -14.312 -20.969 -5.004 1 94.88 170 GLY B CA 1
ATOM 4013 C C . GLY B 1 170 ? -13.5 -21.453 -6.188 1 94.88 170 GLY B C 1
ATOM 4014 O O . GLY B 1 170 ? -13.805 -21.141 -7.336 1 94.88 170 GLY B O 1
ATOM 4015 N N . PHE B 1 171 ? -12.555 -22.297 -5.891 1 94.38 171 PHE B N 1
ATOM 4016 C CA . PHE B 1 171 ? -11.625 -22.734 -6.926 1 94.38 171 PHE B CA 1
ATOM 4017 C C . PHE B 1 171 ? -12.32 -23.641 -7.934 1 94.38 171 PHE B C 1
ATOM 4019 O O . PHE B 1 171 ? -11.883 -23.75 -9.078 1 94.38 171 PHE B O 1
ATOM 4026 N N . ARG B 1 172 ? -13.453 -24.266 -7.57 1 93.94 172 ARG B N 1
ATOM 4027 C CA . ARG B 1 172 ? -14.141 -25.203 -8.453 1 93.94 172 ARG B CA 1
ATOM 4028 C C . ARG B 1 172 ? -14.781 -24.469 -9.625 1 93.94 172 ARG B C 1
ATOM 4030 O O . ARG B 1 172 ? -15.156 -25.094 -10.625 1 93.94 172 ARG B O 1
ATOM 4037 N N . ASP B 1 173 ? -14.969 -23.172 -9.5 1 96.06 173 ASP B N 1
ATOM 4038 C CA . ASP B 1 173 ? -15.492 -22.391 -10.609 1 96.06 173 ASP B CA 1
ATOM 4039 C C . ASP B 1 173 ? -14.625 -22.547 -11.859 1 96.06 173 ASP B C 1
ATOM 4041 O O . ASP B 1 173 ? -15.133 -22.516 -12.984 1 96.06 173 ASP B O 1
ATOM 4045 N N . TRP B 1 174 ? -13.375 -22.781 -11.664 1 96.44 174 TRP B N 1
ATOM 4046 C CA . TRP B 1 174 ? -12.438 -22.906 -12.773 1 96.44 174 TRP B CA 1
ATOM 4047 C C . TRP B 1 174 ? -12.625 -24.234 -13.5 1 96.44 174 TRP B C 1
ATOM 4049 O O . TRP B 1 174 ? -12.211 -24.375 -14.656 1 96.44 174 TRP B O 1
ATOM 4059 N N . PHE B 1 175 ? -13.297 -25.203 -12.797 1 94.81 175 PHE B N 1
ATOM 4060 C CA . PHE B 1 175 ? -13.516 -26.516 -13.391 1 94.81 175 PHE B CA 1
ATOM 4061 C C . PHE B 1 175 ? -14.641 -26.453 -14.414 1 94.81 175 PHE B C 1
ATOM 4063 O O . PHE B 1 175 ? -14.75 -27.344 -15.273 1 94.81 175 PHE B O 1
ATOM 4070 N N . GLU B 1 176 ? -15.453 -25.391 -14.266 1 93.25 176 GLU B N 1
ATOM 4071 C CA . GLU B 1 176 ? -16.688 -25.328 -15.062 1 93.25 176 GLU B CA 1
ATOM 4072 C C . GLU B 1 176 ? -16.5 -24.453 -16.281 1 93.25 176 GLU B C 1
ATOM 4074 O O . GLU B 1 176 ? -17.422 -24.312 -17.109 1 93.25 176 GLU B O 1
ATOM 4079 N N . ILE B 1 177 ? -15.383 -23.922 -16.453 1 94.44 177 ILE B N 1
ATOM 4080 C CA . ILE B 1 177 ? -15.141 -23.047 -17.594 1 94.44 177 ILE B CA 1
ATOM 4081 C C . ILE B 1 177 ? -13.828 -23.438 -18.281 1 94.44 177 ILE B C 1
ATOM 4083 O O . ILE B 1 177 ? -12.945 -24 -17.641 1 94.44 177 ILE B O 1
ATOM 4087 N N . GLN B 1 178 ? -13.766 -23.25 -19.594 1 95.5 178 GLN B N 1
ATOM 4088 C CA . GLN B 1 178 ? -12.492 -23.391 -20.297 1 95.5 178 GLN B CA 1
ATOM 4089 C C . GLN B 1 178 ? -11.633 -22.141 -20.141 1 95.5 178 GLN B C 1
ATOM 4091 O O . GLN B 1 178 ? -11.914 -21.109 -20.766 1 95.5 178 GLN B O 1
ATOM 4096 N N . TRP B 1 179 ? -10.602 -22.234 -19.312 1 95.88 179 TRP B N 1
ATOM 4097 C CA . TRP B 1 179 ? -9.797 -21.047 -19.047 1 95.88 179 TRP B CA 1
ATOM 4098 C C . TRP B 1 179 ? -8.477 -21.109 -19.797 1 95.88 179 TRP B C 1
ATOM 4100 O O . TRP B 1 179 ? -7.68 -20.172 -19.75 1 95.88 179 TRP B O 1
ATOM 4110 N N . ILE B 1 180 ? -8.219 -22.203 -20.547 1 94.19 180 ILE B N 1
ATOM 4111 C CA . ILE B 1 180 ? -7.074 -22.297 -21.453 1 94.19 180 ILE B CA 1
ATOM 4112 C C . ILE B 1 180 ? -7.512 -22.047 -22.891 1 94.19 180 ILE B C 1
ATOM 4114 O O . ILE B 1 180 ? -8.398 -22.734 -23.406 1 94.19 180 ILE B O 1
ATOM 4118 N N . SER B 1 181 ? -6.91 -21.094 -23.484 1 93.06 181 SER B N 1
ATOM 4119 C CA . SER B 1 181 ? -7.254 -20.734 -24.859 1 93.06 181 SER B CA 1
ATOM 4120 C C . SER B 1 181 ? -6.926 -21.859 -25.828 1 93.06 181 SER B C 1
ATOM 4122 O O . SER B 1 181 ? -5.957 -22.594 -25.625 1 93.06 181 SER B O 1
ATOM 4124 N N . ASN B 1 182 ? -7.629 -21.984 -26.922 1 91.56 182 ASN B N 1
ATOM 4125 C CA . ASN B 1 182 ? -7.438 -23 -27.953 1 91.56 182 ASN B CA 1
ATOM 4126 C C . ASN B 1 182 ? -6.059 -22.891 -28.594 1 91.56 182 ASN B C 1
ATOM 4128 O O . ASN B 1 182 ? -5.508 -23.891 -29.062 1 91.56 182 ASN B O 1
ATOM 4132 N N . ARG B 1 183 ? -5.496 -21.781 -28.578 1 90.75 183 ARG B N 1
ATOM 4133 C CA . ARG B 1 183 ? -4.207 -21.562 -29.234 1 90.75 183 ARG B CA 1
ATOM 4134 C C . ARG B 1 183 ? -3.092 -22.297 -28.5 1 90.75 183 ARG B C 1
ATOM 4136 O O . ARG B 1 183 ? -2.008 -22.5 -29.062 1 90.75 183 ARG B O 1
ATOM 4143 N N . TYR B 1 184 ? -3.402 -22.766 -27.281 1 91.62 184 TYR B N 1
ATOM 4144 C CA . TYR B 1 184 ? -2.371 -23.438 -26.5 1 91.62 184 TYR B CA 1
ATOM 4145 C C . TYR B 1 184 ? -2.695 -24.922 -26.344 1 91.62 184 TYR B C 1
ATOM 4147 O O . TYR B 1 184 ? -2.08 -25.625 -25.531 1 91.62 184 TYR B O 1
ATOM 4155 N N . LEU B 1 185 ? -3.682 -25.359 -27.109 1 92.75 185 LEU B N 1
ATOM 4156 C CA . LEU B 1 185 ? -4.09 -26.75 -27.078 1 92.75 185 LEU B CA 1
ATOM 4157 C C . LEU B 1 185 ? -3.688 -27.469 -28.375 1 92.75 185 LEU B C 1
ATOM 4159 O O . LEU B 1 185 ? -3.826 -26.906 -29.469 1 92.75 185 LEU B O 1
ATOM 4163 N N . ASP B 1 186 ? -3.143 -28.625 -28.203 1 93.25 186 ASP B N 1
ATOM 4164 C CA . ASP B 1 186 ? -2.812 -29.469 -29.359 1 93.25 186 ASP B CA 1
ATOM 4165 C C . ASP B 1 186 ? -3.986 -30.359 -29.734 1 93.25 186 ASP B C 1
ATOM 4167 O O . ASP B 1 186 ? -4.172 -31.438 -29.156 1 93.25 186 ASP B O 1
ATOM 4171 N N . PHE B 1 187 ? -4.637 -30.047 -30.797 1 91.56 187 PHE B N 1
ATOM 4172 C CA . PHE B 1 187 ? -5.84 -30.766 -31.203 1 91.56 187 PHE B CA 1
ATOM 4173 C C . PHE B 1 187 ? -5.488 -32.094 -31.875 1 91.56 187 PHE B C 1
ATOM 4175 O O . PHE B 1 187 ? -6.363 -32.906 -32.125 1 91.56 187 PHE B O 1
ATOM 4182 N N . SER B 1 188 ? -4.207 -32.344 -32.062 1 91.62 188 SER B N 1
ATOM 4183 C CA . SER B 1 188 ? -3.771 -33.656 -32.594 1 91.62 188 SER B CA 1
ATOM 4184 C C . SER B 1 188 ? -3.535 -34.656 -31.484 1 91.62 188 SER B C 1
ATOM 4186 O O . SER B 1 188 ? -3.473 -35.875 -31.75 1 91.62 188 SER B O 1
ATOM 4188 N N . SER B 1 189 ? -3.455 -34.156 -30.281 1 91.62 189 SER B N 1
ATOM 4189 C CA . SER B 1 189 ? -3.217 -35.031 -29.141 1 91.62 189 SER B CA 1
ATOM 4190 C C . SER B 1 189 ? -4.484 -35.781 -28.734 1 91.62 189 SER B C 1
ATOM 4192 O O . SER B 1 189 ? -5.566 -35.188 -28.688 1 91.62 189 SER B O 1
ATOM 4194 N N . LYS B 1 190 ? -4.301 -37 -28.344 1 92.56 190 LYS B N 1
ATOM 4195 C CA . LYS B 1 190 ? -5.422 -37.844 -27.938 1 92.56 190 LYS B CA 1
ATOM 4196 C C . LYS B 1 190 ? -6.031 -37.344 -26.625 1 92.56 190 LYS B C 1
ATOM 4198 O O . LYS B 1 190 ? -7.254 -37.375 -26.469 1 92.56 190 LYS B O 1
ATOM 4203 N N . GLU B 1 191 ? -5.195 -36.938 -25.828 1 89 191 GLU B N 1
ATOM 4204 C CA . GLU B 1 191 ? -5.664 -36.469 -24.531 1 89 191 GLU B CA 1
ATOM 4205 C C . GLU B 1 191 ? -6.598 -35.281 -24.672 1 89 191 GLU B C 1
ATOM 4207 O O . GLU B 1 191 ? -7.66 -35.25 -24.047 1 89 191 GLU B O 1
ATOM 4212 N N . VAL B 1 192 ? -6.246 -34.344 -25.469 1 92.06 192 VAL B N 1
ATOM 4213 C CA . VAL B 1 192 ? -7.043 -33.156 -25.672 1 92.06 192 VAL B CA 1
ATOM 4214 C C . VAL B 1 192 ? -8.367 -33.5 -26.344 1 92.06 192 VAL B C 1
ATOM 4216 O O . VAL B 1 192 ? -9.422 -33.031 -25.938 1 92.06 192 VAL B O 1
ATOM 4219 N N . LYS B 1 193 ? -8.32 -34.375 -27.344 1 92.44 193 LYS B N 1
ATOM 4220 C CA . LYS B 1 193 ? -9.523 -34.781 -28.062 1 92.44 193 LYS B CA 1
ATOM 4221 C C . LYS B 1 193 ? -10.492 -35.531 -27.141 1 92.44 193 LYS B C 1
ATOM 4223 O O . LYS B 1 193 ? -11.695 -35.25 -27.172 1 92.44 193 LYS B O 1
ATOM 4228 N N . ASP B 1 194 ? -9.93 -36.344 -26.359 1 92 194 ASP B N 1
ATOM 4229 C CA . ASP B 1 194 ? -10.766 -37.125 -25.438 1 92 194 ASP B CA 1
ATOM 4230 C C . ASP B 1 194 ? -11.453 -36.219 -24.422 1 92 194 ASP B C 1
ATOM 4232 O O . ASP B 1 194 ? -12.633 -36.406 -24.109 1 92 194 ASP B O 1
ATOM 4236 N N . ARG B 1 195 ? -10.758 -35.281 -24.016 1 90.81 195 ARG B N 1
ATOM 4237 C CA . ARG B 1 195 ? -11.312 -34.375 -23.016 1 90.81 195 ARG B CA 1
ATOM 4238 C C . ARG B 1 195 ? -12.406 -33.5 -23.609 1 90.81 195 ARG B C 1
ATOM 4240 O O . ARG B 1 195 ? -13.43 -33.25 -22.969 1 90.81 195 ARG B O 1
ATOM 4247 N N . ILE B 1 196 ? -12.219 -33.031 -24.75 1 91.44 196 ILE B N 1
ATOM 4248 C CA . ILE B 1 196 ? -13.203 -32.188 -25.422 1 91.44 196 ILE B CA 1
ATOM 4249 C C . ILE B 1 196 ? -14.445 -33.031 -25.766 1 91.44 196 ILE B C 1
ATOM 4251 O O . ILE B 1 196 ? -15.57 -32.562 -25.609 1 91.44 196 ILE B O 1
ATOM 4255 N N . LYS B 1 197 ? -14.266 -34.25 -26.141 1 89.56 197 LYS B N 1
ATOM 4256 C CA . LYS B 1 197 ? -15.375 -35.125 -26.516 1 89.56 197 LYS B CA 1
ATOM 4257 C C . LYS B 1 197 ? -16.188 -35.531 -25.281 1 89.56 197 LYS B C 1
ATOM 4259 O O . LYS B 1 197 ? -17.406 -35.75 -25.391 1 89.56 197 LYS B O 1
ATOM 4264 N N . SER B 1 198 ? -15.484 -35.625 -24.172 1 86.88 198 SER B N 1
ATOM 4265 C CA . SER B 1 198 ? -16.141 -36.094 -22.953 1 86.88 198 SER B CA 1
ATOM 4266 C C . SER B 1 198 ? -17.016 -34.969 -22.359 1 86.88 198 SER B C 1
ATOM 4268 O O . SER B 1 198 ? -17.859 -35.25 -21.5 1 86.88 198 SER B O 1
ATOM 4270 N N . ASN B 1 199 ? -16.781 -33.844 -22.844 1 83.81 199 ASN B N 1
ATOM 4271 C CA . ASN B 1 199 ? -17.578 -32.75 -22.328 1 83.81 199 ASN B CA 1
ATOM 4272 C C . ASN B 1 199 ? -18.688 -32.344 -23.297 1 83.81 199 ASN B C 1
ATOM 4274 O O . ASN B 1 199 ? -18.453 -32.219 -24.5 1 83.81 199 ASN B O 1
ATOM 4278 N N . VAL B 1 200 ? -19.859 -32.281 -22.891 1 75.19 200 VAL B N 1
ATOM 4279 C CA . VAL B 1 200 ? -21.078 -32.125 -23.672 1 75.19 200 VAL B CA 1
ATOM 4280 C C . VAL B 1 200 ? -21.016 -30.812 -24.453 1 75.19 200 VAL B C 1
ATOM 4282 O O . VAL B 1 200 ? -21.453 -30.75 -25.609 1 75.19 200 VAL B O 1
ATOM 4285 N N . ASP B 1 201 ? -20.375 -29.75 -23.953 1 82.5 201 ASP B N 1
ATOM 4286 C CA . ASP B 1 201 ? -20.391 -28.453 -24.594 1 82.5 201 ASP B CA 1
ATOM 4287 C C . ASP B 1 201 ? -19.188 -28.281 -25.516 1 82.5 201 ASP B C 1
ATOM 4289 O O . ASP B 1 201 ? -18.984 -27.203 -26.094 1 82.5 201 ASP B O 1
ATOM 4293 N N . GLY B 1 202 ? -18.391 -29.359 -25.641 1 87.31 202 GLY B N 1
ATOM 4294 C CA . GLY B 1 202 ? -17.234 -29.297 -26.531 1 87.31 202 GLY B CA 1
ATOM 4295 C C . GLY B 1 202 ? -16.141 -28.375 -26.016 1 87.31 202 GLY B C 1
ATOM 4296 O O . GLY B 1 202 ? -15.359 -27.828 -26.797 1 87.31 202 GLY B O 1
ATOM 4297 N N . ARG B 1 203 ? -16.25 -28.109 -24.766 1 92.12 203 ARG B N 1
ATOM 4298 C CA . ARG B 1 203 ? -15.25 -27.234 -24.156 1 92.12 203 ARG B CA 1
ATOM 4299 C C . ARG B 1 203 ? -14.141 -28.047 -23.5 1 92.12 203 ARG B C 1
ATOM 4301 O O . ARG B 1 203 ? -14.359 -29.188 -23.094 1 92.12 203 ARG B O 1
ATOM 4308 N N . TYR B 1 204 ? -12.938 -27.5 -23.578 1 94.44 204 TYR B N 1
ATOM 4309 C CA . TYR B 1 204 ? -11.805 -28.125 -22.891 1 94.44 204 TYR B CA 1
ATOM 4310 C C . TYR B 1 204 ? -11.812 -27.781 -21.406 1 94.44 204 TYR B C 1
ATOM 4312 O O . TYR B 1 204 ? -11.305 -26.734 -21 1 94.44 204 TYR B O 1
ATOM 4320 N N . LEU B 1 205 ? -12.414 -28.609 -20.578 1 94.38 205 LEU B N 1
ATOM 4321 C CA . LEU B 1 205 ? -12.516 -28.406 -19.141 1 94.38 205 LEU B CA 1
ATOM 4322 C C . LEU B 1 205 ? -11.5 -29.281 -18.406 1 94.38 205 LEU B C 1
ATOM 4324 O O . LEU B 1 205 ? -11.336 -30.453 -18.734 1 94.38 205 LEU B O 1
ATOM 4328 N N . VAL B 1 206 ? -10.828 -28.688 -17.562 1 92.44 206 VAL B N 1
ATOM 4329 C CA . VAL B 1 206 ? -9.836 -29.406 -16.766 1 92.44 206 VAL B CA 1
ATOM 4330 C C . VAL B 1 206 ? -10.078 -29.172 -15.281 1 92.44 206 VAL B C 1
ATOM 4332 O O . VAL B 1 206 ? -10.664 -28.156 -14.898 1 92.44 206 VAL B O 1
ATOM 4335 N N . ASP B 1 207 ? -9.656 -30.156 -14.477 1 92.69 207 ASP B N 1
ATOM 4336 C CA . ASP B 1 207 ? -9.656 -29.969 -13.023 1 92.69 207 ASP B CA 1
ATOM 4337 C C . ASP B 1 207 ? -8.375 -29.266 -12.562 1 92.69 207 ASP B C 1
ATOM 4339 O O . ASP B 1 207 ? -7.582 -29.844 -11.82 1 92.69 207 ASP B O 1
ATOM 4343 N N . GLY B 1 208 ? -8.234 -28.094 -12.992 1 94.56 208 GLY B N 1
ATOM 4344 C CA . GLY B 1 208 ? -7.078 -27.266 -12.703 1 94.56 208 GLY B CA 1
ATOM 4345 C C . GLY B 1 208 ? -7.422 -25.797 -12.516 1 94.56 208 GLY B C 1
ATOM 4346 O O . GLY B 1 208 ? -8.531 -25.375 -12.836 1 94.56 208 GLY B O 1
ATOM 4347 N N . VAL B 1 209 ? -6.523 -25.109 -11.898 1 96.5 209 VAL B N 1
ATOM 4348 C CA . VAL B 1 209 ? -6.723 -23.703 -11.602 1 96.5 209 VAL B CA 1
ATOM 4349 C C . VAL B 1 209 ? -5.512 -22.891 -12.07 1 96.5 209 VAL B C 1
ATOM 4351 O O . VAL B 1 209 ? -4.426 -23.453 -12.25 1 96.5 209 VAL B O 1
ATOM 4354 N N . PRO B 1 210 ? -5.691 -21.609 -12.391 1 96.88 210 PRO B N 1
ATOM 4355 C CA . PRO B 1 210 ? -4.531 -20.75 -12.664 1 96.88 210 PRO B CA 1
ATOM 4356 C C . PRO B 1 210 ? -3.596 -20.625 -11.469 1 96.88 210 PRO B C 1
ATOM 4358 O O . PRO B 1 210 ? -3.994 -20.906 -10.336 1 96.88 210 PRO B O 1
ATOM 4361 N N . PHE B 1 211 ? -2.385 -20.188 -11.727 1 97.25 211 PHE B N 1
ATOM 4362 C CA . PHE B 1 211 ? -1.354 -20.094 -10.695 1 97.25 211 PHE B CA 1
ATOM 4363 C C . PHE B 1 211 ? -1.755 -19.125 -9.602 1 97.25 211 PHE B C 1
ATOM 4365 O O . PHE B 1 211 ? -1.309 -19.234 -8.461 1 97.25 211 PHE B O 1
ATOM 4372 N N . SER B 1 212 ? -2.605 -18.156 -9.922 1 97.5 212 SER B N 1
ATOM 4373 C CA . SER B 1 212 ? -2.973 -17.078 -9 1 97.5 212 SER B CA 1
ATOM 4374 C C . SER B 1 212 ? -3.848 -17.609 -7.863 1 97.5 212 SER B C 1
ATOM 4376 O O . SER B 1 212 ? -4.074 -16.906 -6.875 1 97.5 212 SER B O 1
ATOM 4378 N N . CYS B 1 213 ? -4.289 -18.859 -7.953 1 97.19 213 CYS B N 1
ATOM 4379 C CA . CYS B 1 213 ? -5.117 -19.469 -6.926 1 97.19 213 CYS B CA 1
ATOM 4380 C C . CYS B 1 213 ? -4.254 -20.078 -5.824 1 97.19 213 CYS B C 1
ATOM 4382 O O . CYS B 1 213 ? -4.766 -20.469 -4.773 1 97.19 213 CYS B O 1
ATOM 4384 N N . CYS B 1 214 ? -2.969 -20.125 -6.027 1 96.5 214 CYS B N 1
ATOM 4385 C CA . CYS B 1 214 ? -2.068 -20.812 -5.109 1 96.5 214 CYS B CA 1
ATOM 4386 C C . CYS B 1 214 ? -1.915 -20.031 -3.809 1 96.5 214 CYS B C 1
ATOM 4388 O O . CYS B 1 214 ? -1.747 -18.812 -3.826 1 96.5 214 CYS B O 1
ATOM 4390 N N . ASN B 1 215 ? -1.962 -20.734 -2.756 1 94.44 215 ASN B N 1
ATOM 4391 C CA . ASN B 1 215 ? -1.742 -20.172 -1.427 1 94.44 215 ASN B CA 1
ATOM 4392 C C . ASN B 1 215 ? -0.276 -20.266 -1.015 1 94.44 215 ASN B C 1
ATOM 4394 O O . ASN B 1 215 ? 0.236 -21.359 -0.771 1 94.44 215 ASN B O 1
ATOM 4398 N N . PRO B 1 216 ? 0.412 -19.141 -0.874 1 94.5 216 PRO B N 1
ATOM 4399 C CA . PRO B 1 216 ? 1.83 -19.172 -0.508 1 94.5 216 PRO B CA 1
ATOM 4400 C C . PRO B 1 216 ? 2.066 -19.75 0.885 1 94.5 216 PRO B C 1
ATOM 4402 O O . PRO B 1 216 ? 3.184 -20.172 1.203 1 94.5 216 PRO B O 1
ATOM 4405 N N . SER B 1 217 ? 1.079 -19.828 1.694 1 91.19 217 SER B N 1
ATOM 4406 C CA . SER B 1 217 ? 1.237 -20.297 3.068 1 91.19 217 SER B CA 1
ATOM 4407 C C . SER B 1 217 ? 1.193 -21.812 3.143 1 91.19 217 SER B C 1
ATOM 4409 O O . SER B 1 217 ? 1.458 -22.406 4.195 1 91.19 217 SER B O 1
ATOM 4411 N N . SER B 1 218 ? 0.854 -22.406 2.014 1 90.62 218 SER B N 1
ATOM 4412 C CA . SER B 1 218 ? 0.859 -23.875 1.98 1 90.62 218 SER B CA 1
ATOM 4413 C C . SER B 1 218 ? 2.279 -24.422 2.049 1 90.62 218 SER B C 1
ATOM 4415 O O . SER B 1 218 ? 3.186 -23.891 1.397 1 90.62 218 SER B O 1
ATOM 4417 N N . PRO B 1 219 ? 2.494 -25.438 2.828 1 89.12 219 PRO B N 1
ATOM 4418 C CA . PRO B 1 219 ? 3.84 -26 2.941 1 89.12 219 PRO B CA 1
ATOM 4419 C C . PRO B 1 219 ? 4.27 -26.766 1.689 1 89.12 219 PRO B C 1
ATOM 4421 O O . PRO B 1 219 ? 5.465 -26.906 1.427 1 89.12 219 PRO B O 1
ATOM 4424 N N . ARG B 1 220 ? 3.363 -27.297 0.953 1 90.19 220 ARG B N 1
ATOM 4425 C CA . ARG B 1 220 ? 3.686 -28.031 -0.266 1 90.19 220 ARG B CA 1
ATOM 4426 C C . ARG B 1 220 ? 3.738 -27.094 -1.471 1 90.19 220 ARG B C 1
ATOM 4428 O O . ARG B 1 220 ? 3.018 -26.094 -1.52 1 90.19 220 ARG B O 1
ATOM 4435 N N . PRO B 1 221 ? 4.645 -27.453 -2.414 1 91.62 221 PRO B N 1
ATOM 4436 C CA . PRO B 1 221 ? 4.539 -26.703 -3.666 1 91.62 221 PRO B CA 1
ATOM 4437 C C . PRO B 1 221 ? 3.143 -26.766 -4.277 1 91.62 221 PRO B C 1
ATOM 4439 O O . PRO B 1 221 ? 2.484 -27.812 -4.219 1 91.62 221 PRO B O 1
ATOM 4442 N N . CYS B 1 222 ? 2.707 -25.75 -4.781 1 93.38 222 CYS B N 1
ATOM 4443 C CA . CYS B 1 222 ? 1.332 -25.594 -5.242 1 93.38 222 CYS B CA 1
ATOM 4444 C C . CYS B 1 222 ? 1.004 -26.609 -6.34 1 93.38 222 CYS B C 1
ATOM 4446 O O . CYS B 1 222 ? 1.767 -26.75 -7.297 1 93.38 222 CYS B O 1
ATOM 4448 N N . ILE B 1 223 ? -0.025 -27.297 -6.129 1 92.19 223 ILE B N 1
ATOM 4449 C CA . ILE B 1 223 ? -0.574 -28.188 -7.145 1 92.19 223 ILE B CA 1
ATOM 4450 C C . ILE B 1 223 ? -1.702 -27.484 -7.895 1 92.19 223 ILE B C 1
ATOM 4452 O O . ILE B 1 223 ? -2.654 -27 -7.281 1 92.19 223 ILE B O 1
ATOM 4456 N N . GLN B 1 224 ? -1.626 -27.406 -9.18 1 94 224 GLN B N 1
ATOM 4457 C CA . GLN B 1 224 ? -2.586 -26.609 -9.945 1 94 224 GLN B CA 1
ATOM 4458 C C . GLN B 1 224 ? -3.436 -27.5 -10.844 1 94 224 GLN B C 1
ATOM 4460 O O . GLN B 1 224 ? -4.469 -27.062 -11.359 1 94 224 GLN B O 1
ATOM 4465 N N . TYR B 1 225 ? -2.971 -28.75 -11.117 1 92.19 225 TYR B N 1
ATOM 4466 C CA . TYR B 1 225 ? -3.666 -29.656 -12.031 1 92.19 225 TYR B CA 1
ATOM 4467 C C . TYR B 1 225 ? -4.039 -30.953 -11.344 1 92.19 225 TYR B C 1
ATOM 4469 O O . TYR B 1 225 ? -3.385 -31.359 -10.375 1 92.19 225 TYR B O 1
ATOM 4477 N N . GLN B 1 226 ? -5.105 -31.594 -11.82 1 91.19 226 GLN B N 1
ATOM 4478 C CA . GLN B 1 226 ? -5.594 -32.875 -11.273 1 91.19 226 GLN B CA 1
ATOM 4479 C C . GLN B 1 226 ? -5.875 -32.75 -9.773 1 91.19 226 GLN B C 1
ATOM 4481 O O . GLN B 1 226 ? -5.43 -33.562 -8.984 1 91.19 226 GLN B O 1
ATOM 4486 N N . LEU B 1 227 ? -6.598 -31.734 -9.477 1 90.88 227 LEU B N 1
ATOM 4487 C CA . LEU B 1 227 ? -6.812 -31.375 -8.086 1 90.88 227 LEU B CA 1
ATOM 4488 C C . LEU B 1 227 ? -7.746 -32.375 -7.402 1 90.88 227 LEU B C 1
ATOM 4490 O O . LEU B 1 227 ? -7.715 -32.531 -6.18 1 90.88 227 LEU B O 1
ATOM 4494 N N . THR B 1 228 ? -8.555 -33.031 -8.148 1 88.38 228 THR B N 1
ATOM 4495 C CA . THR B 1 228 ? -9.523 -33.938 -7.562 1 88.38 228 THR B CA 1
ATOM 4496 C C . THR B 1 228 ? -9.008 -35.375 -7.609 1 88.38 228 THR B C 1
ATOM 4498 O O . THR B 1 228 ? -9.703 -36.312 -7.191 1 88.38 228 THR B O 1
ATOM 4501 N N . ASN B 1 229 ? -7.762 -35.531 -8.117 1 88.5 229 ASN B N 1
ATOM 4502 C CA . ASN B 1 229 ? -7.168 -36.844 -8.242 1 88.5 229 ASN B CA 1
ATOM 4503 C C . ASN B 1 229 ? -6.098 -37.094 -7.18 1 88.5 229 ASN B C 1
ATOM 4505 O O . ASN B 1 229 ? -4.957 -36.656 -7.336 1 88.5 229 ASN B O 1
ATOM 4509 N N . ASN B 1 230 ? -6.34 -37.875 -6.238 1 86.44 230 ASN B N 1
ATOM 4510 C CA . ASN B 1 230 ? -5.41 -38.125 -5.145 1 86.44 230 ASN B CA 1
ATOM 4511 C C . ASN B 1 230 ? -4.203 -38.938 -5.613 1 86.44 230 ASN B C 1
ATOM 4513 O O . ASN B 1 230 ? -3.113 -38.812 -5.055 1 86.44 230 ASN B O 1
ATOM 4517 N N . SER B 1 231 ? -4.387 -39.75 -6.66 1 86.62 231 SER B N 1
ATOM 4518 C CA . SER B 1 231 ? -3.32 -40.625 -7.113 1 86.62 231 SER B CA 1
ATOM 4519 C C . SER B 1 231 ? -2.322 -39.875 -8 1 86.62 231 SER B C 1
ATOM 4521 O O . SER B 1 231 ? -1.215 -40.375 -8.234 1 86.62 231 SER B O 1
ATOM 4523 N N . ALA B 1 232 ? -2.725 -38.75 -8.375 1 87.38 232 ALA B N 1
ATOM 4524 C CA . ALA B 1 232 ? -1.873 -38 -9.305 1 87.38 232 ALA B CA 1
ATOM 4525 C C . ALA B 1 232 ? -0.691 -37.375 -8.57 1 87.38 232 ALA B C 1
ATOM 4527 O O . ALA B 1 232 ? 0.337 -37.062 -9.18 1 87.38 232 ALA B O 1
ATOM 4528 N N . HIS B 1 233 ? -0.813 -37.188 -7.285 1 87.62 233 HIS B N 1
ATOM 4529 C CA . HIS B 1 233 ? 0.234 -36.531 -6.508 1 87.62 233 HIS B CA 1
ATOM 4530 C C . HIS B 1 233 ? 0.574 -37.344 -5.258 1 87.62 233 HIS B C 1
ATOM 4532 O O . HIS B 1 233 ? -0.314 -37.906 -4.625 1 87.62 233 HIS B O 1
ATOM 4538 N N . TYR B 1 234 ? 1.852 -37.375 -5.035 1 89.56 234 TYR B N 1
ATOM 4539 C CA . TYR B 1 234 ? 2.312 -38.156 -3.887 1 89.56 234 TYR B CA 1
ATOM 4540 C C . TYR B 1 234 ? 1.885 -37.5 -2.58 1 89.56 234 TYR B C 1
ATOM 4542 O O . TYR B 1 234 ? 2.002 -36.281 -2.428 1 89.56 234 TYR B O 1
ATOM 4550 N N . SER B 1 235 ? 1.364 -38.25 -1.587 1 85.88 235 SER B N 1
ATOM 4551 C CA . SER B 1 235 ? 0.96 -37.781 -0.263 1 85.88 235 SER B CA 1
ATOM 4552 C C . SER B 1 235 ? -0.027 -36.625 -0.361 1 85.88 235 SER B C 1
ATOM 4554 O O . SER B 1 235 ? 0.162 -35.594 0.275 1 85.88 235 SER B O 1
ATOM 4556 N N . TYR B 1 236 ? -0.978 -36.875 -1.292 1 87.31 236 TYR B N 1
ATOM 4557 C CA . TYR B 1 236 ? -1.953 -35.812 -1.551 1 87.31 236 TYR B CA 1
ATOM 4558 C C . TYR B 1 236 ? -3.365 -36.312 -1.23 1 87.31 236 TYR B C 1
ATOM 4560 O O . TYR B 1 236 ? -3.752 -37.406 -1.599 1 87.31 236 TYR B O 1
ATOM 4568 N N . ASP B 1 237 ? -4.047 -35.5 -0.349 1 83.19 237 ASP B N 1
ATOM 4569 C CA . ASP B 1 237 ? -5.473 -35.688 -0.083 1 83.19 237 ASP B CA 1
ATOM 4570 C C . ASP B 1 237 ? -6.25 -34.406 -0.392 1 83.19 237 ASP B C 1
ATOM 4572 O O . ASP B 1 237 ? -6.121 -33.406 0.321 1 83.19 237 ASP B O 1
ATOM 4576 N N . HIS B 1 238 ? -7.07 -34.562 -1.44 1 77.88 238 HIS B N 1
ATOM 4577 C CA . HIS B 1 238 ? -7.738 -33.344 -1.917 1 77.88 238 HIS B CA 1
ATOM 4578 C C . HIS B 1 238 ? -8.781 -32.875 -0.919 1 77.88 238 HIS B C 1
ATOM 4580 O O . HIS B 1 238 ? -9.172 -31.703 -0.935 1 77.88 238 HIS B O 1
ATOM 4586 N N . GLN B 1 239 ? -9.312 -33.75 0.028 1 73.75 239 GLN B N 1
ATOM 4587 C CA . GLN B 1 239 ? -10.352 -33.375 0.987 1 73.75 239 GLN B CA 1
ATOM 4588 C C . GLN B 1 239 ? -9.75 -32.625 2.178 1 73.75 239 GLN B C 1
ATOM 4590 O O . GLN B 1 239 ? -10.43 -31.828 2.828 1 73.75 239 GLN B O 1
ATOM 4595 N N . THR B 1 240 ? -8.766 -33.125 2.684 1 62.81 240 THR B N 1
ATOM 4596 C CA . THR B 1 240 ? -8.203 -32.562 3.91 1 62.81 240 THR B CA 1
ATOM 4597 C C . THR B 1 240 ? -7.207 -31.453 3.592 1 62.81 240 THR B C 1
ATOM 4599 O O . THR B 1 240 ? -6.805 -30.703 4.48 1 62.81 240 THR B O 1
ATOM 4602 N N . GLU B 1 241 ? -6.875 -31.297 2.408 1 56.34 241 GLU B N 1
ATOM 4603 C CA . GLU B 1 241 ? -5.777 -30.391 2.08 1 56.34 241 GLU B CA 1
ATOM 4604 C C . GLU B 1 241 ? -6.277 -28.953 1.891 1 56.34 241 GLU B C 1
ATOM 4606 O O . GLU B 1 241 ? -6.32 -28.453 0.767 1 56.34 241 GLU B O 1
ATOM 4611 N N . GLU B 1 242 ? -7.379 -28.547 2.48 1 57.03 242 GLU B N 1
ATOM 4612 C CA . GLU B 1 242 ? -7.664 -27.125 2.605 1 57.03 242 GLU B CA 1
ATOM 4613 C C . GLU B 1 242 ? -6.484 -26.281 2.119 1 57.03 242 GLU B C 1
ATOM 4615 O O . GLU B 1 242 ? -6.652 -25.094 1.787 1 57.03 242 GLU B O 1
ATOM 4620 N N . LEU B 1 243 ? -5.148 -26.844 1.884 1 59.88 243 LEU B N 1
ATOM 4621 C CA . LEU B 1 243 ? -3.934 -26.125 2.264 1 59.88 243 LEU B CA 1
ATOM 4622 C C . LEU B 1 243 ? -3.143 -25.703 1.028 1 59.88 243 LEU B C 1
ATOM 4624 O O . LEU B 1 243 ? -2.264 -24.844 1.113 1 59.88 243 LEU B O 1
ATOM 4628 N N . ASN B 1 244 ? -3.666 -26.156 -0.287 1 86.19 244 ASN B N 1
ATOM 4629 C CA . ASN B 1 244 ? -2.811 -25.828 -1.423 1 86.19 244 ASN B CA 1
ATOM 4630 C C . ASN B 1 244 ? -3.258 -24.531 -2.104 1 86.19 244 ASN B C 1
ATOM 4632 O O . ASN B 1 244 ? -2.438 -23.656 -2.377 1 86.19 244 ASN B O 1
ATOM 4636 N N . LEU B 1 245 ? -4.629 -24.359 -2.174 1 93.5 245 LEU B N 1
ATOM 4637 C CA . LEU B 1 245 ? -5.238 -23.219 -2.854 1 93.5 245 LEU B CA 1
ATOM 4638 C C . LEU B 1 245 ? -5.988 -22.328 -1.862 1 93.5 245 LEU B C 1
ATOM 4640 O O . LEU B 1 245 ? -6.234 -22.734 -0.724 1 93.5 245 LEU B O 1
ATOM 4644 N N . TRP B 1 246 ? -6.238 -21.094 -2.318 1 93.88 246 TRP B N 1
ATOM 4645 C CA . TRP B 1 246 ? -7.133 -20.25 -1.53 1 93.88 246 TRP B CA 1
ATOM 4646 C C . TRP B 1 246 ? -8.516 -20.891 -1.418 1 93.88 246 TRP B C 1
ATOM 4648 O O . TRP B 1 246 ? -9.102 -21.297 -2.424 1 93.88 246 TRP B O 1
ATOM 4658 N N . VAL B 1 247 ? -9 -20.922 -0.28 1 90.44 247 VAL B N 1
ATOM 4659 C CA . VAL B 1 247 ? -10.273 -21.578 -0.051 1 90.44 247 VAL B CA 1
ATOM 4660 C C . VAL B 1 247 ? -11.422 -20.609 -0.295 1 90.44 247 VAL B C 1
ATOM 4662 O O . VAL B 1 247 ? -12.484 -21 -0.788 1 90.44 247 VAL B O 1
ATOM 4665 N N . ARG B 1 248 ? -11.188 -19.391 -0.061 1 94.44 248 ARG B N 1
ATOM 4666 C CA . ARG B 1 248 ? -12.219 -18.359 -0.157 1 94.44 248 ARG B CA 1
ATOM 4667 C C . ARG B 1 248 ? -12.438 -17.938 -1.606 1 94.44 248 ARG B C 1
ATOM 4669 O O . ARG B 1 248 ? -11.477 -17.797 -2.367 1 94.44 248 ARG B O 1
ATOM 4676 N N . GLY B 1 249 ? -13.727 -17.719 -1.937 1 97.25 249 GLY B N 1
ATOM 4677 C CA . GLY B 1 249 ? -14.031 -17.141 -3.232 1 97.25 249 GLY B CA 1
ATOM 4678 C C . GLY B 1 249 ? -13.781 -15.648 -3.297 1 97.25 249 GLY B C 1
ATOM 4679 O O . GLY B 1 249 ? -13.906 -14.945 -2.289 1 97.25 249 GLY B O 1
ATOM 4680 N N . CYS B 1 250 ? -13.516 -15.203 -4.473 1 98.12 250 CYS B N 1
ATOM 4681 C CA . CYS B 1 250 ? -13.172 -13.797 -4.645 1 98.12 250 CYS B CA 1
ATOM 4682 C C . CYS B 1 250 ? -14.383 -12.906 -4.387 1 98.12 250 CYS B C 1
ATOM 4684 O O . CYS B 1 250 ? -14.242 -11.781 -3.906 1 98.12 250 CYS B O 1
ATOM 4686 N N . ARG B 1 251 ? -15.617 -13.398 -4.719 1 97.44 251 ARG B N 1
ATOM 4687 C CA . ARG B 1 251 ? -16.828 -12.633 -4.434 1 97.44 251 ARG B CA 1
ATOM 4688 C C . ARG B 1 251 ? -16.922 -12.305 -2.947 1 97.44 251 ARG B C 1
ATOM 4690 O O . ARG B 1 251 ? -17.125 -11.148 -2.572 1 97.44 251 ARG B O 1
ATOM 4697 N N . ALA B 1 252 ? -16.781 -13.305 -2.199 1 97.75 252 ALA B N 1
ATOM 4698 C CA . ALA B 1 252 ? -16.859 -13.117 -0.753 1 97.75 252 ALA B CA 1
ATOM 4699 C C . ALA B 1 252 ? -15.727 -12.219 -0.247 1 97.75 252 ALA B C 1
ATOM 4701 O O . ALA B 1 252 ? -15.945 -11.375 0.624 1 97.75 252 ALA B O 1
ATOM 4702 N N . ALA B 1 253 ? -14.531 -12.414 -0.777 1 98 253 ALA B N 1
ATOM 4703 C CA . ALA B 1 253 ? -13.375 -11.633 -0.35 1 98 253 ALA B CA 1
ATOM 4704 C C . ALA B 1 253 ? -13.562 -10.156 -0.667 1 98 253 ALA B C 1
ATOM 4706 O O . ALA B 1 253 ? -13.359 -9.297 0.195 1 98 253 ALA B O 1
ATOM 4707 N N . LEU B 1 254 ? -13.953 -9.867 -1.866 1 96.81 254 LEU B N 1
ATOM 4708 C CA . LEU B 1 254 ? -14.156 -8.492 -2.291 1 96.81 254 LEU B CA 1
ATOM 4709 C C . LEU B 1 254 ? -15.328 -7.859 -1.541 1 96.81 254 LEU B C 1
ATOM 4711 O O . LEU B 1 254 ? -15.25 -6.703 -1.123 1 96.81 254 LEU B O 1
ATOM 4715 N N . LEU B 1 255 ? -16.359 -8.648 -1.382 1 95.94 255 LEU B N 1
ATOM 4716 C CA . LEU B 1 255 ? -17.531 -8.141 -0.672 1 95.94 255 LEU B CA 1
ATOM 4717 C C . LEU B 1 255 ? -17.172 -7.758 0.76 1 95.94 255 LEU B C 1
ATOM 4719 O O . LEU B 1 255 ? -17.578 -6.699 1.244 1 95.94 255 LEU B O 1
ATOM 4723 N N . SER B 1 256 ? -16.469 -8.578 1.402 1 97.06 256 SER B N 1
ATOM 4724 C CA . SER B 1 256 ? -16.062 -8.305 2.773 1 97.06 256 SER B CA 1
ATOM 4725 C C . SER B 1 256 ? -15.203 -7.039 2.844 1 97.06 256 SER B C 1
ATOM 4727 O O . SER B 1 256 ? -15.391 -6.207 3.734 1 97.06 256 SER B O 1
ATOM 4729 N N . TYR B 1 257 ? -14.312 -6.898 1.921 1 96.5 257 TYR B N 1
ATOM 4730 C CA . TYR B 1 257 ? -13.43 -5.738 1.874 1 96.5 257 TYR B CA 1
ATOM 4731 C C . TYR B 1 257 ? -14.227 -4.457 1.67 1 96.5 257 TYR B C 1
ATOM 4733 O O . TYR B 1 257 ? -14.117 -3.516 2.461 1 96.5 257 TYR B O 1
ATOM 4741 N N . TYR B 1 258 ? -15.055 -4.395 0.687 1 93.75 258 TYR B N 1
ATOM 4742 C CA . TYR B 1 258 ? -15.789 -3.184 0.344 1 93.75 258 TYR B CA 1
ATOM 4743 C C . TYR B 1 258 ? -16.891 -2.916 1.351 1 93.75 258 TYR B C 1
ATOM 4745 O O . TYR B 1 258 ? -17.219 -1.76 1.645 1 93.75 258 TYR B O 1
ATOM 4753 N N . SER B 1 259 ? -17.516 -3.994 1.878 1 94.94 259 SER B N 1
ATOM 4754 C CA . SER B 1 259 ? -18.547 -3.799 2.904 1 94.94 259 SER B CA 1
ATOM 4755 C C . SER B 1 259 ? -17.953 -3.172 4.16 1 94.94 259 SER B C 1
ATOM 4757 O O . SER B 1 259 ? -18.547 -2.287 4.766 1 94.94 259 SER B O 1
ATOM 4759 N N . SER B 1 260 ? -16.812 -3.646 4.539 1 96.31 260 SER B N 1
ATOM 4760 C CA . SER B 1 260 ? -16.141 -3.066 5.699 1 96.31 260 SER B CA 1
ATOM 4761 C C . SER B 1 260 ? -15.82 -1.595 5.469 1 96.31 260 SER B C 1
ATOM 4763 O O . SER B 1 260 ? -16.031 -0.762 6.355 1 96.31 260 SER B O 1
ATOM 4765 N N . LEU B 1 261 ? -15.352 -1.339 4.27 1 94.94 261 LEU B N 1
ATOM 4766 C CA . LEU B 1 261 ? -15.031 0.036 3.898 1 94.94 261 LEU B CA 1
ATOM 4767 C C . LEU B 1 261 ? -16.281 0.908 3.932 1 94.94 261 LEU B C 1
ATOM 4769 O O . LEU B 1 261 ? -16.281 1.972 4.555 1 94.94 261 LEU B O 1
ATOM 4773 N N . MET B 1 262 ? -17.312 0.438 3.318 1 95 262 MET B N 1
ATOM 4774 C CA . MET B 1 262 ? -18.562 1.197 3.219 1 95 262 MET B CA 1
ATOM 4775 C C . MET B 1 262 ? -19.203 1.365 4.59 1 95 262 MET B C 1
ATOM 4777 O O . MET B 1 262 ? -19.734 2.432 4.902 1 95 262 MET B O 1
ATOM 4781 N N . ASN B 1 263 ? -19.156 0.337 5.418 1 96.44 263 ASN B N 1
ATOM 4782 C CA . ASN B 1 263 ? -19.703 0.422 6.766 1 96.44 263 ASN B CA 1
ATOM 4783 C C . ASN B 1 263 ? -18.984 1.477 7.602 1 96.44 263 ASN B C 1
ATOM 4785 O O . ASN B 1 263 ? -19.625 2.26 8.305 1 96.44 263 ASN B O 1
ATOM 4789 N N . SER B 1 264 ? -17.703 1.48 7.473 1 96.81 264 SER B N 1
ATOM 4790 C CA . SER B 1 264 ? -16.922 2.48 8.195 1 96.81 264 SER B CA 1
ATOM 4791 C C . SER B 1 264 ? -17.234 3.889 7.695 1 96.81 264 SER B C 1
ATOM 4793 O O . SER B 1 264 ? -17.391 4.816 8.492 1 96.81 264 SER B O 1
ATOM 4795 N N . MET B 1 265 ? -17.328 3.998 6.41 1 97.38 265 MET B N 1
ATOM 4796 C CA . MET B 1 265 ? -17.656 5.293 5.82 1 97.38 265 MET B CA 1
ATOM 4797 C C . MET B 1 265 ? -19.062 5.734 6.219 1 97.38 265 MET B C 1
ATOM 4799 O O . MET B 1 265 ? -19.297 6.914 6.5 1 97.38 265 MET B O 1
ATOM 4803 N N . GLY B 1 266 ? -19.938 4.758 6.207 1 97.25 266 GLY B N 1
ATOM 4804 C CA . GLY B 1 266 ? -21.297 5.066 6.641 1 97.25 266 GLY B CA 1
ATOM 4805 C C . GLY B 1 266 ? -21.359 5.527 8.086 1 97.25 266 GLY B C 1
ATOM 4806 O O . GLY B 1 266 ? -22.062 6.496 8.398 1 97.25 266 GLY B O 1
ATOM 4807 N N . ALA B 1 267 ? -20.672 4.906 8.953 1 96.94 267 ALA B N 1
ATOM 4808 C CA . ALA B 1 267 ? -20.641 5.27 10.367 1 96.94 267 ALA B CA 1
ATOM 4809 C C . ALA B 1 267 ? -20.062 6.672 10.562 1 96.94 267 ALA B C 1
ATOM 4811 O O . ALA B 1 267 ? -20.625 7.477 11.312 1 96.94 267 ALA B O 1
ATOM 4812 N N . LEU B 1 268 ? -19.016 6.918 9.852 1 96.81 268 LEU B N 1
ATOM 4813 C CA . LEU B 1 268 ? -18.406 8.242 9.945 1 96.81 268 LEU B CA 1
ATOM 4814 C C . LEU B 1 268 ? -19.344 9.312 9.414 1 96.81 268 LEU B C 1
ATOM 4816 O O . LEU B 1 268 ? -19.453 10.391 10 1 96.81 268 LEU B O 1
ATOM 4820 N N . THR B 1 269 ? -19.953 8.992 8.312 1 97.69 269 THR B N 1
ATOM 4821 C CA . THR B 1 269 ? -20.891 9.938 7.719 1 97.69 269 THR B CA 1
ATOM 4822 C C . THR B 1 269 ? -22.078 10.195 8.656 1 97.69 269 THR B C 1
ATOM 4824 O O . THR B 1 269 ? -22.562 11.32 8.758 1 97.69 269 THR B O 1
ATOM 4827 N N . LEU B 1 270 ? -22.516 9.188 9.375 1 97.12 270 LEU B N 1
ATOM 4828 C CA . LEU B 1 270 ? -23.578 9.352 10.352 1 97.12 270 LEU B CA 1
ATOM 4829 C C . LEU B 1 270 ? -23.141 10.258 11.5 1 97.12 270 LEU B C 1
ATOM 4831 O O . LEU B 1 270 ? -23.922 11.078 11.984 1 97.12 270 LEU B O 1
ATOM 4835 N N . LEU B 1 271 ? -21.922 10.109 11.852 1 95.81 271 LEU B N 1
ATOM 4836 C CA . LEU B 1 271 ? -21.391 10.977 12.898 1 95.81 271 LEU B CA 1
ATOM 4837 C C . LEU B 1 271 ? -21.344 12.43 12.438 1 95.81 271 LEU B C 1
ATOM 4839 O O . LEU B 1 271 ? -21.688 13.336 13.195 1 95.81 271 LEU B O 1
ATOM 4843 N N . VAL B 1 272 ? -20.922 12.562 11.227 1 95.94 272 VAL B N 1
ATOM 4844 C CA . VAL B 1 272 ? -20.891 13.898 10.648 1 95.94 272 VAL B CA 1
ATOM 4845 C C . VAL B 1 272 ? -22.312 14.461 10.562 1 95.94 272 VAL B C 1
ATOM 4847 O O . VAL B 1 272 ? -22.547 15.641 10.844 1 95.94 272 VAL B O 1
ATOM 4850 N N . TRP B 1 273 ? -23.266 13.602 10.148 1 96.62 273 TRP B N 1
ATOM 4851 C CA . TRP B 1 273 ? -24.672 13.977 10.078 1 96.62 273 TRP B CA 1
ATOM 4852 C C . TRP B 1 273 ? -25.172 14.445 11.438 1 96.62 273 TRP B C 1
ATOM 4854 O O . TRP B 1 273 ? -25.812 15.492 11.547 1 96.62 273 TRP B O 1
ATOM 4864 N N . LEU B 1 274 ? -24.859 13.773 12.477 1 95.5 274 LEU B N 1
ATOM 4865 C CA . LEU B 1 274 ? -25.281 14.117 13.828 1 95.5 274 LEU B CA 1
ATOM 4866 C C . LEU B 1 274 ? -24.703 15.461 14.258 1 95.5 274 LEU B C 1
ATOM 4868 O O . LEU B 1 274 ? -25.391 16.281 14.852 1 95.5 274 LEU B O 1
ATOM 4872 N N . SER B 1 275 ? -23.453 15.633 13.977 1 93.5 275 SER B N 1
ATOM 4873 C CA . SER B 1 275 ? -22.812 16.891 14.305 1 93.5 275 SER B CA 1
ATOM 4874 C C . SER B 1 275 ? -23.438 18.047 13.539 1 93.5 275 SER B C 1
ATOM 4876 O O . SER B 1 275 ? -23.641 19.141 14.094 1 93.5 275 SER B O 1
ATOM 4878 N N . GLY B 1 276 ? -23.734 17.781 12.266 1 93.94 276 GLY B N 1
ATOM 4879 C CA . GLY B 1 276 ? -24.359 18.812 11.453 1 93.94 276 GLY B CA 1
ATOM 4880 C C . GLY B 1 276 ? -25.75 19.188 11.938 1 93.94 276 GLY B C 1
ATOM 4881 O O . GLY B 1 276 ? -26.094 20.359 11.984 1 93.94 276 GLY B O 1
ATOM 4882 N N . VAL B 1 277 ? -26.516 18.219 12.344 1 94.38 277 VAL B N 1
ATOM 4883 C CA . VAL B 1 277 ? -27.859 18.453 12.852 1 94.38 277 VAL B CA 1
ATOM 4884 C C . VAL B 1 277 ? -27.781 19.25 14.148 1 94.38 277 VAL B C 1
ATOM 4886 O O . VAL B 1 277 ? -28.578 20.172 14.367 1 94.38 277 VAL B O 1
ATOM 4889 N N . THR B 1 278 ? -26.812 19 14.938 1 93.88 278 THR B N 1
ATOM 4890 C CA . THR B 1 278 ? -26.609 19.734 16.188 1 93.88 278 THR B CA 1
ATOM 4891 C C . THR B 1 278 ? -26.266 21.188 15.891 1 93.88 278 THR B C 1
ATOM 4893 O O . THR B 1 278 ? -26.828 22.094 16.5 1 93.88 278 THR B O 1
ATOM 4896 N N . ALA B 1 279 ? -25.391 21.359 14.938 1 93.31 279 ALA B N 1
ATOM 4897 C CA . ALA B 1 279 ? -24.984 22.719 14.578 1 93.31 279 ALA B CA 1
ATOM 4898 C C . ALA B 1 279 ? -26.172 23.5 14.016 1 93.31 279 ALA B C 1
ATOM 4900 O O . ALA B 1 279 ? -26.359 24.672 14.359 1 93.31 279 ALA B O 1
ATOM 4901 N N . THR B 1 280 ? -26.953 22.891 13.195 1 92.06 280 THR B N 1
ATOM 4902 C CA . THR B 1 280 ? -28.094 23.562 12.586 1 92.06 280 THR B CA 1
ATOM 4903 C C . THR B 1 280 ? -29.172 23.859 13.625 1 92.06 280 THR B C 1
ATOM 4905 O O . THR B 1 280 ? -29.828 24.906 13.578 1 92.06 280 THR B O 1
ATOM 4908 N N . THR B 1 281 ? -29.391 22.922 14.555 1 91.94 281 THR B N 1
ATOM 4909 C CA . THR B 1 281 ? -30.312 23.156 15.648 1 91.94 281 THR B CA 1
ATOM 4910 C C . THR B 1 281 ? -29.875 24.359 16.484 1 91.94 281 THR B C 1
ATOM 4912 O O . THR B 1 281 ? -30.703 25.188 16.875 1 91.94 281 THR B O 1
ATOM 4915 N N . GLY B 1 282 ? -28.578 24.391 16.688 1 91.81 282 GLY B N 1
ATOM 4916 C CA . GLY B 1 282 ? -28.047 25.547 17.375 1 91.81 282 GLY B CA 1
ATOM 4917 C C . GLY B 1 282 ? -28.234 26.844 16.609 1 91.81 282 GLY B C 1
ATOM 4918 O O . GLY B 1 282 ? -28.547 27.891 17.203 1 91.81 282 GLY B O 1
ATOM 4919 N N . LEU B 1 283 ? -28.062 26.766 15.367 1 89.94 283 LEU B N 1
ATOM 4920 C CA . LEU B 1 283 ? -28.25 27.953 14.523 1 89.94 283 LEU B CA 1
ATOM 4921 C C . LEU B 1 283 ? -29.703 28.422 14.57 1 89.94 283 LEU B C 1
ATOM 4923 O O . LEU B 1 283 ? -29.969 29.625 14.57 1 89.94 283 LEU B O 1
ATOM 4927 N N . ARG B 1 284 ? -30.609 27.516 14.586 1 90.19 284 ARG B N 1
ATOM 4928 C CA . ARG B 1 284 ? -32.031 27.859 14.695 1 90.19 284 ARG B CA 1
ATOM 4929 C C . ARG B 1 284 ? -32.312 28.578 16.016 1 90.19 284 ARG B C 1
ATOM 4931 O O . ARG B 1 284 ? -33.031 29.562 16.047 1 90.19 284 ARG B O 1
ATOM 4938 N N . TYR B 1 285 ? -31.688 28.109 17.062 1 89.88 285 TYR B N 1
ATOM 4939 C CA . TYR B 1 285 ? -31.844 28.766 18.344 1 89.88 285 TYR B CA 1
ATOM 4940 C C . TYR B 1 285 ? -31.266 30.188 18.312 1 89.88 285 TYR B C 1
ATOM 4942 O O . TYR B 1 285 ? -31.875 31.109 18.859 1 89.88 285 TYR B O 1
ATOM 4950 N N . LEU B 1 286 ? -30.172 30.219 17.688 1 86.44 286 LEU B N 1
ATOM 4951 C CA . LEU B 1 286 ? -29.547 31.531 17.594 1 86.44 286 LEU B CA 1
ATOM 4952 C C . LEU B 1 286 ? -30.391 32.469 16.75 1 86.44 286 LEU B C 1
ATOM 4954 O O . LEU B 1 286 ? -30.562 33.656 17.109 1 86.44 286 LEU B O 1
ATOM 4958 N N . HIS B 1 287 ? -30.953 31.984 15.719 1 84.81 287 HIS B N 1
ATOM 4959 C CA . HIS B 1 287 ? -31.812 32.781 14.844 1 84.81 287 HIS B CA 1
ATOM 4960 C C . HIS B 1 287 ? -33.031 33.281 15.586 1 84.81 287 HIS B C 1
ATOM 4962 O O . HIS B 1 287 ? -33.344 34.5 15.555 1 84.81 287 HIS B O 1
ATOM 4968 N N . THR B 1 288 ? -33.719 32.406 16.266 1 86.69 288 THR B N 1
ATOM 4969 C CA . THR B 1 288 ? -34.938 32.812 16.953 1 86.69 288 THR B CA 1
ATOM 4970 C C . THR B 1 288 ? -34.625 33.688 18.156 1 86.69 288 THR B C 1
ATOM 4972 O O . THR B 1 288 ? -35.375 34.594 18.5 1 86.69 288 THR B O 1
ATOM 4975 N N . ALA B 1 289 ? -33.469 33.531 18.719 1 84.56 289 ALA B N 1
ATOM 4976 C CA . ALA B 1 289 ? -33.062 34.344 19.844 1 84.56 289 ALA B CA 1
ATOM 4977 C C . ALA B 1 289 ? -32.75 35.781 19.391 1 84.56 289 ALA B C 1
ATOM 4979 O O . ALA B 1 289 ? -33.125 36.75 20.062 1 84.56 289 ALA B O 1
ATOM 4980 N N . LEU B 1 290 ? -32.25 35.875 18.297 1 81.88 290 LEU B N 1
ATOM 4981 C CA . LEU B 1 290 ? -31.875 37.219 17.797 1 81.88 290 LEU B CA 1
ATOM 4982 C C . LEU B 1 290 ? -33.125 37.906 17.234 1 81.88 290 LEU B C 1
ATOM 4984 O O . LEU B 1 290 ? -33.188 39.156 17.312 1 81.88 290 LEU B O 1
ATOM 4988 N N . GLU B 1 291 ? -34.031 37.156 16.734 1 80.75 291 GLU B N 1
ATOM 4989 C CA . GLU B 1 291 ? -35.25 37.75 16.203 1 80.75 291 GLU B CA 1
ATOM 4990 C C . GLU B 1 291 ? -36.156 38.25 17.328 1 80.75 291 GLU B C 1
ATOM 4992 O O . GLU B 1 291 ? -36.938 39.156 17.156 1 80.75 291 GLU B O 1
ATOM 4997 N N . SER B 1 292 ? -35.969 37.656 18.469 1 76.88 292 SER B N 1
ATOM 4998 C CA . SER B 1 292 ? -36.844 37.969 19.594 1 76.88 292 SER B CA 1
ATOM 4999 C C . SER B 1 292 ? -36.281 39.125 20.406 1 76.88 292 SER B C 1
ATOM 5001 O O . SER B 1 292 ? -36.906 39.594 21.375 1 76.88 292 SER B O 1
ATOM 5003 N N . VAL B 1 293 ? -35.156 39.594 19.953 1 74.75 293 VAL B N 1
ATOM 5004 C CA . VAL B 1 293 ? -34.594 40.75 20.688 1 74.75 293 VAL B CA 1
ATOM 5005 C C . VAL B 1 293 ? -35.438 42 20.438 1 74.75 293 VAL B C 1
ATOM 5007 O O . VAL B 1 293 ? -35.625 42.375 19.281 1 74.75 293 VAL B O 1
ATOM 5010 N N . SER B 1 294 ? -36.281 42.5 21.438 1 62.25 294 SER B N 1
ATOM 5011 C CA . SER B 1 294 ? -37.219 43.625 21.359 1 62.25 294 SER B CA 1
ATOM 5012 C C . SER B 1 294 ? -36.469 44.938 21.156 1 62.25 294 SER B C 1
ATOM 5014 O O . SER B 1 294 ? -36.938 45.812 20.422 1 62.25 294 SER B O 1
ATOM 5016 N N . ASN B 1 295 ? -35.375 45.219 22.047 1 61.97 295 ASN B N 1
ATOM 5017 C CA . ASN B 1 295 ? -34.625 46.438 21.938 1 61.97 295 ASN B CA 1
ATOM 5018 C C . ASN B 1 295 ? -33.156 46.188 21.594 1 61.97 295 ASN B C 1
ATOM 5020 O O . ASN B 1 295 ? -32.344 45.844 22.453 1 61.97 295 ASN B O 1
ATOM 5024 N N . PRO B 1 296 ? -32.844 46.25 20.344 1 57.81 296 PRO B N 1
ATOM 5025 C CA . PRO B 1 296 ? -31.484 45.969 19.891 1 57.81 296 PRO B CA 1
ATOM 5026 C C . PRO B 1 296 ? -30.438 46.812 20.562 1 57.81 296 PRO B C 1
ATOM 5028 O O . PRO B 1 296 ? -29.234 46.5 20.531 1 57.81 296 PRO B O 1
ATOM 5031 N N . GLU B 1 297 ? -30.922 47.969 21.047 1 58.12 297 GLU B N 1
ATOM 5032 C CA . GLU B 1 297 ? -29.984 48.906 21.625 1 58.12 297 GLU B CA 1
ATOM 5033 C C . GLU B 1 297 ? -29.594 48.5 23.047 1 58.12 297 GLU B C 1
ATOM 5035 O O . GLU B 1 297 ? -28.594 49 23.578 1 58.12 297 GLU B O 1
ATOM 5040 N N . ASP B 1 298 ? -30.547 47.688 23.75 1 59.75 298 ASP B N 1
ATOM 5041 C CA . ASP B 1 298 ? -30.219 47.281 25.109 1 59.75 298 ASP B CA 1
ATOM 5042 C C . ASP B 1 298 ? -29.453 45.938 25.125 1 59.75 298 ASP B C 1
ATOM 5044 O O . ASP B 1 298 ? -30.016 44.906 24.797 1 59.75 298 ASP B O 1
ATOM 5048 N N . PRO B 1 299 ? -28.281 45.969 25.219 1 58.06 299 PRO B N 1
ATOM 5049 C CA . PRO B 1 299 ? -27.438 44.781 25.188 1 58.06 299 PRO B CA 1
ATOM 5050 C C . PRO B 1 299 ? -27.828 43.75 26.25 1 58.06 299 PRO B C 1
ATOM 5052 O O . PRO B 1 299 ? -27.469 42.562 26.141 1 58.06 299 PRO B O 1
ATOM 5055 N N . GLU B 1 300 ? -28.5 44.25 27.281 1 60.75 300 GLU B N 1
ATOM 5056 C CA . GLU B 1 300 ? -28.797 43.375 28.422 1 60.75 300 GLU B CA 1
ATOM 5057 C C . GLU B 1 300 ? -30.172 42.719 28.281 1 60.75 300 GLU B C 1
ATOM 5059 O O . GLU B 1 300 ? -30.609 42 29.172 1 60.75 300 GLU B O 1
ATOM 5064 N N . CYS B 1 301 ? -30.719 42.938 27.125 1 67.25 301 CYS B N 1
ATOM 5065 C CA . CYS B 1 301 ? -32.094 42.438 27.031 1 67.25 301 CYS B CA 1
ATOM 5066 C C . CYS B 1 301 ? -32.094 40.938 26.828 1 67.25 301 CYS B C 1
ATOM 5068 O O . CYS B 1 301 ? -31.328 40.406 26.016 1 67.25 301 CYS B O 1
ATOM 5070 N N . ALA B 1 302 ? -32.812 40.219 27.641 1 78.06 302 ALA B N 1
ATOM 5071 C CA . ALA B 1 302 ? -33 38.75 27.562 1 78.06 302 ALA B CA 1
ATOM 5072 C C . ALA B 1 302 ? -33.875 38.406 26.344 1 78.06 302 ALA B C 1
ATOM 5074 O O . ALA B 1 302 ? -34.781 39.156 25.969 1 78.06 302 ALA B O 1
ATOM 5075 N N . SER B 1 303 ? -33.344 37.438 25.562 1 82.56 303 SER B N 1
ATOM 5076 C CA . SER B 1 303 ? -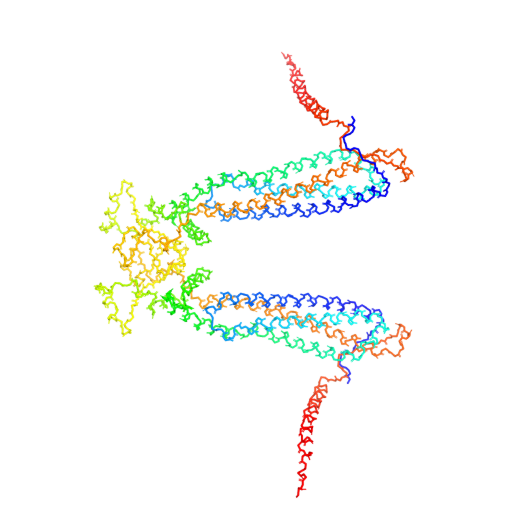34.094 36.969 24.391 1 82.56 303 SER B CA 1
ATOM 5077 C C . SER B 1 303 ? -34.438 35.5 24.531 1 82.56 303 SER B C 1
ATOM 5079 O O . SER B 1 303 ? -33.875 34.781 25.391 1 82.56 303 SER B O 1
ATOM 5081 N N . GLU B 1 304 ? -35.594 35.125 23.859 1 82.25 304 GLU B N 1
ATOM 5082 C CA . GLU B 1 304 ? -36 33.719 23.891 1 82.25 304 GLU B CA 1
ATOM 5083 C C . GLU B 1 304 ? -35.781 33.062 22.531 1 82.25 304 GLU B C 1
ATOM 5085 O O . GLU B 1 304 ? -36.062 33.656 21.484 1 82.25 304 GLU B O 1
ATOM 5090 N N . GLY B 1 305 ? -35.125 31.922 22.625 1 84.69 305 GLY B N 1
ATOM 5091 C CA . GLY B 1 305 ? -34.938 31.125 21.422 1 84.69 305 GLY B CA 1
ATOM 5092 C C . GLY B 1 305 ? -35.75 29.828 21.453 1 84.69 305 GLY B C 1
ATOM 5093 O O . GLY B 1 305 ? -36 29.266 22.516 1 84.69 305 GLY B O 1
ATOM 5094 N N . TRP B 1 306 ? -36.312 29.359 20.312 1 84.44 306 TRP B N 1
ATOM 5095 C CA . TRP B 1 306 ? -37.094 28.125 20.203 1 84.44 306 TRP B CA 1
ATOM 5096 C C . TRP B 1 306 ? -36.75 27.391 18.906 1 84.44 306 TRP B C 1
ATOM 5098 O O . TRP B 1 306 ? -36.188 27.984 17.984 1 84.44 306 TRP B O 1
ATOM 5108 N N . LEU B 1 307 ? -37 26.172 18.875 1 82.81 307 LEU B N 1
ATOM 5109 C CA . LEU B 1 307 ? -36.719 25.344 17.703 1 82.81 307 LEU B CA 1
ATOM 5110 C C . LEU B 1 307 ? -37.844 25.438 16.688 1 82.81 307 LEU B C 1
ATOM 5112 O O . LEU B 1 307 ? -37.594 25.688 15.492 1 82.81 307 LEU B O 1
ATOM 5116 N N . LEU B 1 308 ? -39.094 25.203 17.172 1 79.94 308 LEU B N 1
ATOM 5117 C CA . LEU B 1 308 ? -40.281 25.328 16.312 1 79.94 308 LEU B CA 1
ATOM 5118 C C . LEU B 1 308 ? -41.25 26.328 16.906 1 79.94 308 LEU B C 1
ATOM 5120 O O . LEU B 1 308 ? -41.438 26.391 18.125 1 79.94 308 LEU B O 1
ATOM 5124 N N . GLU B 1 309 ? -41.656 27.219 16.016 1 73.81 309 GLU B N 1
ATOM 5125 C CA . GLU B 1 309 ? -42.625 28.219 16.469 1 73.81 309 GLU B CA 1
ATOM 5126 C C . GLU B 1 309 ? -43.906 27.562 16.969 1 73.81 309 GLU B C 1
ATOM 5128 O O . GLU B 1 309 ? -44.562 28.031 17.906 1 73.81 309 GLU B O 1
ATOM 5133 N N . GLN B 1 310 ? -44.188 26.406 16.25 1 74.75 310 GLN B N 1
ATOM 5134 C CA . GLN B 1 310 ? -45.375 25.656 16.625 1 74.75 310 GLN B CA 1
ATOM 5135 C C . GLN B 1 310 ? -45.062 24.203 16.938 1 74.75 310 GLN B C 1
ATOM 5137 O O . GLN B 1 310 ? -43.938 23.766 16.703 1 74.75 310 GLN B O 1
ATOM 5142 N N . SER B 1 311 ? -45.969 23.469 17.641 1 71.2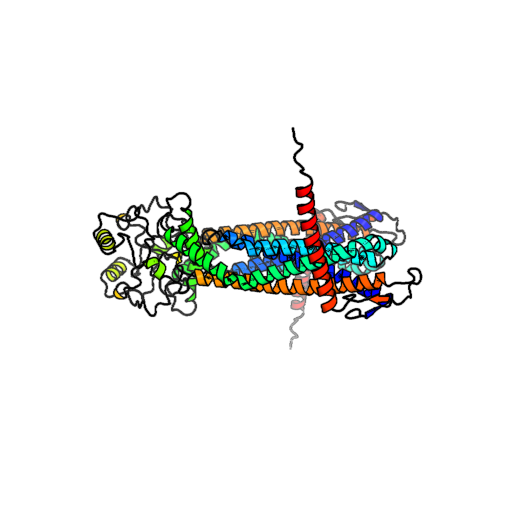5 311 SER B N 1
ATOM 5143 C CA . SER B 1 311 ? -45.781 22.062 17.953 1 71.25 311 SER B CA 1
ATOM 5144 C C . SER B 1 311 ? -45.5 21.25 16.688 1 71.25 311 SER B C 1
ATOM 5146 O O . SER B 1 311 ? -45.781 21.703 15.57 1 71.25 311 SER B O 1
ATOM 5148 N N . VAL B 1 312 ? -44.812 20.094 16.828 1 75.31 312 VAL B N 1
ATOM 5149 C CA . VAL B 1 312 ? -44.406 19.219 15.727 1 75.31 312 VAL B CA 1
ATOM 5150 C C . VAL B 1 312 ? -45.625 18.906 14.852 1 75.31 312 VAL B C 1
ATOM 5152 O O . VAL B 1 312 ? -45.562 19.062 13.625 1 75.31 312 VAL B O 1
ATOM 5155 N N . PRO B 1 313 ? -46.719 18.5 15.445 1 73.19 313 PRO B N 1
ATOM 5156 C CA . PRO B 1 313 ? -47.875 18.203 14.586 1 73.19 313 PRO B CA 1
ATOM 5157 C C . PRO B 1 313 ? -48.375 19.422 13.836 1 73.19 313 PRO B C 1
ATOM 5159 O O . PRO B 1 313 ? -48.781 19.312 12.68 1 73.19 313 PRO B O 1
ATOM 5162 N N . GLU B 1 314 ? -48.312 20.547 14.422 1 73.56 314 GLU B N 1
ATOM 5163 C CA . GLU B 1 314 ? -48.812 21.75 13.781 1 73.56 314 GLU B CA 1
ATOM 5164 C C . GLU B 1 314 ? -47.875 22.203 12.656 1 73.56 314 GLU B C 1
ATOM 5166 O O . GLU B 1 314 ? -48.344 22.672 11.617 1 73.56 314 GLU B O 1
ATOM 5171 N N . THR B 1 315 ? -46.656 22.109 12.938 1 71.56 315 THR B N 1
ATOM 5172 C CA . THR B 1 315 ? -45.656 22.469 11.922 1 71.56 315 THR B CA 1
ATOM 5173 C C . THR B 1 315 ? -45.781 21.531 10.719 1 71.56 315 THR B C 1
ATOM 5175 O O . THR B 1 315 ? -45.656 21.969 9.57 1 71.56 315 THR B O 1
ATOM 5178 N N . TRP B 1 316 ? -46 20.297 11.078 1 76.12 316 TRP B N 1
ATOM 5179 C CA . TRP B 1 316 ? -46.156 19.312 10.008 1 76.12 316 TRP B CA 1
ATOM 5180 C C . TRP B 1 316 ? -47.406 19.625 9.18 1 76.12 316 TRP B C 1
ATOM 5182 O O . TRP B 1 316 ? -47.375 19.578 7.945 1 76.12 316 TRP B O 1
ATOM 5192 N N . LYS B 1 317 ? -48.438 19.922 9.758 1 73.75 317 LYS B N 1
ATOM 5193 C CA . LYS B 1 317 ? -49.688 20.297 9.078 1 73.75 317 LYS B CA 1
ATOM 5194 C C . LYS B 1 317 ? -49.5 21.531 8.219 1 73.75 317 LYS B C 1
ATOM 5196 O O . LYS B 1 317 ? -49.969 21.594 7.082 1 73.75 317 LYS B O 1
ATOM 5201 N N . ALA B 1 318 ? -48.781 22.453 8.758 1 70.19 318 ALA B N 1
ATOM 5202 C CA . ALA B 1 318 ? -48.5 23.688 8.008 1 70.19 318 ALA B CA 1
ATOM 5203 C C . ALA B 1 318 ? -47.625 23.406 6.785 1 70.19 318 ALA B C 1
ATOM 5205 O O . ALA B 1 318 ? -47.844 23.969 5.719 1 70.19 318 ALA B O 1
ATOM 5206 N N . PHE B 1 319 ? -46.688 22.578 7.016 1 72.56 319 PHE B N 1
ATOM 5207 C CA . PHE B 1 319 ? -45.812 22.172 5.926 1 72.56 319 PHE B CA 1
ATOM 5208 C C . PHE B 1 319 ? -46.594 21.469 4.82 1 72.56 319 PHE B C 1
ATOM 5210 O O . PHE B 1 319 ? -46.438 21.766 3.639 1 72.56 319 PHE B O 1
ATOM 5217 N N . LEU B 1 320 ? -47.469 20.547 5.203 1 74.31 320 LEU B N 1
ATOM 5218 C CA . LEU B 1 320 ? -48.312 19.844 4.234 1 74.31 320 LEU B CA 1
ATOM 5219 C C . LEU B 1 320 ? -49.25 20.797 3.51 1 74.31 320 LEU B C 1
ATOM 5221 O O . LEU B 1 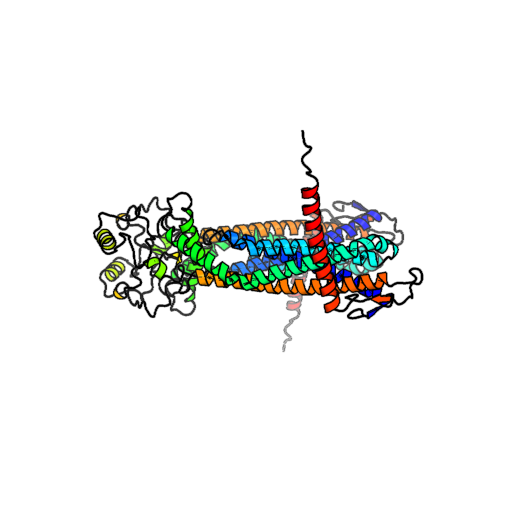320 ? -49.469 20.672 2.303 1 74.31 320 LEU B O 1
ATOM 5225 N N . GLU B 1 321 ? -49.719 21.703 4.18 1 73.69 321 GLU B N 1
ATOM 5226 C CA . GLU B 1 321 ? -50.594 22.688 3.592 1 73.69 321 GLU B CA 1
ATOM 5227 C C . GLU B 1 321 ? -49.875 23.578 2.6 1 73.69 321 GLU B C 1
ATOM 5229 O O . GLU B 1 321 ? -50.406 23.938 1.547 1 73.69 321 GLU B O 1
ATOM 5234 N N . SER B 1 322 ? -48.656 23.891 2.996 1 71.88 322 SER B N 1
ATOM 5235 C CA . SER B 1 322 ? -47.844 24.688 2.092 1 71.88 322 SER B CA 1
ATOM 5236 C C . SER B 1 322 ? -47.469 23.906 0.836 1 71.88 322 SER B C 1
ATOM 5238 O O . SER B 1 322 ? -47.469 24.453 -0.266 1 71.88 322 SER B O 1
ATOM 5240 N N . LEU B 1 323 ? -47.156 22.719 1.077 1 72.69 323 LEU B N 1
ATOM 5241 C CA . LEU B 1 323 ? -46.875 21.844 -0.048 1 72.69 323 LEU B CA 1
ATOM 5242 C C . LEU B 1 323 ? -48.094 21.672 -0.943 1 72.69 323 LEU B C 1
ATOM 5244 O O . LEU B 1 323 ? -47.969 21.641 -2.17 1 72.69 323 LEU B O 1
ATOM 5248 N N . LYS B 1 324 ? -49.188 21.5 -0.357 1 70.5 324 LYS B N 1
ATOM 5249 C CA . LYS B 1 324 ? -50.438 21.422 -1.095 1 70.5 324 LYS B CA 1
ATOM 5250 C C . LYS B 1 324 ? -50.719 22.719 -1.85 1 70.5 324 LYS B C 1
ATOM 5252 O O . LYS B 1 324 ? -51.188 22.688 -2.986 1 70.5 324 LYS B O 1
ATOM 5257 N N . ARG B 1 325 ? -50.344 23.781 -1.266 1 69.38 325 ARG B N 1
ATOM 5258 C CA . ARG B 1 325 ? -50.531 25.078 -1.909 1 69.38 325 ARG B CA 1
ATOM 5259 C C . ARG B 1 325 ? -49.562 25.25 -3.086 1 69.38 325 ARG B C 1
ATOM 5261 O O . ARG B 1 325 ? -49.969 25.797 -4.125 1 69.38 325 ARG B O 1
ATOM 5268 N N . LEU B 1 326 ? -48.406 24.812 -2.848 1 65.44 326 LEU B N 1
ATOM 5269 C CA . LEU B 1 326 ? -47.438 24.859 -3.932 1 65.44 326 LEU B CA 1
ATOM 5270 C C . LEU B 1 326 ? -47.812 23.922 -5.066 1 65.44 326 LEU B C 1
ATOM 5272 O O . LEU B 1 326 ? -47.656 24.266 -6.242 1 65.44 326 LEU B O 1
ATOM 5276 N N . GLY B 1 327 ? -48.312 22.844 -4.648 1 62.62 327 GLY B N 1
ATOM 5277 C CA . GLY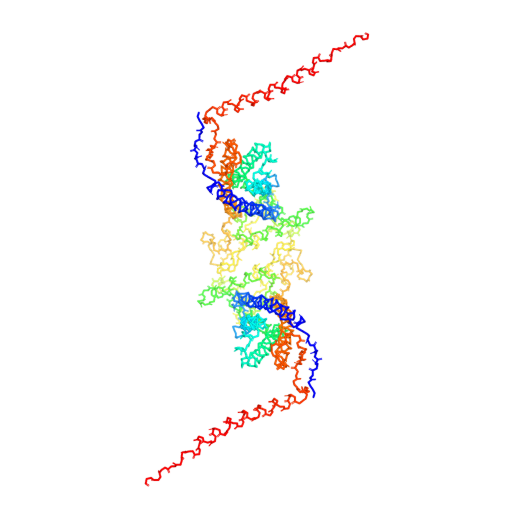 B 1 327 ? -48.844 21.922 -5.645 1 62.62 327 GLY B CA 1
ATOM 5278 C C . GLY B 1 327 ? -50.062 22.469 -6.371 1 62.62 327 GLY B C 1
ATOM 5279 O O . GLY B 1 327 ? -50.219 22.266 -7.578 1 62.62 327 GLY B O 1
ATOM 5280 N N . LYS B 1 328 ? -50.938 23.125 -5.711 1 65.19 328 LYS B N 1
ATOM 5281 C CA . LYS B 1 328 ? -52.125 23.703 -6.312 1 65.19 328 LYS B CA 1
ATOM 5282 C C . LYS B 1 328 ? -51.781 24.922 -7.172 1 65.19 328 LYS B C 1
ATOM 5284 O O . LYS B 1 328 ? -52.406 25.141 -8.211 1 65.19 328 LYS B O 1
ATOM 5289 N N . SER B 1 329 ? -50.875 25.625 -6.707 1 61.5 329 SER B N 1
ATOM 5290 C CA . SER B 1 329 ? -50.469 26.766 -7.516 1 61.5 329 SER B CA 1
ATOM 5291 C C . SER B 1 329 ? -49.844 26.312 -8.836 1 61.5 329 SER B C 1
ATOM 5293 O O . SER B 1 329 ? -50.094 26.922 -9.883 1 61.5 329 SER B O 1
ATOM 5295 N N . ASN B 1 330 ? -49.156 25.266 -8.75 1 64.19 330 ASN B N 1
ATOM 5296 C CA . ASN B 1 330 ? -48.625 24.703 -9.984 1 64.19 330 ASN B CA 1
ATOM 529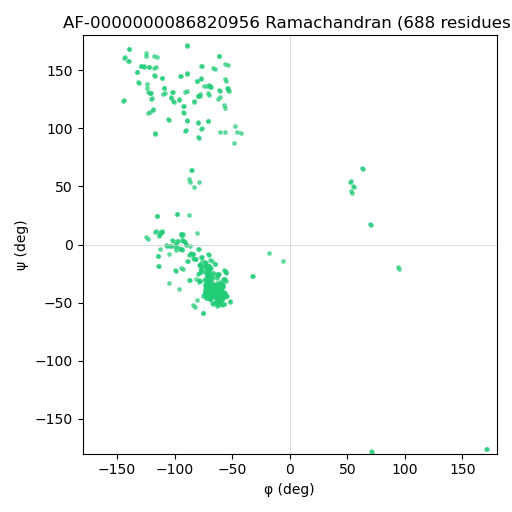7 C C . ASN B 1 330 ? -49.75 24.125 -10.867 1 64.19 330 ASN B C 1
ATOM 5299 O O . ASN B 1 330 ? -49.656 24.203 -12.094 1 64.19 330 ASN B O 1
ATOM 5303 N N . GLN B 1 331 ? -50.75 23.641 -10.211 1 59.62 331 GLN B N 1
ATOM 5304 C CA . GLN B 1 331 ? -51.906 23.156 -10.969 1 59.62 331 GLN B CA 1
ATOM 5305 C C . GLN B 1 331 ? -52.719 24.312 -11.539 1 59.62 331 GLN B C 1
ATOM 5307 O O . GLN B 1 331 ? -53.219 24.234 -12.664 1 59.62 331 GLN B O 1
ATOM 5312 N N . VAL B 1 332 ? -52.875 25.391 -10.812 1 58.97 332 VAL B N 1
ATOM 5313 C CA . VAL B 1 332 ? -53.656 26.531 -11.281 1 58.97 332 VAL B CA 1
ATOM 5314 C C . VAL B 1 332 ? -52.906 27.234 -12.422 1 58.97 332 VAL B C 1
ATOM 5316 O O . VAL B 1 332 ? -53.531 27.625 -13.422 1 58.97 332 VAL B O 1
ATOM 5319 N N . GLU B 1 333 ? -51.719 27.359 -12.312 1 56.44 333 GLU B N 1
ATOM 5320 C CA . GLU B 1 333 ? -50.938 27.984 -13.391 1 56.44 333 GLU B CA 1
ATOM 5321 C C . GLU B 1 333 ? -50.938 27.109 -14.641 1 56.44 333 GLU B C 1
ATOM 5323 O O . GLU B 1 333 ? -50.938 27.625 -15.766 1 56.44 333 GLU B O 1
ATOM 5328 N N . ALA B 1 334 ? -51.062 25.922 -14.508 1 58.69 334 ALA B N 1
ATOM 5329 C CA . ALA B 1 334 ? -51.188 24.984 -15.617 1 58.69 334 ALA B CA 1
ATOM 5330 C C . ALA B 1 334 ? -52.562 25.047 -16.25 1 58.69 334 ALA B C 1
ATOM 5332 O O . ALA B 1 334 ? -52.719 25.031 -17.484 1 58.69 334 ALA B O 1
ATOM 5333 N N . GLU B 1 335 ? -53.562 25.125 -15.367 1 56.12 335 GLU B N 1
ATOM 5334 C CA . GLU B 1 335 ? -54.938 25.234 -15.883 1 56.12 335 GLU B CA 1
ATOM 5335 C C . GLU B 1 335 ? -55.188 26.609 -16.484 1 56.12 335 GLU B C 1
ATOM 5337 O O . GLU B 1 335 ? -55.938 26.734 -17.453 1 56.12 335 GLU B O 1
ATOM 5342 N N . GLY B 1 336 ? -54.625 27.672 -15.867 1 54.34 336 GLY B N 1
ATOM 5343 C CA . GLY B 1 336 ? -54.75 29.016 -16.406 1 54.34 336 GLY B CA 1
ATOM 5344 C C . GLY B 1 336 ? -54.062 29.188 -17.75 1 54.34 336 GLY B C 1
ATOM 5345 O O . GLY B 1 336 ? -54.5 30 -18.562 1 54.34 336 GLY B O 1
ATOM 5346 N N . ALA B 1 337 ? -53.031 28.641 -17.969 1 56.41 337 ALA B N 1
ATOM 5347 C CA . ALA B 1 337 ? -52.375 28.656 -19.281 1 56.41 337 ALA B CA 1
ATOM 5348 C C . ALA B 1 337 ? -53.219 27.953 -20.328 1 56.41 337 ALA B C 1
ATOM 5350 O O . ALA B 1 337 ? -53.25 28.359 -21.5 1 56.41 337 ALA B O 1
ATOM 5351 N N . ASP B 1 338 ? -53.844 26.891 -19.953 1 50.81 338 ASP B N 1
ATOM 5352 C CA . ASP B 1 338 ? -54.688 26.172 -20.922 1 50.81 338 ASP B CA 1
ATOM 5353 C C . ASP B 1 338 ? -55.938 26.953 -21.234 1 50.81 338 ASP B C 1
ATOM 5355 O O . ASP B 1 338 ? -56.5 26.828 -22.328 1 50.81 338 ASP B O 1
ATOM 5359 N N . ALA B 1 339 ? -56.531 27.75 -20.391 1 50.91 339 ALA B N 1
ATOM 5360 C CA . ALA B 1 339 ? -57.781 28.438 -20.594 1 50.91 339 ALA B CA 1
ATOM 5361 C C . ALA B 1 339 ? -57.594 29.656 -21.516 1 50.91 339 ALA B C 1
ATOM 5363 O O . ALA B 1 339 ? -58.594 30.266 -21.953 1 50.91 339 ALA B O 1
ATOM 5364 N N . GLY B 1 340 ? -56.375 30.188 -21.625 1 47.06 340 GLY B N 1
ATOM 5365 C CA . GLY B 1 340 ? -56.156 31.359 -22.469 1 47.06 340 GLY B CA 1
ATOM 5366 C C . GLY B 1 340 ? -56.281 31.078 -23.953 1 47.06 340 GLY B C 1
ATOM 5367 O O . GLY B 1 340 ? -56.062 31.953 -24.781 1 47.06 340 GLY B O 1
ATOM 5368 N N . GLN B 1 341 ? -56.188 29.797 -24.297 1 42.88 341 GLN B N 1
ATOM 5369 C CA . GLN B 1 341 ? -56.188 29.641 -25.75 1 42.88 341 GLN B CA 1
ATOM 5370 C C . GLN B 1 341 ? -57.625 29.656 -26.281 1 42.88 341 GLN B C 1
ATOM 5372 O O . GLN B 1 341 ? -58.281 28.625 -26.281 1 42.88 341 GLN B O 1
ATOM 5377 N N . ALA B 1 342 ? -58.5 30.641 -25.906 1 44.31 342 ALA B N 1
ATOM 5378 C CA . ALA B 1 342 ? -59.75 30.719 -26.641 1 44.31 342 ALA B CA 1
ATOM 5379 C C . ALA B 1 342 ? -59.5 30.891 -28.141 1 44.31 342 ALA B C 1
ATOM 5381 O O . ALA B 1 342 ? -58.688 31.734 -28.531 1 44.31 342 ALA B O 1
ATOM 5382 N N . PRO B 1 343 ? -59.969 29.953 -29 1 44.03 343 PRO B N 1
ATOM 5383 C CA . PRO B 1 343 ? -59.781 29.953 -30.453 1 44.03 343 PRO B CA 1
ATOM 5384 C C . PRO B 1 343 ? -60.375 31.188 -31.125 1 44.03 343 PRO B C 1
ATOM 5386 O O . PRO B 1 343 ? -61.438 31.672 -30.719 1 44.03 343 PRO B O 1
ATOM 5389 N N . GLU B 1 344 ? -59.625 32.25 -31.422 1 38.22 344 GLU B N 1
ATOM 5390 C CA . GLU B 1 344 ? -60.094 33.344 -32.281 1 38.22 344 GLU B CA 1
ATOM 5391 C C . GLU B 1 344 ? -60.844 32.781 -33.5 1 38.22 344 GLU B C 1
ATOM 5393 O O . GLU B 1 344 ? -60.312 31.922 -34.219 1 38.22 344 GLU B O 1
ATOM 5398 N N . ALA B 1 345 ? -62.156 32.688 -33.469 1 40 345 ALA B N 1
ATOM 5399 C CA . ALA B 1 345 ? -63.031 32.438 -34.625 1 40 345 ALA B CA 1
ATOM 5400 C C . ALA B 1 345 ? -62.656 33.344 -35.781 1 40 345 ALA B C 1
ATOM 5402 O O . ALA B 1 345 ? -62.594 34.562 -35.656 1 40 345 ALA B O 1
ATOM 5403 N N . GLY B 1 346 ? -61.906 32.844 -36.844 1 29.64 346 GLY B N 1
ATOM 5404 C CA . GLY B 1 346 ? -61.938 33.375 -38.188 1 29.64 346 GLY B CA 1
ATOM 5405 C C . GLY B 1 346 ? -63.312 33.406 -38.812 1 29.64 346 GLY B C 1
ATOM 5406 O O . GLY B 1 346 ? -64.188 32.594 -38.438 1 29.64 346 GLY B O 1
#

Organism: Pipistrellus kuhlii (NCBI:txid59472)

Sequence (692 aa):
MALLKVRFDQKRRVRLAQGLWLLNWLSVLAGTAVFGLGLFLKVELRKRSDVMDNAESHLVPNALIGAGALSCALHALAGRVCYDALDPARFARWRPWLRPCLAACALGHAGLLLAALCCLLLRGSLEASLALGLRQGLRFYRDTDTPGRCFMKKTIDLLQIEFRCCGNNGFRDWFEIQWISNRYLDFSSKEVKDRIKSNVDGRYLVDGVPFSCCNPSSPRPCIQYQLTNNSAHYSYDHQTEELNLWVRGCRAALLSYYSSLMNSMGALTLLVWLSGVTATTGLRYLHTALESVSNPEDPECASEGWLLEQSVPETWKAFLESLKRLGKSNQVEAEGADAGQAPEAGMALLKVRFDQKRRVRLAQGLWLLNWLSVLAGTAVFGLGLFLKVELRKRSDVMDNAESHLVPNALIGAGALSCALHALAGRVCYDALDPARFARWRPWLRPCLAACALGHAGLLLAALCCLLLRGSLEASLALGLRQGLRFYRDTDTPGRCFMKKTIDLLQIEFRCCGNNGFRDWFEIQWISNRYLDFSSKEVKDRIKSNVDGRYLVDGVPFSCCNPSSPRPCIQYQLTNNSAHYSYDHQTEELNLWVRGCRAALLSYYSSLMNSMGALTLLVWLSGVTATTGLRYLHTALESVSNPEDPECASEGWLLEQSVPETWKAFLESLKRLGKSNQVEAEGADAGQAPEAG

pLDDT: mean 86.78, std 12.87, range [28.78, 98.12]

Secondary structure (DSSP, 8-state):
--BS-EEE-HHHHHHHHHHHHHHHHHHHHHHHHHHHHHHHHHHHHHHTGGGS-TTSTTHHHHHHHHHHHHHHHHHHHHHHHHHHTTSHHHHGGGHHHHHHHHHHHHHHHHHHHHHHHHHHHTHHHHHHHHHHHHHHHHHGGG-TTSTTTTTHHHHHHHHHHHHT--SSSSGGGGGSS--S-GGG--TTSHHHHHHHHHSTT-----S---GGGB-TT-SSPPP-S-TT-GGGSTT--TTT-TTTB--S-HHHHHHHHHHHHHHHHHHHHHHHHHHHHHHHHHHHHHHHHHHT-S-TT-TT--EEE-SBSS-HHHHHHHHHHHHHHHHHHHHHHHHHHHHT------/--BS-EEE-HHHHHHHHHHHHHHHHHHHHHHHHHHHHHHHHHHHHHHTGGGS-TTSTTHHHHHHHHHHHHHHHHHHHHHHHHHHTTSHHHHGGGHHHHHHHHHHHHHHHHHHHHHHHHHHHTHHHHHHHHHHHHHHHHHGGG-TTSTTTTTHHHHHHHHHHHTT--SSSSGGGGGSS--S-GGG--TTSHHHHHHHHHSTT-----S---GGGB-TT-SSPPP-S-TT-GGGSTT--TTT-TTSB--S-HHHHHHHHHHHHHHHHHHHHHHHHHHHHHHHHHHHHHHHHHHT-S-TT-TT--EEE-SBSS-HHHHHHHHHHHHHHHHHHHHHHHHHHHHT------

Nearest PDB structures (foldseek):
  7zw1-assembly1_A  TM=9.538E-01  e=5.556E-37  Homo sapiens
  7zw1-assembly1_B  TM=8.959E-01  e=1.986E-21  Homo sapiens
  5vju-assembly1_A  TM=4.045E-01  e=4.945E+00  synthetic construct
  8d9o-assembly1_A  TM=4.609E-01  e=8.066E+00  synthetic construct
  7zw1-assembly1_A  TM=9.540E-01  e=7.634E-37  Homo sapiens

InterPro domains:
  IPR000830 Peripherin/rom-1 [PR00218] (19-41)
  IPR000830 Peripherin/rom-1 [PR00218] (60-79)
  IPR000830 Peripherin/rom-1 [PR00218] (102-122)
  IPR000830 Peripherin/rom-1 [PR00218] (158-186)
  IPR000830 Peripherin/rom-1 [PR00218] (198-224)
  IPR000830 Peripherin/rom-1 [PR00218] (265-286)
  IPR008952 Tetraspanin, EC2 domain superfamily [G3DSA:1.10.1450.10] (123-251)
  IPR008952 Tetraspanin, EC2 domain superfamily [SSF48652] (152-259)
  IPR018498 Peripherin/rom-1, conserved site [PS00930] (207-222)
  IPR018499 Tetraspanin/Peripherin [PF00335] (19-274)
  IPR018499 Tetraspanin/Peripherin [PTHR19282] (22-268)
  IPR042026 Peripherin, extracellular domain [cd03162] (123-262)

Solvent-accessible surface area (backbone atoms only — not comparable to full-atom values): 34921 Å² total; per-residue (Å²): 98,52,36,74,69,43,80,31,44,46,68,54,45,49,51,48,30,52,51,39,26,51,47,17,51,51,38,23,54,44,15,48,49,36,22,47,50,11,50,51,46,42,52,58,49,57,76,45,41,79,36,28,46,76,85,69,74,56,53,52,24,48,33,25,30,51,26,11,51,46,35,24,55,48,24,50,51,50,21,49,51,28,58,32,55,74,36,67,77,57,31,60,74,42,59,80,49,44,62,60,48,51,52,50,43,54,51,39,46,50,40,27,48,49,30,18,47,43,34,63,63,43,55,62,60,50,45,52,26,30,49,54,12,34,52,50,36,55,62,34,30,32,33,37,84,37,89,95,32,40,57,32,35,30,51,50,30,50,48,19,53,75,58,58,8,11,48,45,77,16,51,66,54,39,39,76,38,51,56,68,42,70,84,57,52,50,80,84,39,66,69,53,46,51,42,20,67,72,27,91,83,60,42,61,53,46,54,35,50,65,66,39,28,48,32,54,81,24,77,57,80,66,73,44,61,54,54,86,39,44,86,79,39,53,93,45,53,60,85,77,32,72,51,35,40,28,67,45,12,34,41,58,43,51,44,52,53,52,46,53,50,28,40,53,50,16,53,51,36,46,51,44,36,52,52,46,51,51,39,50,54,49,47,40,28,51,50,36,21,59,69,45,47,87,52,82,84,47,67,78,53,68,17,50,16,31,75,31,78,40,38,70,69,54,45,50,51,50,49,52,50,50,49,49,48,52,52,45,50,53,49,48,56,53,54,54,59,60,66,66,67,66,79,77,81,127,98,52,34,75,69,44,80,33,45,48,70,54,46,50,50,49,31,52,51,42,26,51,46,17,52,52,37,23,54,44,15,47,49,36,23,49,51,10,51,51,46,42,53,57,49,56,76,47,42,79,38,28,46,76,84,68,74,55,52,52,25,49,35,25,31,50,25,12,50,47,34,24,54,47,24,50,52,51,21,50,52,28,57,31,54,75,37,70,79,56,31,61,75,43,58,81,49,44,62,62,49,50,53,50,44,52,51,37,46,49,40,27,47,49,32,18,47,43,34,63,64,44,55,62,62,51,45,53,26,32,48,54,12,33,51,52,34,55,64,34,29,32,34,39,84,37,88,97,33,38,57,33,35,31,50,51,32,51,48,20,52,74,59,58,8,11,48,46,78,16,52,66,53,40,40,78,38,50,57,68,40,71,84,57,52,52,80,86,38,64,69,53,45,51,43,20,67,73,30,92,84,60,40,60,53,46,55,34,50,65,65,39,27,49,31,53,81,24,75,57,81,67,74,44,62,54,55,85,40,43,86,79,39,54,91,44,52,64,82,78,43,69,48,37,42,28,70,43,13,34,40,58,43,52,43,53,53,52,46,53,51,28,40,52,50,16,52,51,35,45,51,44,34,53,52,45,51,50,37,50,53,49,48,40,28,51,50,34,22,60,67,45,46,84,53,83,85,47,68,78,53,67,18,50,15,30,73,29,77,40,39,69,70,55,46,48,50,51,49,52,50,48,50,49,45,54,50,45,50,54,47,47,55,53,52,54,61,59,64,67,67,65,80,79,80,126

Foldseek 3Di:
DFAPKDKDWLVRLLVLLVVLLVLLVVLLVLLVVLLVLLVVQQVVCVLQVQLFQPPPSNVLSVLSNVLSVLSNVLSVVLSVLSVLLNPLVSNVVCLVVLVVSLVSLVVSLVSLLVSLCCLQPCLVVRLVRNLVSLLVLQQLLQVLVDPPSVCSVVSQLVLCQVLVADGAAHPCNQQVHQNHHPVPDDCVDPVQVVQLVPDPVSGNGFPFGDPSFFDPQAPDAADGGPLVPQVVDDPDDSVVPVRTGRGGHSSVSVSVVSSVSSNVSSVSSVVSSVSSVVSSQSSQQSSQQSVQQPDPVDSRDMGMGGRGPDDPVVVVVVVVVVVVVVVVVVVVVVVVVVVPPPPPDD/DFAPKDKDWLVRLLVLLVVLLVLLVVLLVLLVVLLVLLVVQQVVCVLQVQLFQPPPSNVLSVLSNVLSVLSNVLSVVLSVLSVLLNPLVSNVVCLVVLVVSLVSLVVSLVSLLVSLCCLQPCLVVRLVRNLVSLLVLQQLLQVLVDPPSVCSVVSQLVLCQVLVADGAAHPCNQQVHQNHHPVPDDPVDPVQVVQLVPDPVSGNGFPFGDPSFFDPQAPDAADGGPLVPQVVDDPDDSVPCCGTGRGGHSSVSVSVVSSVSSNVSSVSSVVSSVSSVVSSQSSQQSSQQSVQQPDPVPSRDMGMGGRGPDDPVVVVVVVVVVVVVVVVVVVVVVVVVVVPPPPPDD

Radius of gyration: 38.38 Å; Cα contacts (8 Å, |Δi|>4): 990; chains: 2; bounding box: 123×98×91 Å